Protein AF-A0A9P7F6B7-F1 (afdb_monomer)

Foldseek 3Di:
DDPLQVLLVVLCVLQQFDDPPDDPPPDDSNNVSVVSVCLVVLAQVFDQVPKDWFFDPQDDFPDWDDDPQWIWTARQVQRKIWIAGHPDDPPDDGQTDIDGRCRLDVDPPKGWDDWDDDVVQQWIWTWIDDPNFIKIAIAGSRPRHRRPQFPDRIAGEDDDPPSDDDPPDWDWDWDDDVQKIKIKTADPVQQKIKIFMDSRRNDSYGLEIDIDRDNHRVQWEKEDQADFWIWIDDQWIWIWGCNPSNYYTHTPDIGHFPNQAPDDDYQDYAPDNTAGDDDDDDDDDDDDWDDQRHFTWGKGDDDDDPDPLDKDQFDDYHQKTKIKAWDPDPPDVDPDPDDPPQTKIKIKMKGLRSCCLPVVSHDWDWDQAWDWDDRPPDPMITIGGGITTMDIHPDIDGPQFFDGWYDDSFWIWTDGSITMIGGD

Sequence (424 aa):
MSSSELQYIVELSGQHLLLISNMDNHIPISKRLQELKDKAHAWFSVDIRSAKTFSIPKVVWSNSFVADGHIYMWDKIDDTATIIPIFPKPSQQTIKRNWPPGTLCTVPNSTNLRVLMDPAQNLIAVVYVNHERLFINLRALDDDSFHPQAAGLTLFLSELPGYDDHMDSESLRLKVMGRYIALQCTSSKYNMWQLQIWNWQHSTTSDSVLRVSNKCPWRIHFCFFGNDRLLVFAEDLKLYSIEDMSQTPELLASFMLHTQLRYTTACLLPVDDIACSSQPQWGLNAPIVYVISTRIFLRSFRSGSSDANTVEIVHLSGNRVLLLFPVPERISNHNSVTRRISKLSKLRIMDFSPLAVMNRWGLGRVVRKPSTLDITGCEEHLTTFLPYVEVILDREFGADKLTDIWMDRDKIYLLSNELEVINV

Nearest PDB structures (foldseek):
  1ri6-assembly1_A  TM=5.276E-01  e=4.721E-03  Escherichia coli
  5mc6-assembly1_j  TM=4.762E-01  e=4.474E-03  Saccharomyces cerevisiae S288C
  8rfb-assembly1_A  TM=3.830E-01  e=1.894E-03  Homo sapiens
  3hfq-assembly2_B  TM=3.937E-01  e=2.367E-02  Lactiplantibacillus plantarum
  6nau-assembly3_C  TM=2.538E-01  e=2.477E-03  Klebsiella pneumoniae subsp. pneumoniae

Mean predicted aligned error: 9.81 Å

Organism: NCBI:txid1912936

Structure (mmCIF, N/CA/C/O backbone):
data_AF-A0A9P7F6B7-F1
#
_entry.id   AF-A0A9P7F6B7-F1
#
loop_
_atom_site.group_PDB
_atom_site.id
_atom_site.type_symbol
_atom_site.label_atom_id
_atom_site.label_alt_id
_atom_site.label_comp_id
_atom_site.label_asym_id
_atom_site.label_entity_id
_atom_site.label_seq_id
_atom_site.pdbx_PDB_ins_code
_atom_site.Cartn_x
_atom_site.Cartn_y
_atom_site.Cartn_z
_atom_site.occupancy
_atom_site.B_iso_or_equiv
_atom_site.auth_seq_id
_atom_site.auth_comp_id
_atom_site.auth_asym_id
_atom_site.auth_atom_id
_atom_site.pdbx_PDB_model_num
ATOM 1 N N . MET A 1 1 ? -35.057 13.224 -8.101 1.00 59.12 1 MET A N 1
ATOM 2 C CA . MET A 1 1 ? -34.148 12.401 -7.278 1.00 59.12 1 MET A CA 1
ATOM 3 C C . MET A 1 1 ? -34.915 11.210 -6.746 1.00 59.12 1 MET A C 1
ATOM 5 O O . MET A 1 1 ? -36.036 11.386 -6.274 1.00 59.12 1 MET A O 1
ATOM 9 N N . SER A 1 2 ? -34.355 10.010 -6.863 1.00 77.19 2 SER A N 1
ATOM 10 C CA . SER A 1 2 ? -34.952 8.811 -6.249 1.00 77.19 2 SER A CA 1
ATOM 11 C C . SER A 1 2 ? -34.789 8.849 -4.719 1.00 77.19 2 SER A C 1
ATOM 13 O O . SER A 1 2 ? -33.873 9.496 -4.212 1.00 77.19 2 SER A O 1
ATOM 15 N N . SER A 1 3 ? -35.643 8.148 -3.962 1.00 86.31 3 SER A N 1
ATOM 16 C CA . SER A 1 3 ? -35.516 8.066 -2.491 1.00 86.31 3 SER A CA 1
ATOM 17 C C . SER A 1 3 ? -34.130 7.557 -2.053 1.00 86.31 3 SER A C 1
ATOM 19 O O . SER A 1 3 ? -33.539 8.097 -1.120 1.00 86.31 3 SER A O 1
ATOM 21 N N . SER A 1 4 ? -33.567 6.590 -2.785 1.00 85.69 4 SER A N 1
ATOM 22 C CA . SER A 1 4 ? -32.225 6.046 -2.546 1.00 85.69 4 SER A CA 1
ATOM 23 C C . SER A 1 4 ? -31.098 7.047 -2.795 1.00 85.69 4 SER A C 1
ATOM 25 O O . SER A 1 4 ? -30.082 6.997 -2.117 1.00 85.69 4 SER A O 1
ATOM 27 N N . GLU A 1 5 ? -31.263 7.964 -3.746 1.00 83.75 5 GLU A N 1
ATOM 28 C CA . GLU A 1 5 ? -30.271 8.999 -4.054 1.00 83.75 5 GLU A CA 1
ATOM 29 C C . GLU A 1 5 ? -30.210 10.073 -2.982 1.00 83.75 5 GLU A C 1
ATOM 31 O O . GLU A 1 5 ? -29.121 10.416 -2.526 1.00 83.75 5 GLU A O 1
ATOM 36 N N . LEU A 1 6 ? -31.368 10.527 -2.501 1.00 84.50 6 LEU A N 1
ATOM 37 C CA . LEU A 1 6 ? -31.403 11.434 -1.361 1.00 84.50 6 LEU A CA 1
ATOM 38 C C . LEU A 1 6 ? -30.805 10.770 -0.114 1.00 84.50 6 LEU A C 1
ATOM 40 O O . LEU A 1 6 ? -29.985 11.382 0.561 1.00 84.50 6 LEU A O 1
ATOM 44 N N . GLN A 1 7 ? -31.163 9.512 0.169 1.00 85.94 7 GLN A N 1
ATOM 45 C CA . GLN A 1 7 ? -30.577 8.772 1.291 1.00 85.94 7 GLN A CA 1
ATOM 46 C C . GLN A 1 7 ? -29.066 8.598 1.142 1.00 85.94 7 GLN A C 1
ATOM 48 O O . GLN A 1 7 ? -28.349 8.756 2.120 1.00 85.94 7 GLN A O 1
ATOM 53 N N . TYR A 1 8 ? -28.572 8.324 -0.065 1.00 81.00 8 TYR A N 1
ATOM 54 C CA . TYR A 1 8 ? -27.140 8.225 -0.327 1.00 81.00 8 TYR A CA 1
ATOM 55 C C . TYR A 1 8 ? -26.408 9.538 -0.068 1.00 81.00 8 TYR A C 1
ATOM 57 O O . TYR A 1 8 ? -25.390 9.542 0.617 1.00 81.00 8 TYR A O 1
ATOM 65 N N . ILE A 1 9 ? -26.956 10.662 -0.530 1.00 78.25 9 ILE A N 1
ATOM 66 C CA . ILE A 1 9 ? -26.386 11.990 -0.275 1.00 78.25 9 ILE A CA 1
ATOM 67 C C . ILE A 1 9 ? -26.415 12.328 1.217 1.00 78.25 9 ILE A C 1
ATOM 69 O O . ILE A 1 9 ? -25.435 12.858 1.738 1.00 78.25 9 ILE A O 1
ATOM 73 N N . VAL A 1 10 ? -27.512 12.013 1.911 1.00 80.88 10 VAL A N 1
ATOM 74 C CA . VAL A 1 10 ? -27.632 12.210 3.362 1.00 80.88 10 VAL A CA 1
ATOM 75 C C . VAL A 1 10 ? -26.605 11.362 4.110 1.00 80.88 10 VAL A C 1
ATOM 77 O O . VAL A 1 10 ? -25.942 11.883 5.000 1.00 80.88 10 VAL A O 1
ATOM 80 N N . GLU A 1 11 ? -26.424 10.099 3.728 1.00 81.25 11 GLU A N 1
ATOM 81 C CA . GLU A 1 11 ? -25.462 9.190 4.355 1.00 81.25 11 GLU A CA 1
ATOM 82 C C . GLU A 1 11 ? -24.015 9.643 4.108 1.00 81.25 11 GLU A C 1
ATOM 84 O O . GLU A 1 11 ? -23.222 9.713 5.045 1.00 81.25 11 GLU A O 1
ATOM 89 N N . LEU A 1 12 ? -23.680 10.041 2.874 1.00 75.56 12 LEU A N 1
ATOM 90 C CA . LEU A 1 12 ? -22.380 10.630 2.538 1.00 75.56 12 LEU A CA 1
ATOM 91 C C . LEU A 1 12 ? -22.124 11.908 3.339 1.00 75.56 12 LEU A C 1
ATOM 93 O O . LEU A 1 12 ? -21.067 12.051 3.949 1.00 75.56 12 LEU A O 1
ATOM 97 N N . SER A 1 13 ? -23.109 12.806 3.397 1.00 70.69 13 SER A N 1
ATOM 98 C CA . SER A 1 13 ? -23.020 14.054 4.165 1.00 70.69 13 SER A CA 1
ATOM 99 C C . SER A 1 13 ? -22.847 13.776 5.658 1.00 70.69 13 SER A C 1
ATOM 101 O O . SER A 1 13 ? -22.019 14.410 6.316 1.00 70.69 13 SER A O 1
ATOM 103 N N . GLY A 1 14 ? -23.579 12.786 6.175 1.00 69.06 14 GLY A N 1
ATOM 104 C CA . GLY A 1 14 ? -23.461 12.272 7.535 1.00 69.06 14 GLY A CA 1
ATOM 105 C C . GLY A 1 14 ? -22.105 11.632 7.818 1.00 69.06 14 GLY A C 1
ATOM 106 O O . GLY A 1 14 ? -21.699 11.588 8.970 1.00 69.06 14 GLY A O 1
ATOM 107 N N . GLN A 1 15 ? -21.371 11.199 6.793 1.00 65.88 15 GLN A N 1
ATOM 108 C CA . GLN A 1 15 ? -19.990 10.728 6.902 1.00 65.88 15 GLN A CA 1
ATOM 109 C C . GLN A 1 15 ? -18.941 11.790 6.524 1.00 65.88 15 GLN A C 1
ATOM 111 O O . GLN A 1 15 ? -17.745 11.509 6.570 1.00 65.88 15 GLN A O 1
ATOM 116 N N . HIS A 1 16 ? -19.369 13.015 6.195 1.00 66.38 16 HIS A N 1
ATOM 117 C CA . HIS A 1 16 ? -18.537 14.085 5.626 1.00 66.38 16 HIS A CA 1
ATOM 118 C C . HIS A 1 16 ? -17.745 13.666 4.376 1.00 66.38 16 HIS A C 1
ATO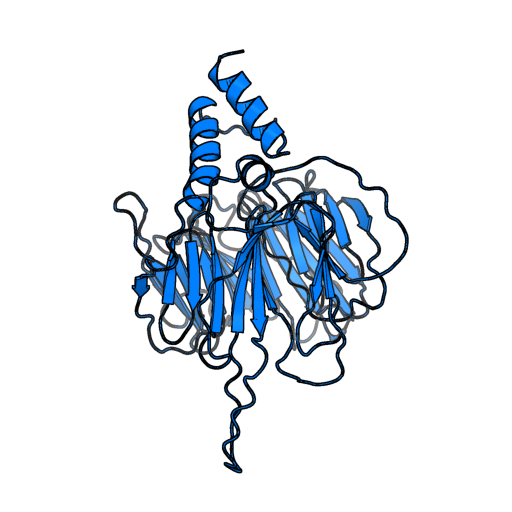M 120 O O . HIS A 1 16 ? -16.645 14.164 4.131 1.00 66.38 16 HIS A O 1
ATOM 126 N N . LEU A 1 17 ? -18.311 12.760 3.583 1.00 64.81 17 LEU A N 1
ATOM 127 C CA . LEU A 1 17 ? -17.750 12.304 2.317 1.00 64.81 17 LEU A CA 1
ATOM 128 C C . LEU A 1 17 ? -18.359 13.121 1.176 1.00 64.81 17 LEU A C 1
ATOM 130 O O . LEU A 1 17 ? -19.529 13.513 1.235 1.00 64.81 17 LEU A O 1
ATOM 134 N N . LEU A 1 18 ? -17.577 13.377 0.127 1.00 63.97 18 LEU A N 1
ATOM 135 C CA . LEU A 1 18 ? -18.086 14.019 -1.080 1.00 63.97 18 LEU A CA 1
ATOM 136 C C . LEU A 1 18 ? -18.605 12.983 -2.072 1.00 63.97 18 LEU A C 1
ATOM 138 O O . LEU A 1 18 ? -18.075 11.879 -2.199 1.00 63.97 18 LEU A O 1
ATOM 142 N N . LEU A 1 19 ? -19.629 13.380 -2.826 1.00 65.38 19 LEU A N 1
ATOM 143 C CA . LEU A 1 19 ? -20.045 12.635 -4.001 1.00 65.38 19 LEU A CA 1
ATOM 144 C C . LEU A 1 19 ? -18.934 12.764 -5.051 1.00 65.38 19 LEU A C 1
ATOM 146 O O . LEU A 1 19 ? -18.659 13.864 -5.530 1.00 65.38 19 LEU A O 1
ATOM 150 N N . ILE A 1 20 ? -18.285 11.655 -5.403 1.00 59.38 20 ILE A N 1
ATOM 151 C CA . ILE A 1 20 ? -17.325 11.643 -6.509 1.00 59.38 20 ILE A CA 1
ATOM 152 C C . ILE A 1 20 ? -18.141 11.747 -7.799 1.00 59.38 20 ILE A C 1
ATOM 154 O O . ILE A 1 20 ? -18.808 10.792 -8.200 1.00 59.38 20 ILE A O 1
ATOM 158 N N . SER A 1 21 ? -18.134 12.930 -8.415 1.00 48.50 21 SER A N 1
ATOM 159 C CA . SER A 1 21 ? -18.978 13.269 -9.568 1.00 48.50 21 SER A CA 1
ATOM 160 C C . SER A 1 21 ? -18.585 12.554 -10.863 1.00 48.50 21 SER A C 1
ATOM 162 O O . SER A 1 21 ? -19.339 12.628 -11.826 1.00 48.50 21 SER A O 1
ATOM 164 N N . ASN A 1 22 ? -17.442 11.861 -10.892 1.00 46.69 22 ASN A N 1
ATOM 165 C CA . ASN A 1 22 ? -16.798 11.429 -12.134 1.00 46.69 22 ASN A CA 1
ATOM 166 C C . ASN A 1 22 ? -16.457 9.931 -12.193 1.00 46.69 22 ASN A C 1
ATOM 168 O O . ASN A 1 22 ? -15.468 9.531 -12.795 1.00 46.69 22 ASN A O 1
ATOM 172 N N . MET A 1 23 ? -17.241 9.090 -11.521 1.00 52.78 23 MET A N 1
ATOM 173 C CA . MET A 1 23 ? -17.077 7.643 -11.638 1.00 52.78 23 MET A CA 1
ATOM 174 C C . MET A 1 23 ? -18.032 7.114 -12.711 1.00 52.78 23 MET A C 1
ATOM 176 O O . MET A 1 23 ? -19.221 6.956 -12.424 1.00 52.78 23 MET A O 1
ATOM 180 N N . ASP A 1 24 ? -17.486 6.719 -13.867 1.00 50.09 24 ASP A N 1
ATOM 181 C CA . ASP A 1 24 ? -18.098 5.842 -14.895 1.00 50.09 24 ASP A CA 1
ATOM 182 C C . ASP A 1 24 ? -18.545 4.464 -14.344 1.00 50.09 24 ASP A C 1
ATOM 184 O O . ASP A 1 24 ? -18.902 3.536 -15.068 1.00 50.09 24 ASP A O 1
ATOM 188 N N . ASN A 1 25 ? -18.563 4.300 -13.022 1.00 55.16 25 ASN A N 1
ATOM 189 C CA . ASN A 1 25 ? -18.993 3.095 -12.352 1.00 55.16 25 ASN A CA 1
ATOM 190 C C . ASN A 1 25 ? -20.507 2.935 -12.516 1.00 55.16 25 ASN A C 1
ATOM 192 O O . ASN A 1 25 ? -21.293 3.551 -11.791 1.00 55.16 25 ASN A O 1
ATOM 196 N N . HIS A 1 26 ? -20.910 2.009 -13.385 1.00 70.12 26 HIS A N 1
ATOM 197 C CA . HIS A 1 26 ? -22.280 1.514 -13.593 1.00 70.12 26 HIS A CA 1
ATOM 198 C C . HIS A 1 26 ? -22.987 0.961 -12.328 1.00 70.12 26 HIS A C 1
ATOM 200 O O . HIS A 1 26 ? -24.047 0.347 -12.423 1.00 70.12 26 HIS A O 1
ATOM 206 N N . ILE A 1 27 ? -22.422 1.141 -11.129 1.00 79.44 27 ILE A N 1
ATOM 207 C CA . ILE A 1 27 ? -22.980 0.690 -9.853 1.00 79.44 27 ILE A CA 1
ATOM 208 C C . ILE A 1 27 ? -24.188 1.569 -9.485 1.00 79.44 27 ILE A C 1
ATOM 210 O O . ILE A 1 27 ? -24.000 2.767 -9.238 1.00 79.44 27 ILE A O 1
ATOM 214 N N . PRO A 1 28 ? -25.404 0.997 -9.368 1.00 87.81 28 PRO A N 1
ATOM 215 C CA . PRO A 1 28 ? -26.594 1.739 -8.967 1.00 87.81 28 PRO A CA 1
ATOM 216 C C . PRO A 1 28 ? -26.433 2.395 -7.593 1.00 87.81 28 PRO A C 1
ATOM 218 O O . PRO A 1 28 ? -25.858 1.817 -6.672 1.00 87.81 28 PRO A O 1
ATOM 221 N N . ILE A 1 29 ? -27.015 3.582 -7.429 1.00 83.50 29 ILE A N 1
ATOM 222 C CA . ILE A 1 29 ? -26.950 4.377 -6.193 1.00 83.50 29 ILE A CA 1
ATOM 223 C C . ILE A 1 29 ? -27.421 3.591 -4.960 1.00 83.50 29 ILE A C 1
ATOM 225 O O . ILE A 1 29 ? -26.818 3.696 -3.896 1.00 83.50 29 ILE A O 1
ATOM 229 N N . SER A 1 30 ? -28.462 2.766 -5.096 1.00 87.44 30 SER A N 1
ATOM 230 C CA . SER A 1 30 ? -28.954 1.908 -4.012 1.00 87.44 30 SER A CA 1
ATOM 231 C C . SER A 1 30 ? -27.896 0.919 -3.516 1.00 87.44 30 SER A C 1
ATOM 233 O O . SER A 1 30 ? -27.777 0.712 -2.312 1.00 87.44 30 SER A O 1
ATOM 235 N N . LYS A 1 31 ? -27.089 0.355 -4.424 1.00 85.75 31 LYS A N 1
ATOM 236 C CA . LYS A 1 31 ? -25.987 -0.546 -4.076 1.00 85.75 31 LYS A CA 1
ATOM 237 C C . LYS A 1 31 ? -24.854 0.209 -3.379 1.00 85.75 31 LYS A C 1
ATOM 239 O O . LYS A 1 31 ? -24.383 -0.256 -2.351 1.00 85.75 31 LYS A O 1
ATOM 244 N N . ARG A 1 32 ? -24.498 1.408 -3.859 1.00 82.94 32 ARG A N 1
ATOM 245 C CA . ARG A 1 32 ? -23.502 2.273 -3.192 1.00 82.94 32 ARG A CA 1
ATOM 246 C C . ARG A 1 32 ? -23.941 2.666 -1.777 1.00 82.94 32 ARG A C 1
ATOM 248 O O . ARG A 1 32 ? -23.131 2.654 -0.859 1.00 82.94 32 ARG A O 1
ATOM 255 N N . LEU A 1 33 ? -25.224 2.989 -1.591 1.00 84.31 33 LEU A N 1
ATOM 256 C CA . LEU A 1 33 ? -25.807 3.265 -0.275 1.00 84.31 33 LEU A CA 1
ATOM 257 C C . LEU A 1 33 ? -25.751 2.041 0.640 1.00 84.31 33 LEU A C 1
ATOM 259 O O . LEU A 1 33 ? -25.404 2.182 1.809 1.00 84.31 33 LEU A O 1
ATOM 263 N N . GLN A 1 34 ? -26.081 0.857 0.122 1.00 86.69 34 GLN A N 1
ATOM 264 C CA . GLN A 1 34 ? -26.006 -0.371 0.905 1.00 86.69 34 GLN A CA 1
ATOM 265 C C . GLN A 1 34 ? -24.564 -0.666 1.327 1.00 86.69 34 GLN A C 1
ATOM 267 O O . GLN A 1 34 ? -24.322 -0.867 2.507 1.00 86.69 34 GLN A O 1
ATOM 272 N N . GLU A 1 35 ? -23.598 -0.575 0.410 1.00 82.19 35 GLU A N 1
ATOM 273 C CA . GLU A 1 35 ? -22.172 -0.748 0.719 1.00 82.19 35 GLU A CA 1
ATOM 274 C C . GLU A 1 35 ? -21.685 0.267 1.764 1.00 82.19 35 GLU A C 1
ATOM 276 O O . GLU A 1 35 ? -20.952 -0.089 2.684 1.00 82.19 35 GLU A O 1
ATOM 281 N N . LEU A 1 36 ? -22.123 1.524 1.659 1.00 79.69 36 LEU A N 1
ATOM 282 C CA . LEU A 1 36 ? -21.792 2.579 2.614 1.00 79.69 36 LEU A CA 1
ATOM 283 C C . LEU A 1 36 ? -22.337 2.274 4.021 1.00 79.69 36 LEU A C 1
ATOM 285 O O . LEU A 1 36 ? -21.629 2.465 5.012 1.00 79.69 36 LEU A O 1
ATOM 289 N N . LYS A 1 37 ? -23.574 1.773 4.105 1.00 82.69 37 LYS A N 1
ATOM 290 C CA . LYS A 1 37 ? -24.208 1.359 5.363 1.00 82.69 37 LYS A CA 1
ATOM 291 C C . LYS A 1 37 ? -23.576 0.099 5.931 1.00 82.69 37 LYS A C 1
ATOM 293 O O . LYS A 1 37 ? -23.276 0.073 7.117 1.00 82.69 37 LYS A O 1
ATOM 298 N N . ASP A 1 38 ? -23.327 -0.911 5.107 1.00 81.94 38 ASP A N 1
ATOM 299 C CA . ASP A 1 38 ? -22.694 -2.163 5.522 1.00 81.94 38 ASP A CA 1
ATOM 300 C C . ASP A 1 38 ? -21.289 -1.898 6.078 1.00 81.94 38 ASP A C 1
ATOM 302 O O . ASP A 1 38 ? -20.945 -2.409 7.142 1.00 81.94 38 ASP A O 1
ATOM 306 N N . LYS A 1 39 ? -20.512 -1.014 5.432 1.00 74.75 39 LYS A N 1
ATOM 307 C CA . LYS A 1 39 ? -19.199 -0.562 5.929 1.00 74.75 39 LYS A CA 1
ATOM 308 C C . LYS A 1 39 ? -19.286 0.136 7.288 1.00 74.75 39 LYS A C 1
ATOM 310 O O . LYS A 1 39 ? -18.398 -0.045 8.122 1.00 74.75 39 LYS A O 1
ATOM 315 N N . ALA A 1 40 ? -20.324 0.944 7.505 1.00 74.06 40 ALA A N 1
ATOM 316 C CA . ALA A 1 40 ? -20.562 1.587 8.794 1.00 74.06 40 ALA A CA 1
ATOM 317 C C . ALA A 1 40 ? -21.036 0.577 9.854 1.00 74.06 40 ALA A C 1
ATOM 319 O O . ALA A 1 40 ? -20.639 0.678 11.012 1.00 74.06 40 ALA A O 1
ATOM 320 N N . HIS A 1 41 ? -21.856 -0.404 9.463 1.00 76.44 41 HIS A N 1
ATOM 321 C CA . HIS A 1 41 ? -22.461 -1.384 10.360 1.00 76.44 41 HIS A CA 1
ATOM 322 C C . HIS A 1 41 ? -21.534 -2.512 10.795 1.00 76.44 41 HIS A C 1
ATOM 324 O O . HIS A 1 41 ? -21.636 -2.915 11.953 1.00 76.44 41 HIS A O 1
ATOM 330 N N . ALA A 1 42 ? -20.642 -2.994 9.921 1.00 72.50 42 ALA A N 1
ATOM 331 C CA . ALA A 1 42 ? -19.676 -4.046 10.247 1.00 72.50 42 ALA A CA 1
ATOM 332 C C . ALA A 1 42 ? -18.977 -3.742 11.583 1.00 72.50 42 ALA A C 1
ATOM 334 O O . ALA A 1 42 ? -19.069 -4.534 12.518 1.00 72.50 42 ALA A O 1
ATOM 335 N N . TRP A 1 43 ? -18.534 -2.494 11.751 1.00 66.19 43 TRP A N 1
ATOM 336 C CA . TRP A 1 43 ? -17.827 -2.001 12.937 1.00 66.19 43 TRP A CA 1
ATOM 337 C C . TRP A 1 43 ? -18.646 -1.856 14.215 1.00 66.19 43 TRP A C 1
ATOM 339 O O . TRP A 1 43 ? -18.093 -1.688 15.303 1.00 66.19 43 TRP A O 1
ATOM 349 N N . PHE A 1 44 ? -19.967 -1.918 14.135 1.00 70.31 44 PHE A N 1
ATOM 350 C CA . PHE A 1 44 ? -20.780 -2.031 15.343 1.00 70.31 44 PHE A CA 1
ATOM 351 C C . PHE A 1 44 ? -20.912 -3.487 15.803 1.00 70.31 44 PHE A C 1
ATOM 353 O O . PHE A 1 44 ? -21.307 -3.735 16.941 1.00 70.31 44 PHE A O 1
ATOM 360 N N . SER A 1 45 ? -20.539 -4.439 14.945 1.00 71.38 45 SER A N 1
ATOM 361 C CA . SER A 1 45 ? -20.566 -5.878 15.209 1.00 71.38 45 SER A CA 1
ATOM 362 C C . SER A 1 45 ? -19.191 -6.493 15.476 1.00 71.38 45 SER A C 1
ATOM 364 O O . SER A 1 45 ? -19.099 -7.717 15.551 1.00 71.38 45 SER A O 1
ATOM 366 N N . VAL A 1 46 ? -18.148 -5.668 15.663 1.00 72.38 46 VAL A N 1
ATOM 367 C CA . VAL A 1 46 ? -16.790 -6.127 15.993 1.00 72.38 46 VAL A CA 1
ATOM 368 C C . VAL A 1 46 ? -16.844 -7.095 17.164 1.00 72.38 46 VAL A C 1
ATOM 370 O O . VAL A 1 46 ? -17.111 -6.699 18.303 1.00 72.38 46 VAL A O 1
ATOM 373 N N . ASP A 1 47 ? -16.497 -8.350 16.907 1.00 75.56 47 ASP A N 1
ATOM 374 C CA . ASP A 1 47 ? -16.219 -9.308 17.963 1.00 75.56 47 ASP A CA 1
ATOM 375 C C . ASP A 1 47 ? -14.726 -9.607 17.993 1.00 75.56 47 ASP A C 1
ATOM 377 O O . ASP A 1 47 ? -14.207 -10.492 17.313 1.00 75.56 47 ASP A O 1
ATOM 381 N N . ILE A 1 48 ? -14.037 -8.869 18.855 1.00 72.00 48 ILE A N 1
ATOM 382 C CA . ILE A 1 48 ? -12.603 -9.002 19.117 1.00 72.00 48 ILE A CA 1
ATOM 383 C C . ILE A 1 48 ? -12.253 -10.421 19.589 1.00 72.00 48 ILE A C 1
ATOM 385 O O . ILE A 1 48 ? -11.135 -10.895 19.389 1.00 72.00 48 ILE A O 1
ATOM 389 N N . ARG A 1 49 ? -13.204 -11.113 20.227 1.00 78.19 49 ARG A N 1
ATOM 390 C CA . ARG A 1 49 ? -13.010 -12.471 20.746 1.00 78.19 49 ARG A CA 1
ATOM 391 C C . ARG A 1 49 ? -13.161 -13.529 19.655 1.00 78.19 49 ARG A C 1
ATOM 393 O O . ARG A 1 49 ? -12.765 -14.667 19.881 1.00 78.19 49 ARG A O 1
ATOM 400 N N . SER A 1 50 ? -13.676 -13.162 18.480 1.00 81.50 50 SER A N 1
ATOM 401 C CA . SER A 1 50 ? -13.891 -14.063 17.339 1.00 81.50 50 SER A CA 1
ATOM 402 C C . SER A 1 50 ? -12.650 -14.280 16.465 1.00 81.50 50 SER A C 1
ATOM 404 O O . SER A 1 50 ? -12.762 -14.744 15.326 1.00 81.50 50 SER A O 1
ATOM 406 N N . ALA A 1 51 ? -11.469 -13.931 16.975 1.00 85.06 51 ALA A N 1
ATOM 407 C CA . ALA A 1 51 ? -10.239 -13.976 16.211 1.00 85.06 51 ALA A CA 1
ATOM 408 C C . ALA A 1 51 ? -9.951 -15.389 15.683 1.00 85.06 51 ALA A C 1
ATOM 410 O O . ALA A 1 51 ? -10.015 -16.382 16.413 1.00 85.06 51 ALA A O 1
ATOM 411 N N . LYS A 1 52 ? -9.644 -15.478 14.388 1.00 89.56 52 LYS A N 1
ATOM 412 C CA . LYS A 1 52 ? -9.287 -16.736 13.729 1.00 89.56 52 LYS A CA 1
ATOM 413 C C . LYS A 1 52 ? -7.795 -16.753 13.467 1.00 89.56 52 LYS A C 1
ATOM 415 O O . LYS A 1 52 ? -7.269 -15.806 12.888 1.00 89.56 52 LYS A O 1
ATOM 420 N N . THR A 1 53 ? -7.127 -17.834 13.843 1.00 88.06 53 THR A N 1
ATOM 421 C CA . THR A 1 53 ? -5.712 -18.027 13.534 1.00 88.06 53 THR A CA 1
ATOM 422 C C . THR A 1 53 ? -5.536 -18.775 12.217 1.00 88.06 53 THR A C 1
ATOM 424 O O . THR A 1 53 ? -6.351 -19.611 11.819 1.00 88.06 53 THR A O 1
ATOM 427 N N . PHE A 1 54 ? -4.469 -18.433 11.514 1.00 84.69 54 PHE A N 1
ATOM 428 C CA . PHE A 1 54 ? -4.054 -19.010 10.253 1.00 84.69 54 PHE A CA 1
ATOM 429 C C . PHE A 1 54 ? -2.549 -19.267 10.326 1.00 84.69 54 PHE A C 1
ATOM 431 O O . PHE A 1 54 ? -1.752 -18.359 10.566 1.00 84.69 54 PHE A O 1
ATOM 438 N N . SER A 1 55 ? -2.151 -20.523 10.134 1.00 85.75 55 SER A N 1
ATOM 439 C CA . SER A 1 55 ? -0.743 -20.907 10.144 1.00 85.75 55 SER A CA 1
ATOM 440 C C . SER A 1 55 ? -0.055 -20.373 8.894 1.00 85.75 55 SER A C 1
ATOM 442 O O . SER A 1 55 ? -0.391 -20.776 7.777 1.00 85.75 55 SER A O 1
ATOM 444 N N . ILE A 1 56 ? 0.933 -19.511 9.083 1.00 82.38 56 ILE A N 1
ATOM 445 C CA . ILE A 1 56 ? 1.800 -19.055 8.006 1.00 82.38 56 ILE A CA 1
ATOM 446 C C . ILE A 1 56 ? 3.071 -19.929 8.021 1.00 82.38 56 ILE A C 1
ATOM 448 O O . ILE A 1 56 ? 3.500 -20.344 9.103 1.00 82.38 56 ILE A O 1
ATOM 452 N N . PRO A 1 57 ? 3.675 -20.275 6.866 1.00 81.38 57 PRO A N 1
ATOM 453 C CA . PRO A 1 57 ? 4.965 -20.968 6.856 1.00 81.38 57 PRO A CA 1
ATOM 454 C C . PRO A 1 57 ? 6.016 -20.254 7.736 1.00 81.38 57 PRO A C 1
ATOM 456 O O . PRO A 1 57 ? 5.970 -19.049 7.928 1.00 81.38 57 PRO A O 1
ATOM 459 N N . LYS A 1 58 ? 6.984 -20.974 8.306 1.00 76.44 58 LYS A N 1
ATOM 460 C CA . LYS A 1 58 ? 7.967 -20.385 9.246 1.00 76.44 58 LYS A CA 1
ATOM 461 C C . LYS A 1 58 ? 9.111 -19.610 8.572 1.00 76.44 58 LYS A C 1
ATOM 463 O O . LYS A 1 58 ? 10.196 -19.512 9.139 1.00 76.44 58 LYS A O 1
ATOM 468 N N . VAL A 1 59 ? 8.921 -19.120 7.353 1.00 73.25 59 VAL A N 1
ATOM 469 C CA . VAL A 1 59 ? 10.002 -18.446 6.625 1.00 73.25 59 VAL A CA 1
ATOM 470 C C . VAL A 1 59 ? 10.085 -16.997 7.106 1.00 73.25 59 VAL A C 1
ATOM 472 O O . VAL A 1 59 ? 9.069 -16.353 7.340 1.00 73.25 59 VAL A O 1
ATOM 475 N N . VAL A 1 60 ? 11.297 -16.490 7.331 1.00 66.06 60 VAL A N 1
ATOM 476 C CA . VAL A 1 60 ? 11.507 -15.095 7.739 1.00 66.06 60 VAL A CA 1
ATOM 477 C C . VAL A 1 60 ? 11.359 -14.225 6.497 1.00 66.06 60 VAL A C 1
ATOM 479 O O . VAL A 1 60 ? 12.286 -14.123 5.701 1.00 66.06 60 VAL A O 1
ATOM 482 N N . TRP A 1 61 ? 10.194 -13.612 6.309 1.00 71.25 61 TRP A N 1
ATOM 483 C CA . TRP A 1 61 ? 9.965 -12.760 5.144 1.00 71.25 61 TRP A CA 1
ATOM 484 C C . TRP A 1 61 ? 10.396 -11.327 5.395 1.00 71.25 61 TRP A C 1
ATOM 486 O O . TRP A 1 61 ? 10.010 -10.702 6.379 1.00 71.25 61 TRP A O 1
ATOM 496 N N . SER A 1 62 ? 11.183 -10.801 4.460 1.00 72.44 62 SER A N 1
ATOM 497 C CA . SER A 1 62 ? 11.651 -9.416 4.490 1.00 72.44 62 SER A CA 1
ATOM 498 C C . SER A 1 62 ? 10.595 -8.425 4.001 1.00 72.44 62 SER A C 1
ATOM 500 O O . SER A 1 62 ? 10.619 -7.266 4.408 1.00 72.44 62 SER A O 1
ATOM 502 N N . ASN A 1 63 ? 9.661 -8.860 3.148 1.00 80.94 63 ASN A N 1
ATOM 503 C CA . ASN A 1 63 ? 8.552 -8.038 2.679 1.00 80.94 63 ASN A CA 1
ATOM 504 C C . ASN A 1 63 ? 7.255 -8.852 2.689 1.00 80.94 63 ASN A C 1
ATOM 506 O O . ASN A 1 63 ? 7.046 -9.706 1.826 1.00 80.94 63 ASN A O 1
ATOM 510 N N . SER A 1 64 ? 6.370 -8.554 3.638 1.00 86.38 64 SER A N 1
ATOM 511 C CA . SER A 1 64 ? 4.995 -9.045 3.632 1.00 86.38 64 SER A CA 1
ATOM 512 C C . SER A 1 64 ? 4.007 -7.896 3.732 1.00 86.38 64 SER A C 1
ATOM 514 O O . SER A 1 64 ? 4.286 -6.888 4.376 1.00 86.38 64 SER A O 1
ATOM 516 N N . PHE A 1 65 ? 2.848 -8.048 3.106 1.00 84.75 65 PHE A N 1
ATOM 517 C CA . PHE A 1 65 ? 1.707 -7.167 3.325 1.00 84.75 65 PHE A CA 1
ATOM 518 C C . PHE A 1 65 ? 0.411 -7.934 3.086 1.00 84.75 65 PHE A C 1
ATOM 520 O O . PHE A 1 65 ? 0.403 -8.973 2.424 1.00 84.75 65 PHE A O 1
ATOM 527 N N . VAL A 1 66 ? -0.688 -7.422 3.629 1.00 84.62 66 VAL A N 1
ATOM 528 C CA . VAL A 1 66 ? -2.025 -7.966 3.389 1.00 84.62 66 VAL A CA 1
ATOM 529 C C . VAL A 1 66 ? -2.831 -6.973 2.566 1.00 84.62 66 VAL A C 1
ATOM 531 O O . VAL A 1 66 ? -2.871 -5.789 2.895 1.00 84.62 66 VAL A O 1
ATOM 534 N N . ALA A 1 67 ? -3.472 -7.462 1.508 1.00 82.12 67 ALA A N 1
ATOM 535 C CA . ALA A 1 67 ? -4.404 -6.692 0.687 1.00 82.12 67 ALA A CA 1
ATOM 536 C C . ALA A 1 67 ? -5.514 -7.606 0.147 1.00 82.12 67 ALA A C 1
ATOM 538 O O . ALA A 1 67 ? -5.259 -8.761 -0.201 1.00 82.12 67 ALA A O 1
ATOM 539 N N . ASP A 1 68 ? -6.752 -7.113 0.119 1.00 77.94 68 ASP A N 1
ATOM 540 C CA . ASP A 1 68 ? -7.928 -7.823 -0.408 1.00 77.94 68 ASP A CA 1
ATOM 541 C C . ASP A 1 68 ? -8.055 -9.275 0.085 1.00 77.94 68 ASP A C 1
ATOM 543 O O . ASP A 1 68 ? -8.302 -10.213 -0.679 1.00 77.94 68 ASP A O 1
ATOM 547 N N . GLY A 1 69 ? -7.834 -9.486 1.386 1.00 83.00 69 GLY A N 1
ATOM 548 C CA . GLY A 1 69 ? -7.916 -10.810 2.003 1.00 83.00 69 GLY A CA 1
ATOM 549 C C . GLY A 1 69 ? -6.852 -11.810 1.544 1.00 83.00 69 GLY A C 1
ATOM 550 O O . GLY A 1 69 ? -7.081 -13.010 1.655 1.00 83.00 69 GLY A O 1
ATOM 551 N N . HIS A 1 70 ? -5.705 -11.359 1.045 1.00 86.88 70 HIS A N 1
ATOM 552 C CA . HIS A 1 70 ? -4.563 -12.207 0.703 1.00 86.88 70 HIS A CA 1
ATOM 553 C C . HIS A 1 70 ? -3.301 -11.712 1.412 1.00 86.88 70 HIS A C 1
ATOM 555 O O . HIS A 1 70 ? -3.114 -10.507 1.586 1.00 86.88 70 HIS A O 1
ATOM 561 N N . ILE A 1 71 ? -2.430 -12.641 1.812 1.00 89.25 71 ILE A N 1
ATOM 562 C CA . ILE A 1 71 ? -1.067 -12.330 2.251 1.00 89.25 71 ILE A CA 1
ATOM 563 C C . ILE A 1 71 ? -0.166 -12.391 1.028 1.00 89.25 71 ILE A C 1
ATOM 565 O O . ILE A 1 71 ? -0.142 -13.403 0.320 1.00 89.25 71 ILE A O 1
ATOM 569 N N . TYR A 1 72 ? 0.604 -11.332 0.842 1.00 89.19 72 TYR A N 1
ATOM 570 C CA . TYR A 1 72 ? 1.651 -11.214 -0.156 1.00 89.19 72 TYR A CA 1
ATOM 571 C C . TYR A 1 72 ? 2.987 -11.293 0.538 1.00 89.19 72 TYR A C 1
ATOM 573 O O . TYR A 1 72 ? 3.193 -10.666 1.578 1.00 89.19 72 TYR A O 1
ATOM 581 N N . MET A 1 73 ? 3.881 -12.087 -0.029 1.00 90.81 73 MET A N 1
ATOM 582 C CA . MET A 1 73 ? 5.147 -12.426 0.598 1.00 90.81 73 MET A CA 1
ATOM 583 C C . MET A 1 73 ? 6.202 -12.440 -0.485 1.00 90.81 73 MET A C 1
ATOM 585 O O . MET A 1 73 ? 6.010 -13.086 -1.514 1.00 90.81 73 MET A O 1
ATOM 589 N N . TRP A 1 74 ? 7.305 -11.742 -0.256 1.00 91.88 74 TRP A N 1
ATOM 590 C CA . TRP A 1 74 ? 8.476 -11.820 -1.112 1.00 91.88 74 TRP A CA 1
ATOM 591 C C . TRP A 1 74 ? 9.729 -11.875 -0.249 1.00 91.88 74 TRP A C 1
ATOM 593 O O . TRP A 1 74 ? 9.991 -10.980 0.564 1.00 91.88 74 TRP A O 1
ATOM 603 N N . ASP A 1 75 ? 10.489 -12.948 -0.424 1.00 90.19 75 ASP A N 1
ATOM 604 C CA . ASP A 1 75 ? 11.826 -13.072 0.119 1.00 90.19 75 ASP A CA 1
ATOM 605 C C . ASP A 1 75 ? 12.838 -12.623 -0.930 1.00 90.19 75 ASP A C 1
ATOM 607 O O . ASP A 1 75 ? 13.038 -13.278 -1.950 1.00 90.19 75 ASP A O 1
ATOM 611 N N . LYS A 1 76 ? 13.490 -11.493 -0.658 1.00 87.81 76 LYS A N 1
ATOM 612 C CA . LYS A 1 76 ? 14.533 -10.945 -1.519 1.00 87.81 76 LYS A CA 1
ATOM 613 C C . LYS A 1 76 ? 15.782 -11.834 -1.587 1.00 87.81 76 LYS A C 1
ATOM 615 O O . LYS A 1 76 ? 16.485 -11.769 -2.589 1.00 87.81 76 LYS A O 1
ATOM 620 N N . ILE A 1 77 ? 16.093 -12.599 -0.537 1.00 88.00 77 ILE A N 1
ATOM 621 C CA . ILE A 1 77 ? 17.320 -13.412 -0.481 1.00 88.00 77 ILE A CA 1
ATOM 622 C C . ILE A 1 77 ? 17.184 -14.610 -1.415 1.00 88.00 77 ILE A C 1
ATOM 624 O O . ILE A 1 77 ? 18.038 -14.819 -2.272 1.00 88.00 77 ILE A O 1
ATOM 628 N N . ASP A 1 78 ? 16.082 -15.342 -1.274 1.00 89.38 78 ASP A N 1
ATOM 629 C CA . ASP A 1 78 ? 15.807 -16.528 -2.084 1.00 89.38 78 ASP A CA 1
ATOM 630 C C . ASP A 1 78 ? 15.088 -16.194 -3.402 1.00 89.38 78 ASP A C 1
ATOM 632 O O . ASP A 1 78 ? 14.857 -17.078 -4.219 1.00 89.38 78 ASP A O 1
ATOM 636 N N . ASP A 1 79 ? 14.710 -14.931 -3.619 1.00 90.19 79 ASP A N 1
ATOM 637 C CA . ASP A 1 79 ? 13.884 -14.470 -4.744 1.00 90.19 79 ASP A CA 1
ATOM 638 C C . ASP A 1 79 ? 12.596 -15.294 -4.921 1.00 90.19 79 ASP A C 1
ATOM 640 O O . ASP A 1 79 ? 12.153 -15.598 -6.030 1.00 90.19 79 ASP A O 1
ATOM 644 N N . THR A 1 80 ? 11.990 -15.683 -3.799 1.00 90.94 80 THR A N 1
ATOM 645 C CA . THR A 1 80 ? 10.719 -16.410 -3.789 1.00 90.94 80 THR A CA 1
ATOM 646 C C . THR A 1 80 ? 9.587 -15.462 -3.465 1.00 90.94 80 THR A C 1
ATOM 648 O O . THR A 1 80 ? 9.705 -14.610 -2.584 1.00 90.94 80 THR A O 1
ATOM 651 N N . ALA A 1 81 ? 8.461 -15.609 -4.157 1.00 91.50 81 ALA A N 1
ATOM 652 C CA . ALA A 1 81 ? 7.250 -14.900 -3.780 1.00 91.50 81 ALA A CA 1
ATOM 653 C C . ALA A 1 81 ? 6.073 -15.848 -3.631 1.00 91.50 81 ALA A C 1
ATOM 655 O O . ALA A 1 81 ? 6.004 -16.901 -4.265 1.00 91.50 81 ALA A O 1
ATOM 656 N N . THR A 1 82 ? 5.130 -15.494 -2.770 1.00 91.06 82 THR A N 1
ATOM 657 C CA . THR A 1 82 ? 3.950 -16.313 -2.511 1.00 91.06 82 THR A CA 1
ATOM 658 C C . THR A 1 82 ? 2.737 -15.431 -2.254 1.00 91.06 82 THR A C 1
ATOM 660 O O . THR A 1 82 ? 2.827 -14.415 -1.564 1.00 91.06 82 THR A O 1
ATOM 663 N N . ILE A 1 83 ? 1.594 -15.857 -2.794 1.00 90.50 83 ILE A N 1
ATOM 664 C CA . ILE A 1 83 ? 0.273 -15.309 -2.480 1.00 90.50 83 ILE A CA 1
ATOM 665 C C . ILE A 1 83 ? -0.539 -16.394 -1.798 1.00 90.50 83 ILE A C 1
ATOM 667 O O . ILE A 1 83 ? -0.662 -17.513 -2.313 1.00 90.50 83 ILE A O 1
ATOM 671 N N . ILE A 1 84 ? -1.096 -16.057 -0.638 1.00 88.56 84 ILE A N 1
ATOM 672 C CA . ILE A 1 84 ? -1.900 -16.973 0.165 1.00 88.56 84 ILE A CA 1
ATOM 673 C C . ILE A 1 84 ? -3.249 -16.314 0.476 1.00 88.56 84 ILE A C 1
ATOM 675 O O . ILE A 1 84 ? -3.268 -15.273 1.133 1.00 88.56 84 ILE A O 1
ATOM 679 N N . PRO A 1 85 ? -4.385 -16.903 0.060 1.00 87.94 85 PRO A N 1
ATOM 680 C CA . PRO A 1 85 ? -5.698 -16.380 0.418 1.00 87.94 85 PRO A CA 1
ATOM 681 C C . PRO A 1 85 ? -5.982 -16.568 1.917 1.00 87.94 85 PRO A C 1
ATOM 683 O O . PRO A 1 85 ? -5.734 -17.636 2.483 1.00 87.94 85 PRO A O 1
ATOM 686 N N . ILE A 1 86 ? -6.560 -15.546 2.547 1.00 85.94 86 ILE A N 1
ATOM 687 C CA . ILE A 1 86 ? -6.908 -15.490 3.970 1.00 85.94 86 ILE A CA 1
ATOM 688 C C . ILE A 1 86 ? -8.426 -15.618 4.119 1.00 85.94 86 ILE A C 1
ATOM 690 O O . ILE A 1 86 ? -9.176 -14.666 3.897 1.00 85.94 86 ILE A O 1
ATOM 694 N N . PHE A 1 87 ? -8.892 -16.796 4.538 1.00 74.00 87 PHE A N 1
ATOM 695 C CA . PHE A 1 87 ? -10.324 -17.105 4.681 1.00 74.00 87 PHE A CA 1
ATOM 696 C C . PHE A 1 87 ? -11.143 -16.739 3.430 1.00 74.00 87 PHE A C 1
ATOM 698 O O . PHE A 1 87 ? -12.061 -15.915 3.525 1.00 74.00 87 PHE A O 1
ATOM 705 N N . PRO A 1 88 ? -10.822 -17.318 2.259 1.00 64.94 88 PRO A N 1
ATOM 706 C CA . PRO A 1 88 ? -11.490 -16.943 1.026 1.00 64.94 88 PRO A CA 1
ATOM 707 C C . PRO A 1 88 ? -12.997 -17.161 1.142 1.00 64.94 88 PRO A C 1
ATOM 709 O O . PRO A 1 88 ? -13.458 -18.249 1.505 1.00 64.94 88 PRO A O 1
ATOM 712 N N . LYS A 1 89 ? -13.782 -16.123 0.833 1.00 67.94 89 LYS A N 1
ATOM 713 C CA . LYS A 1 89 ? -15.212 -16.326 0.590 1.00 67.94 89 LYS A CA 1
ATOM 714 C C . LYS A 1 89 ? -15.342 -17.228 -0.646 1.00 67.94 89 LYS A C 1
ATOM 716 O O . LYS A 1 89 ? -14.569 -17.046 -1.584 1.00 67.94 89 LYS A O 1
ATOM 721 N N . PRO A 1 90 ? -16.340 -18.126 -0.717 1.00 62.06 90 PRO A N 1
ATOM 722 C CA . PRO A 1 90 ? -16.552 -18.971 -1.898 1.00 62.06 90 PRO A CA 1
ATOM 723 C C . PRO A 1 90 ? -16.684 -18.182 -3.212 1.00 62.06 90 PRO A C 1
ATOM 725 O O . PRO A 1 90 ? -16.447 -18.721 -4.283 1.00 62.06 90 PRO A O 1
ATOM 728 N N . SER A 1 91 ? -17.076 -16.906 -3.123 1.00 56.91 91 SER A N 1
ATOM 729 C CA . SER A 1 91 ? -17.270 -15.995 -4.250 1.00 56.91 91 SER A CA 1
ATOM 730 C C . SER A 1 91 ? -16.035 -15.172 -4.640 1.00 56.91 91 SER A C 1
ATOM 732 O O . SER A 1 91 ? -16.122 -14.404 -5.593 1.00 56.91 91 SER A O 1
ATOM 734 N N . GLN A 1 92 ? -14.930 -15.238 -3.890 1.00 65.75 92 GLN A N 1
ATOM 735 C CA . GLN A 1 92 ? -13.707 -14.487 -4.195 1.00 65.75 92 GLN A CA 1
ATOM 736 C C . GLN A 1 92 ? -12.731 -15.365 -4.976 1.00 65.75 92 GLN A C 1
ATOM 738 O O . GLN A 1 92 ? -12.552 -16.539 -4.655 1.00 65.75 92 GLN A O 1
ATOM 743 N N . GLN A 1 93 ? -12.087 -14.789 -5.992 1.00 63.53 93 GLN A N 1
ATOM 744 C CA . GLN A 1 93 ? -11.023 -15.461 -6.727 1.00 63.53 93 GLN A CA 1
ATOM 745 C C . GLN A 1 93 ? -9.877 -15.760 -5.755 1.00 63.53 93 GLN A C 1
ATOM 747 O O . GLN A 1 93 ? -9.300 -14.856 -5.157 1.00 63.53 93 GLN A O 1
ATOM 752 N N . THR A 1 94 ? -9.591 -17.043 -5.545 1.00 74.75 94 THR A N 1
ATOM 753 C CA . THR A 1 94 ? -8.537 -17.488 -4.634 1.00 74.75 94 THR A CA 1
ATOM 754 C C . THR A 1 94 ? -7.250 -17.658 -5.412 1.00 74.75 94 THR A C 1
ATOM 756 O O . THR A 1 94 ? -6.969 -18.745 -5.925 1.00 74.75 94 THR A O 1
ATOM 759 N N . ILE A 1 95 ? -6.469 -16.589 -5.525 1.00 75.81 95 ILE A N 1
ATOM 760 C CA . ILE A 1 95 ? -5.144 -16.693 -6.131 1.00 75.81 95 ILE A CA 1
ATOM 761 C C . ILE A 1 95 ? -4.224 -17.290 -5.069 1.00 75.81 95 ILE A C 1
ATOM 763 O O . ILE A 1 95 ? -3.936 -16.675 -4.045 1.00 75.81 95 ILE A O 1
ATOM 767 N N . LYS A 1 96 ? -3.792 -18.531 -5.294 1.00 85.56 96 LYS A N 1
ATOM 768 C CA . LYS A 1 96 ? -2.718 -19.157 -4.526 1.00 85.56 96 LYS A CA 1
ATOM 769 C C . LYS A 1 96 ? -1.584 -19.453 -5.482 1.00 85.56 96 LYS A C 1
ATOM 771 O O . LYS A 1 96 ? -1.741 -20.274 -6.383 1.00 85.56 96 LYS A O 1
ATOM 776 N N . ARG A 1 97 ? -0.444 -18.808 -5.265 1.00 87.88 97 ARG A N 1
ATOM 777 C CA . ARG A 1 97 ? 0.695 -18.919 -6.171 1.00 87.88 97 ARG A CA 1
ATOM 778 C C . ARG A 1 97 ? 2.003 -18.899 -5.414 1.00 87.88 97 ARG A C 1
ATOM 780 O O . ARG A 1 97 ? 2.099 -18.271 -4.364 1.00 87.88 97 ARG A O 1
ATOM 787 N N . ASN A 1 98 ? 2.976 -19.620 -5.949 1.00 90.62 98 ASN A N 1
ATOM 788 C CA . ASN A 1 98 ? 4.338 -19.650 -5.454 1.00 90.62 98 ASN A CA 1
ATOM 789 C C . ASN A 1 98 ? 5.276 -19.525 -6.652 1.00 90.62 98 ASN A C 1
ATOM 791 O O . ASN A 1 98 ? 5.192 -20.333 -7.579 1.00 90.62 98 ASN A O 1
ATOM 795 N N . TRP A 1 99 ? 6.142 -18.523 -6.617 1.00 92.81 99 TRP A N 1
ATOM 796 C CA . TRP A 1 99 ? 7.187 -18.320 -7.605 1.00 92.81 99 TRP A CA 1
ATOM 797 C C . TRP A 1 99 ? 8.499 -18.850 -7.039 1.00 92.81 99 TRP A C 1
ATOM 799 O O .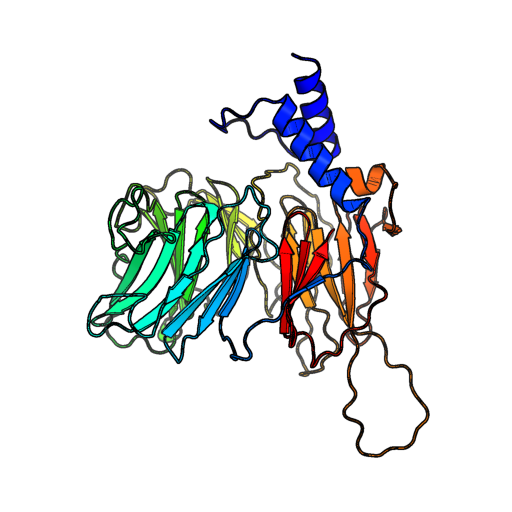 TRP A 1 99 ? 8.992 -18.289 -6.053 1.00 92.81 99 TRP A O 1
ATOM 809 N N . PRO A 1 100 ? 9.069 -19.924 -7.618 1.00 90.62 100 PRO A N 1
ATOM 810 C CA . PRO A 1 100 ? 10.396 -20.371 -7.231 1.00 90.62 100 PRO A CA 1
ATOM 811 C C . PRO A 1 100 ? 11.466 -19.344 -7.651 1.00 90.62 100 PRO A C 1
ATOM 813 O O . PRO A 1 100 ? 11.199 -18.500 -8.518 1.00 90.62 100 PRO A O 1
ATOM 816 N N . PRO A 1 101 ? 12.680 -19.438 -7.079 1.00 90.88 101 PRO A N 1
ATOM 817 C CA . PRO A 1 101 ? 13.763 -18.492 -7.340 1.00 90.88 101 PRO A CA 1
ATOM 818 C C . PRO A 1 101 ? 13.994 -18.264 -8.840 1.00 90.88 101 PRO A C 1
ATOM 820 O O . PRO A 1 101 ? 14.059 -19.226 -9.612 1.00 90.88 101 PRO A O 1
ATOM 823 N N . GLY A 1 102 ? 14.108 -17.001 -9.263 1.00 88.69 102 GLY A N 1
ATOM 824 C CA . GLY A 1 102 ? 14.416 -16.631 -10.650 1.00 88.69 102 GLY A CA 1
ATOM 825 C C . GLY A 1 102 ? 13.253 -16.729 -11.646 1.00 88.69 102 GLY A C 1
ATOM 826 O O . GLY A 1 102 ? 13.463 -16.527 -12.841 1.00 88.69 102 GLY A O 1
ATOM 827 N N . THR A 1 103 ? 12.025 -17.024 -11.203 1.00 91.75 103 THR A N 1
ATOM 828 C CA . THR A 1 103 ? 10.851 -17.073 -12.106 1.00 91.75 103 THR A CA 1
ATOM 829 C C . THR A 1 103 ? 10.043 -15.778 -12.159 1.00 91.75 103 THR A C 1
ATOM 831 O O . THR A 1 103 ? 9.362 -15.524 -13.157 1.00 91.75 103 THR A O 1
ATOM 834 N N . LEU A 1 104 ? 10.163 -14.929 -11.132 1.00 90.19 104 LEU A N 1
ATOM 835 C CA . LEU A 1 104 ? 9.476 -13.634 -11.041 1.00 90.19 104 LEU A CA 1
ATOM 836 C C . LEU A 1 104 ? 9.833 -12.704 -12.203 1.00 90.19 104 LEU A C 1
ATOM 838 O O . LEU A 1 104 ? 8.961 -12.055 -12.777 1.00 90.19 104 LEU A O 1
ATOM 842 N N . CYS A 1 105 ? 11.110 -12.684 -12.583 1.00 91.38 105 CYS A N 1
ATOM 843 C CA . CYS A 1 105 ? 11.604 -11.967 -13.747 1.00 91.38 105 CYS A CA 1
ATOM 844 C C . CYS A 1 105 ? 12.400 -12.936 -14.619 1.00 91.38 105 CYS A C 1
ATOM 846 O O . CYS A 1 105 ? 13.437 -13.445 -14.214 1.00 91.38 105 CYS A O 1
ATOM 848 N N . THR A 1 106 ? 11.928 -13.185 -15.840 1.00 90.75 106 THR A N 1
ATOM 849 C CA . THR A 1 106 ? 12.589 -14.108 -16.784 1.00 90.75 106 THR A CA 1
ATOM 850 C C . THR A 1 106 ? 13.754 -13.457 -17.530 1.00 90.75 106 THR A C 1
ATOM 852 O O . THR A 1 106 ? 14.262 -14.036 -18.488 1.00 90.75 106 THR A O 1
ATOM 855 N N . VAL A 1 107 ? 14.150 -12.237 -17.154 1.00 92.81 107 VAL A N 1
ATOM 856 C CA . VAL A 1 107 ? 15.249 -11.519 -17.802 1.00 92.81 107 VAL A CA 1
ATOM 857 C C . VAL A 1 107 ? 16.575 -12.099 -17.299 1.00 92.81 107 VAL A C 1
ATOM 859 O O . VAL A 1 107 ? 16.862 -12.000 -16.103 1.00 92.81 107 VAL A O 1
ATOM 862 N N . PRO A 1 108 ? 17.405 -12.691 -18.178 1.00 92.69 108 PRO A N 1
ATOM 863 C CA . PRO A 1 108 ? 18.688 -13.257 -17.775 1.00 92.69 108 PRO A CA 1
ATOM 864 C C . PRO A 1 108 ? 19.599 -12.199 -17.149 1.00 92.69 108 PRO A C 1
ATOM 866 O O . PRO A 1 108 ? 19.618 -11.057 -17.606 1.00 92.69 108 PRO A O 1
ATOM 869 N N . ASN A 1 109 ? 20.385 -12.598 -16.144 1.00 92.75 109 ASN A N 1
ATOM 870 C CA . ASN A 1 109 ? 21.354 -11.739 -15.445 1.00 92.75 109 ASN A CA 1
ATOM 871 C C . ASN A 1 109 ? 20.741 -10.484 -14.797 1.00 92.75 109 ASN A C 1
ATOM 873 O O . ASN A 1 109 ? 21.432 -9.484 -14.612 1.00 92.75 109 ASN A O 1
ATOM 877 N N . SER A 1 110 ? 19.448 -10.528 -14.469 1.00 93.56 110 SER A N 1
ATOM 878 C CA . SER A 1 110 ? 18.784 -9.462 -13.725 1.00 93.56 110 SER A CA 1
ATOM 879 C C . SER A 1 110 ? 18.709 -9.769 -12.231 1.00 93.56 110 SER A C 1
ATOM 881 O O . SER A 1 110 ? 18.704 -10.930 -11.823 1.00 93.56 110 SER A O 1
ATOM 883 N N . THR A 1 111 ? 18.628 -8.714 -11.420 1.00 92.94 111 THR A N 1
ATOM 884 C CA . THR A 1 111 ? 18.415 -8.821 -9.970 1.00 92.94 111 THR A CA 1
ATOM 885 C C . THR A 1 111 ? 17.111 -8.130 -9.601 1.00 92.94 111 THR A C 1
ATOM 887 O O . THR A 1 111 ? 16.947 -6.937 -9.872 1.00 92.94 111 THR A O 1
ATOM 890 N N . ASN A 1 112 ? 16.199 -8.854 -8.949 1.00 92.44 112 ASN A N 1
ATOM 891 C CA . ASN A 1 112 ? 14.939 -8.296 -8.464 1.00 92.44 112 ASN A CA 1
ATOM 892 C C . ASN A 1 112 ? 15.181 -7.417 -7.231 1.00 92.44 112 ASN A C 1
ATOM 894 O O . ASN A 1 112 ? 15.836 -7.808 -6.262 1.00 92.44 112 ASN A O 1
ATOM 898 N N . LEU A 1 113 ? 14.645 -6.200 -7.264 1.00 91.81 113 LEU A N 1
ATOM 899 C CA . LEU A 1 113 ? 14.847 -5.191 -6.225 1.00 91.81 113 LEU A CA 1
ATOM 900 C C . LEU A 1 113 ? 13.576 -4.896 -5.434 1.00 91.81 113 LEU A C 1
ATOM 902 O O . LEU A 1 113 ? 13.655 -4.600 -4.237 1.00 91.81 113 LEU A O 1
ATOM 906 N N . ARG A 1 114 ? 12.412 -4.983 -6.084 1.00 92.94 114 ARG A N 1
ATOM 907 C CA . ARG A 1 114 ? 11.108 -4.790 -5.446 1.00 92.94 114 ARG A CA 1
ATOM 908 C C . ARG A 1 114 ? 10.040 -5.585 -6.180 1.00 92.94 114 ARG A C 1
ATOM 910 O O . ARG A 1 114 ? 9.996 -5.559 -7.402 1.00 92.94 114 ARG A O 1
ATOM 917 N N . VAL A 1 115 ? 9.139 -6.206 -5.431 1.00 93.62 115 VAL A N 1
ATOM 918 C CA . VAL A 1 115 ? 7.932 -6.831 -5.974 1.00 93.62 115 VAL A CA 1
ATOM 919 C C . VAL A 1 115 ? 6.717 -6.142 -5.367 1.00 93.62 115 VAL A C 1
ATOM 921 O O . VAL A 1 115 ? 6.671 -5.896 -4.159 1.00 93.62 115 VAL A O 1
ATOM 924 N N . LEU A 1 116 ? 5.753 -5.803 -6.214 1.00 93.19 116 LEU A N 1
ATOM 925 C CA . LEU A 1 116 ? 4.424 -5.353 -5.828 1.00 93.19 116 LEU A CA 1
ATOM 926 C C . LEU A 1 116 ? 3.397 -6.254 -6.506 1.00 93.19 116 LEU A C 1
ATOM 928 O O . LEU A 1 116 ? 3.554 -6.624 -7.665 1.00 93.19 116 LEU A O 1
ATOM 932 N N . MET A 1 117 ? 2.346 -6.592 -5.774 1.00 92.38 117 MET A N 1
ATOM 933 C CA . MET A 1 117 ? 1.247 -7.420 -6.251 1.00 92.38 117 MET A CA 1
ATOM 934 C C . MET A 1 117 ? -0.060 -6.691 -5.943 1.00 92.38 117 MET A C 1
ATOM 936 O O . MET A 1 117 ? -0.235 -6.200 -4.828 1.00 92.38 117 MET A O 1
ATOM 940 N N . ASP A 1 118 ? -0.942 -6.610 -6.932 1.00 89.81 118 ASP A N 1
ATOM 941 C CA . ASP A 1 118 ? -2.262 -5.993 -6.844 1.00 89.81 118 ASP A CA 1
ATOM 942 C C . ASP A 1 118 ? -3.316 -6.961 -7.413 1.00 89.81 118 ASP A C 1
ATOM 944 O O . ASP A 1 118 ? -3.492 -7.059 -8.633 1.00 89.81 118 ASP A O 1
ATOM 948 N N . PRO A 1 119 ? -4.007 -7.719 -6.545 1.00 86.12 119 PRO A N 1
ATOM 949 C CA . PRO A 1 119 ? -4.988 -8.718 -6.962 1.00 86.12 119 PRO A CA 1
ATOM 950 C C . PRO A 1 119 ? -6.224 -8.088 -7.600 1.00 86.12 119 PRO A C 1
ATOM 952 O O . PRO A 1 119 ? -6.822 -8.707 -8.478 1.00 86.12 119 PRO A O 1
ATOM 955 N N . ALA A 1 120 ? -6.608 -6.875 -7.183 1.00 84.25 120 ALA A N 1
ATOM 956 C CA . ALA A 1 120 ? -7.793 -6.194 -7.687 1.00 84.25 120 ALA A CA 1
ATOM 957 C C . ALA A 1 120 ? -7.649 -5.898 -9.181 1.00 84.25 120 ALA A C 1
ATOM 959 O O . ALA A 1 120 ? -8.643 -5.858 -9.907 1.00 84.25 120 ALA A O 1
ATOM 960 N N . GLN A 1 121 ? -6.404 -5.746 -9.632 1.00 90.19 121 GLN A N 1
ATOM 961 C CA . GLN A 1 121 ? -6.054 -5.535 -11.027 1.00 90.19 121 GLN A CA 1
ATOM 962 C C . GLN A 1 121 ? -5.460 -6.775 -11.700 1.00 90.19 121 GLN A C 1
ATOM 964 O O . GLN A 1 121 ? -5.101 -6.674 -12.861 1.00 90.19 121 GLN A O 1
ATOM 969 N N . ASN A 1 122 ? -5.369 -7.930 -11.025 1.00 92.94 122 ASN A N 1
ATOM 970 C CA . ASN A 1 122 ? -4.648 -9.116 -11.510 1.00 92.94 122 ASN A CA 1
ATOM 971 C C . ASN A 1 122 ? -3.187 -8.811 -11.917 1.00 92.94 122 ASN A C 1
ATOM 973 O O . ASN A 1 122 ? -2.667 -9.390 -12.866 1.00 92.94 122 ASN A O 1
ATOM 977 N N . LEU A 1 123 ? -2.506 -7.909 -11.206 1.00 94.38 123 LEU A N 1
ATOM 978 C CA . LEU A 1 123 ? -1.226 -7.334 -11.622 1.00 94.38 123 LEU A CA 1
ATOM 979 C C . LEU A 1 123 ? -0.081 -7.695 -10.668 1.00 94.38 123 LEU A C 1
ATOM 981 O O . LEU A 1 123 ? -0.171 -7.495 -9.459 1.00 94.38 123 LEU A O 1
ATOM 985 N N . ILE A 1 124 ? 1.046 -8.147 -11.217 1.00 95.69 124 ILE A N 1
ATOM 986 C CA . ILE A 1 124 ? 2.340 -8.183 -10.522 1.00 95.69 124 ILE A CA 1
ATOM 987 C C . ILE A 1 124 ? 3.323 -7.260 -11.233 1.00 95.69 124 ILE A C 1
ATOM 989 O O . ILE A 1 124 ? 3.488 -7.321 -12.451 1.00 95.69 124 ILE A O 1
ATOM 993 N N . ALA A 1 125 ? 3.975 -6.403 -10.453 1.00 96.75 125 ALA A N 1
ATOM 994 C CA . ALA A 1 125 ? 4.992 -5.473 -10.908 1.00 96.75 125 ALA A CA 1
ATOM 995 C C . ALA A 1 125 ? 6.325 -5.787 -10.215 1.00 96.75 125 ALA A C 1
ATOM 997 O O . ALA A 1 125 ? 6.445 -5.694 -8.990 1.00 96.75 125 ALA A O 1
ATOM 998 N N . VAL A 1 126 ? 7.336 -6.155 -11.002 1.00 96.75 126 VAL A N 1
ATOM 999 C CA . VAL A 1 126 ? 8.672 -6.527 -10.516 1.00 96.75 126 VAL A CA 1
ATOM 1000 C C . VAL A 1 126 ? 9.679 -5.483 -10.975 1.00 96.75 126 VAL A C 1
ATOM 1002 O O . VAL A 1 126 ? 9.954 -5.367 -12.166 1.00 96.75 126 VAL A O 1
ATOM 1005 N N . VAL A 1 127 ? 10.243 -4.725 -10.038 1.00 96.06 127 VAL A N 1
ATOM 1006 C CA . VAL A 1 127 ? 11.370 -3.825 -10.305 1.00 96.06 127 VAL A CA 1
ATOM 1007 C C . VAL A 1 127 ? 12.645 -4.647 -10.286 1.00 96.06 127 VAL A C 1
ATOM 1009 O O . VAL A 1 127 ? 12.949 -5.289 -9.277 1.00 96.06 127 VAL A O 1
ATOM 1012 N N . TYR A 1 128 ? 13.406 -4.588 -11.370 1.00 95.38 128 TYR A N 1
ATOM 1013 C CA . TYR A 1 128 ? 14.673 -5.296 -11.509 1.00 95.38 128 TYR A CA 1
ATOM 1014 C C . TYR A 1 128 ? 15.743 -4.393 -12.122 1.00 95.38 128 TYR A C 1
ATOM 1016 O O . TYR A 1 128 ? 15.435 -3.416 -12.810 1.00 95.38 128 TYR A O 1
ATOM 1024 N N . VAL A 1 129 ? 17.007 -4.733 -11.872 1.00 93.44 129 VAL A N 1
ATOM 1025 C CA . VAL A 1 129 ? 18.165 -4.113 -12.528 1.00 93.44 129 VAL A CA 1
ATOM 1026 C C . VAL A 1 129 ? 18.754 -5.067 -13.562 1.00 93.44 129 VAL A C 1
ATOM 1028 O O . VAL A 1 129 ? 18.890 -6.262 -13.299 1.00 93.44 129 VAL A O 1
ATOM 1031 N N . ASN A 1 130 ? 19.089 -4.548 -14.743 1.00 93.25 130 ASN A N 1
ATOM 1032 C CA . ASN A 1 130 ? 19.790 -5.277 -15.800 1.00 93.25 130 ASN A CA 1
ATOM 1033 C C . ASN A 1 130 ? 20.751 -4.321 -16.524 1.00 93.25 130 ASN A C 1
ATOM 1035 O O . ASN A 1 130 ? 20.316 -3.264 -16.976 1.00 93.25 130 ASN A O 1
ATOM 1039 N N . HIS A 1 131 ? 22.035 -4.677 -16.636 1.00 90.75 131 HIS A N 1
ATOM 1040 C CA . HIS A 1 131 ? 23.084 -3.791 -17.174 1.00 90.75 131 HIS A CA 1
ATOM 1041 C C . HIS A 1 131 ? 23.000 -2.367 -16.585 1.00 90.75 131 HIS A C 1
ATOM 1043 O O . HIS A 1 131 ? 22.921 -1.389 -17.323 1.00 90.75 131 HIS A O 1
ATOM 1049 N N . GLU A 1 132 ? 22.912 -2.273 -15.252 1.00 88.12 132 GLU A N 1
ATOM 1050 C CA . GLU A 1 132 ? 22.857 -1.009 -14.484 1.00 88.12 132 GLU A CA 1
ATOM 1051 C C . GLU A 1 132 ? 21.616 -0.131 -14.715 1.00 88.12 132 GLU A C 1
ATOM 1053 O O . GLU A 1 132 ? 21.482 0.938 -14.122 1.00 88.12 132 GLU A O 1
ATOM 1058 N N . ARG A 1 133 ? 20.653 -0.596 -15.515 1.00 89.88 133 ARG A N 1
ATOM 1059 C CA . ARG A 1 133 ? 19.388 0.100 -15.761 1.00 89.88 133 ARG A CA 1
ATOM 1060 C C . ARG A 1 133 ? 18.256 -0.541 -14.974 1.00 89.88 133 ARG A C 1
ATOM 1062 O O . ARG A 1 133 ? 18.182 -1.764 -14.859 1.00 89.88 133 ARG A O 1
ATOM 1069 N N . LEU A 1 134 ? 17.369 0.299 -14.445 1.00 93.25 134 LEU A N 1
ATOM 1070 C CA . LEU A 1 134 ? 16.153 -0.126 -13.758 1.00 93.25 134 LEU A CA 1
ATOM 1071 C C . LEU A 1 134 ? 15.004 -0.302 -14.746 1.00 93.25 134 LEU A C 1
ATOM 1073 O O . LEU A 1 134 ? 14.807 0.508 -15.653 1.00 93.25 134 LEU A O 1
ATOM 1077 N N . PHE A 1 135 ? 14.212 -1.335 -14.510 1.00 95.81 135 PHE A N 1
ATOM 1078 C CA . PHE A 1 135 ? 13.040 -1.677 -15.303 1.00 95.81 135 PHE A CA 1
ATOM 1079 C C . PHE A 1 135 ? 11.924 -2.167 -14.385 1.00 95.81 135 PHE A C 1
ATOM 1081 O O . PHE A 1 135 ? 12.190 -2.617 -13.267 1.00 95.81 135 PHE A O 1
ATOM 1088 N N . ILE A 1 136 ? 10.683 -2.127 -14.870 1.00 97.50 136 ILE A N 1
ATOM 1089 C CA . ILE A 1 136 ? 9.533 -2.726 -14.181 1.00 97.50 136 ILE A CA 1
ATOM 1090 C C . ILE A 1 136 ? 8.885 -3.743 -15.117 1.00 97.50 136 ILE A C 1
ATOM 1092 O O . ILE A 1 136 ? 8.377 -3.362 -16.166 1.00 97.50 136 ILE A O 1
ATOM 1096 N N . ASN A 1 137 ? 8.900 -5.025 -14.759 1.00 97.38 137 ASN A N 1
ATOM 1097 C CA . ASN A 1 137 ? 8.174 -6.067 -15.484 1.00 97.38 137 ASN A CA 1
ATOM 1098 C C . ASN A 1 137 ? 6.728 -6.140 -14.982 1.00 97.38 137 ASN A C 1
ATOM 1100 O O . ASN A 1 137 ? 6.523 -6.181 -13.770 1.00 97.38 137 ASN A O 1
ATOM 1104 N N . LEU A 1 138 ? 5.755 -6.180 -15.892 1.00 97.50 138 LEU A N 1
ATOM 1105 C CA . LEU A 1 138 ? 4.329 -6.295 -15.586 1.00 97.50 138 LEU A CA 1
ATOM 1106 C C . LEU A 1 138 ? 3.787 -7.636 -16.081 1.00 97.50 138 LEU A C 1
ATOM 1108 O O . LEU A 1 138 ? 3.895 -7.950 -17.268 1.00 97.50 138 LEU A O 1
ATOM 1112 N N . ARG A 1 139 ? 3.162 -8.414 -15.196 1.00 96.31 139 ARG A N 1
ATOM 1113 C CA . ARG A 1 139 ? 2.518 -9.690 -15.556 1.00 96.31 139 ARG A CA 1
ATOM 1114 C C . ARG A 1 139 ? 1.151 -9.836 -14.914 1.00 96.31 139 ARG A C 1
ATOM 1116 O O . ARG A 1 139 ? 0.807 -9.104 -13.983 1.00 96.31 139 ARG A O 1
ATOM 1123 N N . ALA A 1 140 ? 0.397 -10.796 -15.429 1.00 95.06 140 ALA A N 1
ATOM 1124 C CA . ALA A 1 140 ? -0.840 -11.253 -14.833 1.00 95.06 140 ALA A CA 1
ATOM 1125 C C . ALA A 1 140 ? -0.560 -12.154 -13.613 1.00 95.06 140 ALA A C 1
ATOM 1127 O O . ALA A 1 140 ? 0.317 -13.022 -13.654 1.00 95.06 140 ALA A O 1
ATOM 1128 N N . LEU A 1 141 ? -1.289 -11.944 -12.515 1.00 92.44 141 LEU A N 1
ATOM 1129 C CA . LEU A 1 141 ? -1.122 -12.708 -11.271 1.00 92.44 141 LEU A CA 1
ATOM 1130 C C . LEU A 1 141 ? -1.651 -14.141 -11.355 1.00 92.44 141 LEU A C 1
ATOM 1132 O O . LEU A 1 141 ? -1.156 -15.017 -10.640 1.00 92.44 141 LEU A O 1
ATOM 1136 N N . ASP A 1 142 ? -2.650 -14.388 -12.192 1.00 90.31 142 ASP A N 1
ATOM 1137 C CA . ASP A 1 142 ? -3.352 -15.663 -12.326 1.00 90.31 142 ASP A CA 1
ATOM 1138 C C . ASP A 1 142 ? -2.620 -16.686 -13.203 1.00 90.31 142 ASP A C 1
ATOM 1140 O O . ASP A 1 142 ? -2.611 -17.866 -12.852 1.00 90.31 142 ASP A O 1
ATOM 1144 N N . ASP A 1 143 ? -1.908 -16.264 -14.255 1.00 88.50 143 ASP A N 1
ATOM 1145 C CA . ASP A 1 143 ? -1.250 -17.193 -15.191 1.00 88.50 143 ASP A CA 1
ATOM 1146 C C . ASP A 1 143 ? 0.224 -16.887 -15.557 1.00 88.50 143 ASP A C 1
ATOM 1148 O O . ASP A 1 143 ? 0.827 -17.677 -16.276 1.00 88.50 143 ASP A O 1
ATOM 1152 N N . ASP A 1 144 ? 0.868 -15.863 -14.975 1.00 87.19 144 ASP A N 1
ATOM 1153 C CA . ASP A 1 144 ? 2.239 -15.392 -15.310 1.00 87.19 144 ASP A CA 1
ATOM 1154 C C . ASP A 1 144 ? 2.394 -14.905 -16.757 1.00 87.19 144 ASP A C 1
ATOM 1156 O O . ASP A 1 144 ? 3.510 -14.610 -17.202 1.00 87.19 144 ASP A O 1
ATOM 1160 N N . SER A 1 145 ? 1.297 -14.799 -17.503 1.00 94.06 145 SER A N 1
ATOM 1161 C CA . SER A 1 145 ? 1.321 -14.269 -18.854 1.00 94.06 145 SER A CA 1
ATOM 1162 C C . SER A 1 145 ? 1.471 -12.746 -18.846 1.00 94.06 145 SER A C 1
ATOM 1164 O O . SER A 1 145 ? 1.525 -12.073 -17.808 1.00 94.06 145 SER A O 1
ATOM 1166 N N . PHE A 1 146 ? 1.578 -12.182 -20.046 1.00 94.25 146 PHE A N 1
ATOM 1167 C CA . PHE A 1 146 ? 1.536 -10.741 -20.233 1.00 94.25 146 PHE A CA 1
ATOM 1168 C C . PHE A 1 146 ? 0.221 -10.189 -19.692 1.00 94.25 146 PHE A C 1
ATOM 1170 O O . PHE A 1 146 ? -0.851 -10.670 -20.052 1.00 94.25 146 PHE A O 1
ATOM 1177 N N . HIS A 1 147 ? 0.298 -9.143 -18.868 1.00 96.44 147 HIS A N 1
ATOM 1178 C CA . HIS A 1 147 ? -0.909 -8.523 -18.346 1.00 96.44 147 HIS A CA 1
ATOM 1179 C C . HIS A 1 147 ? -1.760 -7.970 -19.509 1.00 96.44 147 HIS A C 1
ATOM 1181 O O . HIS A 1 147 ? -1.281 -7.096 -20.235 1.00 96.44 147 HIS A O 1
ATOM 1187 N N . PRO A 1 148 ? -3.019 -8.411 -19.696 1.00 96.00 148 PRO A N 1
ATOM 1188 C CA . PRO A 1 148 ? -3.783 -8.135 -20.918 1.00 96.00 148 PRO A CA 1
ATOM 1189 C C . PRO A 1 148 ? -4.109 -6.651 -21.121 1.00 96.00 148 PRO A C 1
ATOM 1191 O O . PRO A 1 148 ? -4.360 -6.219 -22.241 1.00 96.00 148 PRO A O 1
ATOM 1194 N N . GLN A 1 149 ? -4.116 -5.870 -20.038 1.00 97.06 149 GLN A N 1
ATOM 1195 C CA . GLN A 1 149 ? -4.353 -4.424 -20.079 1.00 97.06 149 GLN A CA 1
ATOM 1196 C C . GLN A 1 149 ? -3.072 -3.584 -20.145 1.00 97.06 149 GLN A C 1
ATOM 1198 O O . GLN A 1 149 ? -3.180 -2.368 -20.245 1.00 97.06 149 GLN A O 1
ATOM 1203 N N . ALA A 1 150 ? -1.880 -4.178 -20.024 1.00 97.62 150 ALA A N 1
ATOM 1204 C CA . ALA A 1 150 ? -0.647 -3.396 -19.992 1.00 97.62 150 ALA A CA 1
ATOM 1205 C C . ALA A 1 150 ? -0.245 -2.947 -21.400 1.00 97.62 150 ALA A C 1
ATOM 1207 O O . ALA A 1 150 ? -0.324 -3.722 -22.353 1.00 97.62 150 ALA A O 1
ATOM 1208 N N . ALA A 1 151 ? 0.264 -1.719 -21.519 1.00 97.50 151 ALA A N 1
ATOM 1209 C CA . ALA A 1 151 ? 0.783 -1.189 -22.782 1.00 97.50 151 ALA A CA 1
ATOM 1210 C C . ALA A 1 151 ? 1.987 -1.989 -23.312 1.00 97.50 151 ALA A C 1
ATOM 1212 O O . ALA A 1 151 ? 2.273 -1.991 -24.507 1.00 97.50 151 ALA A O 1
ATOM 1213 N N . GLY A 1 152 ? 2.696 -2.678 -22.418 1.00 96.88 152 GLY A N 1
ATOM 1214 C CA . GLY A 1 152 ? 3.776 -3.591 -22.747 1.00 96.88 152 GLY A CA 1
ATOM 1215 C C . GLY A 1 152 ? 4.246 -4.371 -21.524 1.00 96.88 152 GLY A C 1
ATOM 1216 O O . GLY A 1 152 ? 3.862 -4.078 -20.394 1.00 96.88 152 GLY A O 1
ATOM 1217 N N . LEU A 1 153 ? 5.106 -5.365 -21.760 1.00 96.25 153 LEU A N 1
ATOM 1218 C CA . LEU A 1 153 ? 5.676 -6.212 -20.704 1.00 96.25 153 LEU A CA 1
ATOM 1219 C C . LEU A 1 153 ? 6.546 -5.424 -19.718 1.00 96.25 153 LEU A C 1
ATOM 1221 O O . LEU A 1 153 ? 6.619 -5.770 -18.542 1.00 96.25 153 LEU A O 1
ATOM 1225 N N . THR A 1 154 ? 7.253 -4.412 -20.211 1.00 97.56 154 THR A N 1
ATOM 1226 C CA . THR A 1 154 ? 8.275 -3.706 -19.445 1.00 97.56 154 THR A CA 1
ATOM 1227 C C . THR A 1 154 ? 8.012 -2.211 -19.486 1.00 97.56 154 THR A C 1
ATOM 1229 O O . THR A 1 154 ? 7.864 -1.637 -20.565 1.00 97.56 154 THR A O 1
ATOM 1232 N N . LEU A 1 155 ? 8.002 -1.584 -18.311 1.00 97.56 155 LEU A N 1
ATOM 1233 C CA . LEU A 1 155 ? 8.076 -0.138 -18.178 1.00 97.56 155 LEU A CA 1
ATOM 1234 C C . LEU A 1 155 ? 9.541 0.285 -18.118 1.00 97.56 155 LEU A C 1
ATOM 1236 O O . LEU A 1 155 ? 10.334 -0.239 -17.326 1.00 97.56 155 LEU A O 1
ATOM 1240 N N . PHE A 1 156 ? 9.880 1.241 -18.970 1.00 95.81 156 PHE A N 1
ATOM 1241 C CA . PHE A 1 156 ? 11.207 1.812 -19.088 1.00 95.81 156 PHE A CA 1
ATOM 1242 C C . PHE A 1 156 ? 11.305 3.055 -18.215 1.00 95.81 156 PHE A C 1
ATOM 1244 O O . PHE A 1 156 ? 10.458 3.954 -18.274 1.00 95.81 156 PHE A O 1
ATOM 1251 N N . LEU A 1 157 ? 12.361 3.087 -17.405 1.00 92.81 157 LEU A N 1
ATOM 1252 C CA . LEU A 1 157 ? 12.721 4.255 -16.626 1.00 92.81 157 LEU A CA 1
ATOM 1253 C C . LEU A 1 157 ? 13.313 5.322 -17.554 1.00 92.81 157 LEU A C 1
ATOM 1255 O O . LEU A 1 157 ? 14.220 5.026 -18.333 1.00 92.81 157 LEU A O 1
ATOM 1259 N N . SER A 1 158 ? 12.833 6.561 -17.461 1.00 89.81 158 SER A N 1
ATOM 1260 C CA . SER A 1 158 ? 13.457 7.682 -18.171 1.00 89.81 158 SER A CA 1
ATOM 1261 C C . SER A 1 158 ? 14.865 7.914 -17.625 1.00 89.81 158 SER A C 1
ATOM 1263 O O . SER A 1 158 ? 15.053 7.891 -16.403 1.00 89.81 158 SER A O 1
ATOM 1265 N N . GLU A 1 159 ? 15.835 8.148 -18.518 1.00 82.50 159 GLU A N 1
ATOM 1266 C CA . GLU A 1 159 ? 17.249 8.292 -18.154 1.00 82.50 159 GLU A CA 1
ATOM 1267 C C . GLU A 1 159 ? 17.445 9.354 -17.057 1.00 82.50 159 GLU A C 1
ATOM 1269 O O . GLU A 1 159 ? 16.909 10.473 -17.095 1.00 82.50 159 GLU A O 1
ATOM 1274 N N . LEU A 1 160 ? 18.209 8.964 -16.037 1.00 70.75 160 LEU A N 1
ATOM 1275 C CA . LEU A 1 160 ? 18.634 9.834 -14.955 1.00 70.75 160 LEU A CA 1
ATOM 1276 C C . LEU A 1 160 ? 19.886 10.589 -15.420 1.00 70.75 160 LEU A C 1
ATOM 1278 O O . LEU A 1 160 ? 20.927 9.961 -15.611 1.00 70.75 160 LEU A O 1
ATOM 1282 N N . PRO A 1 161 ? 19.834 11.921 -15.597 1.00 66.38 161 PRO A N 1
ATOM 1283 C CA . PRO A 1 161 ? 21.029 12.672 -15.953 1.00 66.38 161 PRO A CA 1
ATOM 1284 C C . PRO A 1 161 ? 22.077 12.533 -14.838 1.00 66.38 161 PRO A C 1
ATOM 1286 O O . PRO A 1 161 ? 21.797 12.860 -13.684 1.00 66.38 161 PRO A O 1
ATOM 1289 N N . GLY A 1 162 ? 23.275 12.052 -15.186 1.00 70.25 162 GLY A N 1
ATOM 1290 C CA . GLY A 1 162 ? 24.411 11.915 -14.264 1.00 70.25 162 GLY A CA 1
ATOM 1291 C C . GLY A 1 162 ? 24.475 10.602 -13.471 1.00 70.25 162 GLY A C 1
ATOM 1292 O O . GLY A 1 162 ? 25.220 10.520 -12.491 1.00 70.25 162 GLY A O 1
ATOM 1293 N N . TYR A 1 163 ? 23.711 9.581 -13.865 1.00 68.25 163 TYR A N 1
ATOM 1294 C CA . TYR A 1 163 ? 23.703 8.265 -13.222 1.00 68.25 163 TYR A CA 1
ATOM 1295 C C . TYR A 1 163 ? 24.534 7.246 -14.017 1.00 68.25 163 TYR A C 1
ATOM 1297 O O . TYR A 1 163 ? 24.007 6.247 -14.485 1.00 68.25 163 TYR A O 1
ATOM 1305 N N . ASP A 1 164 ? 25.824 7.529 -14.203 1.00 64.88 164 ASP A N 1
ATOM 1306 C CA . ASP A 1 164 ? 26.698 6.710 -15.063 1.00 64.88 164 ASP A CA 1
ATOM 1307 C C . ASP A 1 164 ? 27.591 5.713 -14.314 1.00 64.88 164 ASP A C 1
ATOM 1309 O O . ASP A 1 164 ? 28.369 5.029 -14.956 1.00 64.88 164 ASP A O 1
ATOM 1313 N N . ASP A 1 165 ? 27.516 5.589 -12.984 1.00 63.00 165 ASP A N 1
ATOM 1314 C CA . ASP A 1 165 ? 28.338 4.576 -12.307 1.00 63.00 165 ASP A CA 1
ATOM 1315 C C . ASP A 1 165 ? 27.796 4.215 -10.918 1.00 63.00 165 ASP A C 1
ATOM 1317 O O . ASP A 1 165 ? 27.808 5.037 -9.988 1.00 63.00 165 ASP A O 1
ATOM 1321 N N . HIS A 1 166 ? 27.361 2.956 -10.830 1.00 69.06 166 HIS A N 1
ATOM 1322 C CA . HIS A 1 166 ? 27.043 2.143 -9.652 1.00 69.06 166 HIS A CA 1
ATOM 1323 C C . HIS A 1 166 ? 25.785 2.501 -8.830 1.00 69.06 166 HIS A C 1
ATOM 1325 O O . HIS A 1 166 ? 25.704 3.506 -8.123 1.00 69.06 166 HIS A O 1
ATOM 1331 N N . MET A 1 167 ? 24.816 1.575 -8.870 1.00 67.12 167 MET A N 1
ATOM 1332 C CA . MET A 1 167 ? 23.559 1.529 -8.099 1.00 67.12 167 MET A CA 1
ATOM 1333 C C . MET A 1 167 ? 23.788 1.116 -6.630 1.00 67.12 167 MET A C 1
ATOM 1335 O O . MET A 1 167 ? 23.110 0.236 -6.091 1.00 67.12 167 MET A O 1
ATOM 1339 N N . ASP A 1 168 ? 24.770 1.718 -5.964 1.00 63.06 168 ASP A N 1
ATOM 1340 C CA . ASP A 1 168 ? 25.104 1.356 -4.589 1.00 63.06 168 ASP A CA 1
ATOM 1341 C C . ASP A 1 168 ? 24.160 2.076 -3.612 1.00 63.06 168 ASP A C 1
ATOM 1343 O O . ASP A 1 168 ? 24.356 3.227 -3.221 1.00 63.06 168 ASP A O 1
ATOM 1347 N N . SER A 1 169 ? 23.120 1.352 -3.186 1.00 61.56 169 SER A N 1
ATOM 1348 C CA . SER A 1 169 ? 22.163 1.722 -2.129 1.00 61.56 169 SER A CA 1
ATOM 1349 C C . SER A 1 169 ? 21.058 2.703 -2.539 1.00 61.56 169 SER A C 1
ATOM 1351 O O . SER A 1 169 ? 20.960 3.834 -2.048 1.00 61.56 169 SER A O 1
ATOM 1353 N N . GLU A 1 170 ? 20.158 2.225 -3.399 1.00 69.62 170 GLU A N 1
ATOM 1354 C CA . GLU A 1 170 ? 18.882 2.889 -3.656 1.00 69.62 170 GLU A CA 1
ATOM 1355 C C . GLU A 1 170 ? 17.766 2.356 -2.752 1.00 69.62 170 GLU A C 1
ATOM 1357 O O . GLU A 1 170 ? 17.481 1.156 -2.707 1.00 69.62 170 GLU A O 1
ATOM 1362 N N . SER A 1 171 ? 17.076 3.262 -2.056 1.00 87.19 171 SER A N 1
ATOM 1363 C CA . SER A 1 171 ? 15.746 2.972 -1.527 1.00 87.19 171 SER A CA 1
ATOM 1364 C C . SER A 1 171 ? 14.750 3.095 -2.674 1.00 87.19 171 SER A C 1
ATOM 1366 O O . SER A 1 171 ? 14.571 4.175 -3.243 1.00 87.19 171 SER A O 1
ATOM 1368 N N . LEU A 1 172 ? 14.117 1.976 -3.015 1.00 91.62 172 LEU A N 1
ATOM 1369 C CA . LEU A 1 172 ? 13.097 1.902 -4.052 1.00 91.62 172 LEU A CA 1
ATOM 1370 C C . LEU A 1 172 ? 11.724 1.752 -3.416 1.00 91.62 172 LEU A C 1
ATOM 1372 O O . LEU A 1 172 ? 11.515 0.896 -2.549 1.00 91.62 172 LEU A O 1
ATOM 1376 N N . ARG A 1 173 ? 10.763 2.556 -3.872 1.00 92.50 173 ARG A N 1
ATOM 1377 C CA . ARG A 1 173 ? 9.362 2.416 -3.459 1.00 92.50 173 ARG A CA 1
ATOM 1378 C C . ARG A 1 173 ? 8.452 2.388 -4.659 1.00 92.50 173 ARG A C 1
ATOM 1380 O O . ARG A 1 173 ? 8.324 3.372 -5.375 1.00 92.50 173 ARG A O 1
ATOM 1387 N N . LEU A 1 174 ? 7.807 1.245 -4.824 1.00 94.19 174 LEU A N 1
ATOM 1388 C CA . LEU A 1 174 ? 6.837 0.985 -5.868 1.00 94.19 174 LEU A CA 1
ATOM 1389 C C . LEU A 1 174 ? 5.433 1.071 -5.268 1.00 94.19 174 LEU A C 1
ATOM 1391 O O . LEU A 1 174 ? 5.179 0.480 -4.214 1.00 94.19 174 LEU A O 1
ATOM 1395 N N . LYS A 1 175 ? 4.539 1.809 -5.923 1.00 94.25 175 LYS A N 1
ATOM 1396 C CA . LYS A 1 175 ? 3.110 1.863 -5.599 1.00 94.25 175 LYS A CA 1
ATOM 1397 C C . LYS A 1 175 ? 2.288 1.761 -6.876 1.00 94.25 175 LYS A C 1
ATOM 1399 O O . LYS A 1 175 ? 2.724 2.226 -7.926 1.00 94.25 175 LYS A O 1
ATOM 1404 N N . VAL A 1 176 ? 1.092 1.201 -6.756 1.00 93.31 176 VAL A N 1
ATOM 1405 C CA . VAL A 1 176 ? 0.096 1.139 -7.826 1.00 93.31 176 VAL A CA 1
ATOM 1406 C C . VAL A 1 176 ? -1.227 1.712 -7.323 1.00 93.31 176 VAL A C 1
ATOM 1408 O O . VAL A 1 176 ? -1.532 1.592 -6.135 1.00 93.31 176 VAL A O 1
ATOM 1411 N N . MET A 1 177 ? -1.967 2.377 -8.205 1.00 90.81 177 MET A N 1
ATOM 1412 C CA . MET A 1 177 ? -3.332 2.839 -7.962 1.00 90.81 177 MET A CA 1
ATOM 1413 C C . MET A 1 177 ? -4.082 2.915 -9.289 1.00 90.81 177 MET A C 1
ATOM 1415 O O . MET A 1 177 ? -3.788 3.774 -10.125 1.00 90.81 177 MET A O 1
ATOM 1419 N N . GLY A 1 178 ? -5.029 1.998 -9.499 1.00 91.12 178 GLY A N 1
ATOM 1420 C CA . GLY A 1 178 ? -5.719 1.861 -10.780 1.00 91.12 178 GLY A CA 1
ATOM 1421 C C . GLY A 1 178 ? -4.718 1.793 -11.939 1.00 91.12 178 GLY A C 1
ATOM 1422 O O . GLY A 1 178 ? -3.705 1.093 -11.874 1.00 91.12 178 GLY A O 1
ATOM 1423 N N . ARG A 1 179 ? -4.937 2.618 -12.965 1.00 94.38 179 ARG A N 1
ATOM 1424 C CA . ARG A 1 179 ? -4.070 2.701 -14.153 1.00 94.38 179 ARG A CA 1
ATOM 1425 C C . ARG A 1 179 ? -2.672 3.286 -13.913 1.00 94.38 179 ARG A C 1
ATOM 1427 O O . ARG A 1 179 ? -1.892 3.363 -14.859 1.00 94.38 179 ARG A O 1
ATOM 1434 N N . TYR A 1 180 ? -2.342 3.721 -12.696 1.00 96.12 180 TYR A N 1
ATOM 1435 C CA . TYR A 1 180 ? -1.063 4.359 -12.394 1.00 96.12 180 TYR A CA 1
ATOM 1436 C C . TYR A 1 180 ? -0.114 3.439 -11.634 1.00 96.12 180 TYR A C 1
ATOM 1438 O O . TYR A 1 180 ? -0.468 2.878 -10.599 1.00 96.12 180 TYR A O 1
ATOM 1446 N N . ILE A 1 181 ? 1.125 3.347 -12.110 1.00 97.06 181 ILE A N 1
ATOM 1447 C CA . ILE A 1 181 ? 2.264 2.823 -11.351 1.00 97.06 181 ILE A CA 1
ATOM 1448 C C . ILE A 1 181 ? 3.194 3.993 -11.068 1.00 97.06 181 ILE A C 1
ATOM 1450 O O . ILE A 1 181 ? 3.424 4.829 -11.936 1.00 97.06 181 ILE A O 1
ATOM 1454 N N . ALA A 1 182 ? 3.741 4.054 -9.861 1.00 97.00 182 ALA A N 1
ATOM 1455 C CA . ALA A 1 182 ? 4.743 5.036 -9.493 1.00 97.00 182 ALA A CA 1
ATOM 1456 C C . ALA A 1 182 ? 5.931 4.371 -8.801 1.00 97.00 182 ALA A C 1
ATOM 1458 O O . ALA A 1 182 ? 5.763 3.544 -7.899 1.00 97.00 182 ALA A O 1
ATOM 1459 N N . LEU A 1 183 ? 7.132 4.769 -9.213 1.00 96.19 183 LEU A N 1
ATOM 1460 C CA . LEU A 1 183 ? 8.397 4.308 -8.661 1.00 96.19 183 LEU A CA 1
ATOM 1461 C C . LEU A 1 183 ? 9.188 5.514 -8.169 1.00 96.19 183 LEU A C 1
ATOM 1463 O O . LEU A 1 183 ? 9.562 6.397 -8.942 1.00 96.19 183 LEU A O 1
ATOM 1467 N N . GLN A 1 184 ? 9.449 5.529 -6.869 1.00 94.69 184 GLN A N 1
ATOM 1468 C CA . GLN A 1 184 ? 10.430 6.415 -6.272 1.00 94.69 184 GLN A CA 1
ATOM 1469 C C . GLN A 1 184 ? 11.789 5.723 -6.261 1.00 94.69 184 GLN A C 1
ATOM 1471 O O . GLN A 1 184 ? 11.913 4.627 -5.707 1.00 94.69 184 GLN A O 1
ATOM 1476 N N . CYS A 1 185 ? 12.800 6.427 -6.760 1.00 92.19 185 CYS A N 1
ATOM 1477 C CA . CYS A 1 185 ? 14.207 6.083 -6.597 1.00 92.19 185 CYS A CA 1
ATOM 1478 C C . CYS A 1 185 ? 14.905 7.168 -5.771 1.00 92.19 185 CYS A C 1
ATOM 1480 O O . CYS A 1 185 ? 14.680 8.366 -5.980 1.00 92.19 185 CYS A O 1
ATOM 1482 N N . THR A 1 186 ? 15.757 6.770 -4.829 1.00 89.31 186 THR A N 1
ATOM 1483 C CA . THR A 1 186 ? 16.601 7.700 -4.063 1.00 89.31 186 THR A CA 1
ATOM 1484 C C . THR A 1 186 ? 18.068 7.409 -4.315 1.00 89.31 186 THR A C 1
ATOM 1486 O O . THR A 1 186 ? 18.505 6.286 -4.076 1.00 89.31 186 THR A O 1
ATOM 1489 N N . SER A 1 187 ? 18.837 8.437 -4.665 1.00 86.06 187 SER A N 1
ATOM 1490 C CA . SER A 1 187 ? 20.291 8.357 -4.755 1.00 86.06 187 SER A CA 1
ATOM 1491 C C . SER A 1 187 ? 20.925 9.042 -3.548 1.00 86.06 187 SER A C 1
ATOM 1493 O O . SER A 1 187 ? 20.806 10.260 -3.362 1.00 86.06 187 SER A O 1
ATOM 1495 N N . SER A 1 188 ? 21.611 8.252 -2.724 1.00 82.38 188 SER A N 1
ATOM 1496 C CA . SER A 1 188 ? 22.382 8.750 -1.581 1.00 82.38 188 SER A CA 1
ATOM 1497 C C . SER A 1 188 ? 23.560 9.624 -2.031 1.00 82.38 188 SER A C 1
ATOM 1499 O O . SER A 1 188 ? 23.811 10.667 -1.432 1.00 82.38 188 SER A O 1
ATOM 1501 N N . LYS A 1 189 ? 24.217 9.255 -3.139 1.00 84.25 189 LYS A N 1
ATOM 1502 C CA . LYS A 1 189 ? 25.367 9.964 -3.726 1.00 84.25 189 LYS A CA 1
ATOM 1503 C C . LYS A 1 189 ? 25.055 11.422 -4.068 1.00 84.25 189 LYS A C 1
ATOM 1505 O O . LYS A 1 189 ? 25.880 12.299 -3.831 1.00 84.25 189 LYS A O 1
ATOM 1510 N N . TYR A 1 190 ? 23.858 11.684 -4.592 1.00 83.50 190 TYR A N 1
ATOM 1511 C CA . TYR A 1 190 ? 23.471 13.012 -5.081 1.00 83.50 190 TYR A CA 1
ATOM 1512 C C . TYR A 1 190 ? 22.507 13.768 -4.163 1.00 83.50 190 TYR A C 1
ATOM 1514 O O . TYR A 1 190 ? 22.101 14.878 -4.504 1.00 83.50 190 TYR A O 1
ATOM 1522 N N . ASN A 1 191 ? 22.117 13.192 -3.017 1.00 85.62 191 ASN A N 1
ATOM 1523 C CA . ASN A 1 191 ? 21.046 13.734 -2.171 1.00 85.62 191 ASN A CA 1
ATOM 1524 C C . ASN A 1 191 ? 19.804 14.117 -2.999 1.00 85.62 191 ASN A C 1
ATOM 1526 O O . ASN A 1 191 ? 19.217 15.197 -2.877 1.00 85.62 191 ASN A O 1
ATOM 1530 N N . MET A 1 192 ? 19.443 13.225 -3.917 1.00 88.06 192 MET A N 1
ATOM 1531 C CA . MET A 1 192 ? 18.364 13.439 -4.867 1.00 88.06 192 MET A CA 1
ATOM 1532 C C . MET A 1 192 ? 17.423 12.251 -4.815 1.00 88.06 192 MET A C 1
ATOM 1534 O O . MET A 1 192 ? 17.828 11.106 -4.606 1.00 88.06 192 MET A O 1
ATOM 1538 N N . TRP A 1 193 ? 16.149 12.532 -5.023 1.00 91.06 193 TRP A N 1
ATOM 1539 C CA . TRP A 1 193 ? 15.165 11.510 -5.307 1.00 91.06 193 TRP A CA 1
ATOM 1540 C C . TRP A 1 193 ? 14.392 11.907 -6.555 1.00 91.06 193 TRP A C 1
ATOM 1542 O O . TRP A 1 193 ? 14.259 13.088 -6.900 1.00 91.06 193 TRP A O 1
ATOM 1552 N N . GLN A 1 194 ? 13.889 10.887 -7.223 1.00 92.44 194 GLN A N 1
ATOM 1553 C CA . GLN A 1 194 ? 13.013 11.018 -8.365 1.00 92.44 194 GLN A CA 1
ATOM 1554 C C . GLN A 1 194 ? 11.796 10.143 -8.120 1.00 92.44 194 GLN A C 1
ATOM 1556 O O . GLN A 1 194 ? 11.903 9.057 -7.552 1.00 92.44 194 GLN A O 1
ATOM 1561 N N . LEU A 1 195 ? 10.647 10.619 -8.569 1.00 95.25 195 LEU A N 1
ATOM 1562 C CA . LEU A 1 195 ? 9.431 9.840 -8.676 1.00 95.25 195 LEU A CA 1
ATOM 1563 C C . LEU A 1 195 ? 8.990 9.857 -10.130 1.00 95.25 195 LEU A C 1
ATOM 1565 O O . LEU A 1 195 ? 8.768 10.921 -10.706 1.00 95.25 195 LEU A O 1
ATOM 1569 N N . GLN A 1 196 ? 8.921 8.673 -10.718 1.00 96.06 196 GLN A N 1
ATOM 1570 C CA . GLN A 1 196 ? 8.424 8.457 -12.069 1.00 96.06 196 GLN A CA 1
ATOM 1571 C C . GLN A 1 196 ? 7.050 7.803 -11.973 1.00 96.06 196 GLN A C 1
ATOM 1573 O O . GLN A 1 196 ? 6.829 6.961 -11.096 1.00 96.06 196 GLN A O 1
ATOM 1578 N N . ILE A 1 197 ? 6.125 8.238 -12.823 1.00 97.06 197 ILE A N 1
ATOM 1579 C CA . ILE A 1 197 ? 4.738 7.779 -12.836 1.00 97.06 197 ILE A CA 1
ATOM 1580 C C . ILE A 1 197 ? 4.386 7.369 -14.265 1.00 97.06 197 ILE A C 1
ATOM 1582 O O . ILE A 1 197 ? 4.594 8.131 -15.213 1.00 97.06 197 ILE A O 1
ATOM 1586 N N . TRP A 1 198 ? 3.830 6.169 -14.397 1.00 97.38 198 TRP A N 1
ATOM 1587 C CA . TRP A 1 198 ? 3.352 5.585 -15.644 1.00 97.38 198 TRP A CA 1
ATOM 1588 C C . TRP A 1 198 ? 1.848 5.397 -15.574 1.00 97.38 198 TRP A C 1
ATOM 1590 O O . TRP A 1 198 ? 1.328 4.880 -14.583 1.00 97.38 198 TRP A O 1
ATOM 1600 N N . ASN A 1 199 ? 1.167 5.716 -16.664 1.00 96.62 199 ASN A N 1
ATOM 1601 C CA . ASN A 1 199 ? -0.110 5.129 -17.010 1.00 96.62 199 ASN A CA 1
ATOM 1602 C C . ASN A 1 199 ? 0.156 3.777 -17.687 1.00 96.62 199 ASN A C 1
ATOM 1604 O O . ASN A 1 199 ? 0.250 3.680 -18.912 1.00 96.62 199 ASN A O 1
ATOM 1608 N N . TRP A 1 200 ? 0.330 2.732 -16.878 1.00 97.06 200 TRP A N 1
ATOM 1609 C CA . TRP A 1 200 ? 0.861 1.438 -17.324 1.00 97.06 200 TRP A CA 1
ATOM 1610 C C . TRP A 1 200 ? -0.024 0.728 -18.361 1.00 97.06 200 TRP A C 1
ATOM 1612 O O . TRP A 1 200 ? 0.439 -0.173 -19.062 1.00 97.06 200 TRP A O 1
ATOM 1622 N N . GLN A 1 201 ? -1.285 1.148 -18.485 1.00 96.94 201 GLN A N 1
ATOM 1623 C CA . GLN A 1 201 ? -2.229 0.645 -19.482 1.00 96.94 201 GLN A CA 1
ATOM 1624 C C . GLN A 1 201 ? -2.045 1.280 -20.866 1.00 96.94 201 GLN A C 1
ATOM 1626 O O . GLN A 1 201 ? -2.434 0.695 -21.875 1.00 96.94 201 GLN A O 1
ATOM 1631 N N . HIS A 1 202 ? -1.450 2.473 -20.931 1.00 96.56 202 HIS A N 1
ATOM 1632 C CA . HIS A 1 202 ? -1.359 3.265 -22.160 1.00 96.56 202 HIS A CA 1
ATOM 1633 C C . HIS A 1 202 ? 0.072 3.625 -22.577 1.00 96.56 202 HIS A C 1
ATOM 1635 O O . HIS A 1 202 ? 0.275 4.021 -23.723 1.00 96.56 202 HIS A O 1
ATOM 1641 N N . SER A 1 203 ? 1.060 3.473 -21.691 1.00 96.19 203 SER A N 1
ATOM 1642 C CA . SER A 1 203 ? 2.443 3.871 -21.946 1.00 96.19 203 SER A CA 1
ATOM 1643 C C . SER A 1 203 ? 3.448 2.903 -21.321 1.00 96.19 203 SER A C 1
ATOM 1645 O O . SER A 1 203 ? 3.277 2.441 -20.192 1.00 96.19 203 SER A O 1
ATOM 1647 N N . THR A 1 204 ? 4.522 2.603 -22.057 1.00 96.44 204 THR A N 1
ATOM 1648 C CA . THR A 1 204 ? 5.686 1.855 -21.546 1.00 96.44 204 THR A CA 1
ATOM 1649 C C . THR A 1 204 ? 6.798 2.776 -21.051 1.00 96.44 204 THR A C 1
ATOM 1651 O O . THR A 1 204 ? 7.786 2.305 -20.497 1.00 96.44 204 THR A O 1
ATOM 1654 N N . THR A 1 205 ? 6.681 4.083 -21.263 1.00 94.50 205 THR A N 1
ATOM 1655 C CA . THR A 1 205 ? 7.643 5.099 -20.814 1.00 94.50 205 THR A CA 1
ATOM 1656 C C . THR A 1 205 ? 7.021 5.938 -19.711 1.00 94.50 205 THR A C 1
ATOM 1658 O O . THR A 1 205 ? 5.802 6.036 -19.634 1.00 94.50 205 THR A O 1
ATOM 1661 N N . SER A 1 206 ? 7.835 6.526 -18.833 1.00 87.62 206 SER A N 1
ATOM 1662 C CA . SER A 1 206 ? 7.287 7.375 -17.771 1.00 87.62 206 SER A CA 1
ATOM 1663 C C . SER A 1 206 ? 6.592 8.575 -18.403 1.00 87.62 206 SER A C 1
ATOM 1665 O O . SER A 1 206 ? 7.237 9.340 -19.117 1.00 87.62 206 SER A O 1
ATOM 1667 N N . ASP A 1 207 ? 5.309 8.755 -18.107 1.00 89.94 207 ASP A N 1
ATOM 1668 C CA . ASP A 1 207 ? 4.540 9.886 -18.626 1.00 89.94 207 ASP A CA 1
ATOM 1669 C C . ASP A 1 207 ? 4.883 11.151 -17.830 1.00 89.94 207 ASP A C 1
ATOM 1671 O O . ASP A 1 207 ? 5.124 12.212 -18.399 1.00 89.94 207 ASP A O 1
ATOM 1675 N N . SER A 1 208 ? 5.036 11.011 -16.508 1.00 92.00 208 SER A N 1
ATOM 1676 C CA . SER A 1 208 ? 5.295 12.140 -15.617 1.00 92.00 208 SER A CA 1
ATOM 1677 C C . SER A 1 208 ? 6.465 11.881 -14.670 1.00 92.00 208 SER A C 1
ATOM 1679 O O . SER A 1 208 ? 6.622 10.787 -14.124 1.00 92.00 208 SER A O 1
ATOM 1681 N N . VAL A 1 209 ? 7.308 12.896 -14.469 1.00 92.81 209 VAL A N 1
ATOM 1682 C CA . VAL A 1 209 ? 8.540 12.800 -13.679 1.00 92.81 209 VAL A CA 1
ATOM 1683 C C . VAL A 1 209 ? 8.631 13.959 -12.694 1.00 92.81 209 VAL A C 1
ATOM 1685 O O . VAL A 1 209 ? 8.758 15.110 -13.096 1.00 92.81 209 VAL A O 1
ATOM 1688 N N . LEU A 1 210 ? 8.673 13.654 -11.398 1.00 92.69 210 LEU A N 1
ATOM 1689 C CA . LEU A 1 210 ? 8.936 14.619 -10.334 1.00 92.69 210 LEU A CA 1
ATOM 1690 C C . LEU A 1 210 ? 10.367 14.446 -9.813 1.00 92.69 210 LEU A C 1
ATOM 1692 O O . LEU A 1 210 ? 10.751 13.375 -9.341 1.00 92.69 210 LEU A O 1
ATOM 1696 N N . ARG A 1 211 ? 11.164 15.516 -9.882 1.00 90.69 211 ARG A N 1
ATOM 1697 C CA . ARG A 1 211 ? 12.539 15.568 -9.361 1.00 90.69 211 ARG A CA 1
ATOM 1698 C C . ARG A 1 211 ? 12.636 16.659 -8.315 1.00 90.69 211 ARG A C 1
ATOM 1700 O O . ARG A 1 211 ? 12.264 17.801 -8.577 1.00 90.69 211 ARG A O 1
ATOM 1707 N N . VAL A 1 212 ? 13.160 16.325 -7.142 1.00 85.62 212 VAL A N 1
ATOM 1708 C CA . VAL A 1 212 ? 13.379 17.308 -6.081 1.00 85.62 212 VAL A CA 1
ATOM 1709 C C . VAL A 1 212 ? 14.712 17.001 -5.401 1.00 85.62 212 VAL A C 1
ATOM 1711 O O . VAL A 1 212 ? 14.968 15.881 -4.964 1.00 85.62 212 VAL A O 1
ATOM 1714 N N . SER A 1 213 ? 15.579 18.007 -5.299 1.00 84.00 213 SER A N 1
ATOM 1715 C CA . SER A 1 213 ? 16.768 17.916 -4.450 1.00 84.00 213 SER A CA 1
ATOM 1716 C C . SER A 1 213 ? 16.338 18.042 -2.991 1.00 84.00 213 SER A C 1
ATOM 1718 O O . SER A 1 213 ? 15.564 18.937 -2.645 1.00 84.00 213 SER A O 1
ATOM 1720 N N . ASN A 1 214 ? 16.792 17.128 -2.137 1.00 79.31 214 ASN A N 1
ATOM 1721 C CA . ASN A 1 214 ? 16.445 17.139 -0.721 1.00 79.31 214 ASN A CA 1
ATOM 1722 C C . ASN A 1 214 ? 17.652 16.690 0.103 1.00 79.31 214 ASN A C 1
ATOM 1724 O O . ASN A 1 214 ? 18.301 15.705 -0.225 1.00 79.31 214 ASN A O 1
ATOM 1728 N N . LYS A 1 215 ? 17.920 17.376 1.217 1.00 81.50 215 LYS A N 1
ATOM 1729 C CA . LYS A 1 215 ? 19.008 17.034 2.141 1.00 81.50 215 LYS A CA 1
ATOM 1730 C C . LYS A 1 215 ? 18.886 15.622 2.725 1.00 81.50 215 LYS A C 1
ATOM 1732 O O . LYS A 1 215 ? 19.896 15.065 3.135 1.00 81.50 215 LYS A O 1
ATOM 1737 N N . CYS A 1 216 ? 17.677 15.062 2.797 1.00 79.38 216 CYS A N 1
ATOM 1738 C CA . CYS A 1 216 ? 17.415 13.727 3.347 1.00 79.38 216 CYS A CA 1
ATOM 1739 C C . CYS A 1 216 ? 16.520 12.896 2.400 1.00 79.38 216 CYS A C 1
ATOM 1741 O O . CYS A 1 216 ? 15.341 12.685 2.707 1.00 79.38 216 CYS A O 1
ATOM 1743 N N . PRO A 1 217 ? 17.033 12.398 1.257 1.00 75.06 217 PRO A N 1
ATOM 1744 C CA . PRO A 1 217 ? 16.211 11.726 0.242 1.00 75.06 217 PRO A CA 1
ATOM 1745 C C . PRO A 1 217 ? 15.560 10.424 0.739 1.00 75.06 217 PRO A C 1
ATOM 1747 O O . PRO A 1 217 ? 14.479 10.058 0.283 1.00 75.06 217 PRO A O 1
ATOM 1750 N N . TRP A 1 218 ? 16.157 9.745 1.725 1.00 75.25 218 TRP A N 1
ATOM 1751 C CA . TRP A 1 218 ? 15.634 8.490 2.287 1.00 75.25 218 TRP A CA 1
ATOM 1752 C C . TRP A 1 218 ? 14.334 8.648 3.094 1.00 75.25 218 TRP A C 1
ATOM 1754 O O . TRP A 1 218 ? 13.721 7.650 3.468 1.00 75.25 218 TRP A O 1
ATOM 1764 N N . ARG A 1 219 ? 13.890 9.880 3.374 1.00 78.88 219 ARG A N 1
ATOM 1765 C CA . ARG A 1 219 ? 12.697 10.163 4.201 1.00 78.88 219 ARG A CA 1
ATOM 1766 C C . ARG A 1 219 ? 11.435 10.442 3.403 1.00 78.88 219 ARG A C 1
ATOM 1768 O O . ARG A 1 219 ? 10.452 10.928 3.951 1.00 78.88 219 ARG A O 1
ATOM 1775 N N . ILE A 1 220 ? 11.471 10.173 2.108 1.00 85.31 2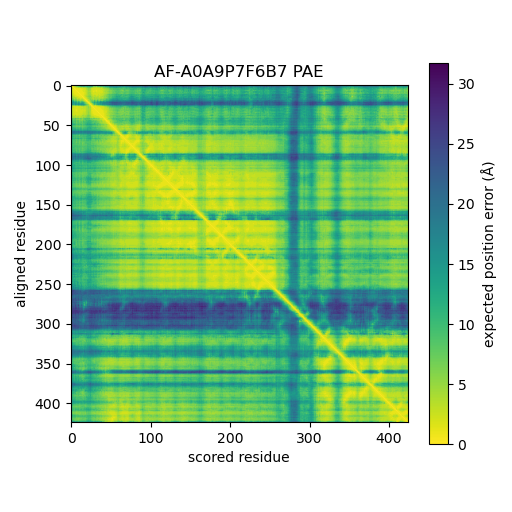20 ILE A N 1
ATOM 1776 C CA . ILE A 1 220 ? 10.444 10.669 1.207 1.00 85.31 220 ILE A CA 1
ATOM 1777 C C . ILE A 1 220 ? 9.445 9.571 0.951 1.00 85.31 220 ILE A C 1
ATOM 1779 O O . ILE A 1 220 ? 9.797 8.522 0.422 1.00 85.31 220 ILE A O 1
ATOM 1783 N N . HIS A 1 221 ? 8.210 9.805 1.368 1.00 88.00 221 HIS A N 1
ATOM 1784 C CA . HIS A 1 221 ? 7.078 8.925 1.133 1.00 88.00 221 HIS A CA 1
ATOM 1785 C C . HIS A 1 221 ? 6.158 9.584 0.121 1.00 88.00 221 HIS A C 1
ATOM 1787 O O . HIS A 1 221 ? 6.080 10.804 0.032 1.00 88.00 221 HIS A O 1
ATOM 1793 N N . PHE A 1 222 ? 5.425 8.776 -0.624 1.00 91.75 222 PHE A N 1
ATOM 1794 C CA . PHE A 1 222 ? 4.368 9.284 -1.478 1.00 91.75 222 PHE A CA 1
ATOM 1795 C C . PHE A 1 222 ? 3.175 8.342 -1.438 1.00 91.75 222 PHE A C 1
ATOM 1797 O O . PHE A 1 222 ? 3.292 7.192 -1.003 1.00 91.75 222 PHE A O 1
ATOM 1804 N N . CYS A 1 223 ? 2.019 8.825 -1.855 1.00 89.94 223 CYS A N 1
ATOM 1805 C CA . CYS A 1 223 ? 0.786 8.061 -1.947 1.00 89.94 223 CYS A CA 1
ATOM 1806 C C . CYS A 1 223 ? -0.133 8.724 -2.969 1.00 89.94 223 CYS A C 1
ATOM 1808 O O . CYS A 1 223 ? -0.202 9.949 -3.047 1.00 89.94 223 CYS A O 1
ATOM 1810 N N . PHE A 1 224 ? -0.829 7.907 -3.753 1.00 88.50 224 PHE A N 1
ATOM 1811 C CA . PHE A 1 224 ? -1.898 8.400 -4.608 1.00 88.50 224 PHE A CA 1
ATOM 1812 C C . PHE A 1 224 ? -3.065 8.872 -3.740 1.00 88.50 224 PHE A C 1
ATOM 1814 O O . PHE A 1 224 ? -3.361 8.275 -2.700 1.00 88.50 224 PHE A O 1
ATOM 1821 N N . PHE A 1 225 ? -3.690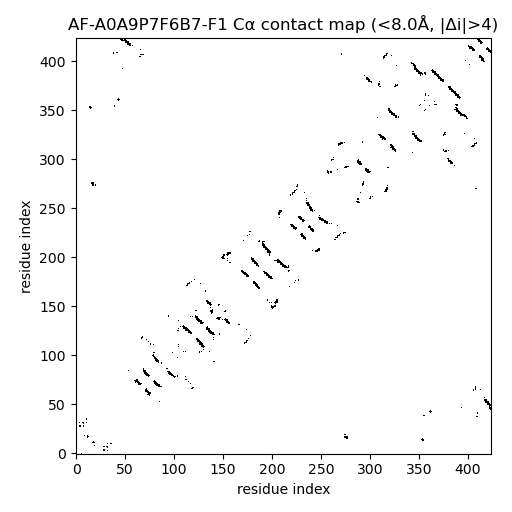 9.966 -4.155 1.00 83.06 225 PHE A N 1
ATOM 1822 C CA . PHE A 1 225 ? -4.854 10.541 -3.501 1.00 83.06 225 PHE A CA 1
ATOM 1823 C C . PHE A 1 225 ? -5.971 10.669 -4.537 1.00 83.06 225 PHE A C 1
ATOM 1825 O O . PHE A 1 225 ? -6.088 11.680 -5.221 1.00 83.06 225 PHE A O 1
ATOM 1832 N N . GLY A 1 226 ? -6.764 9.608 -4.680 1.00 81.62 226 GLY A N 1
ATOM 1833 C CA . GLY A 1 226 ? -7.667 9.462 -5.820 1.00 81.62 226 GLY A CA 1
ATOM 1834 C C . GLY A 1 226 ? -6.909 9.200 -7.126 1.00 81.62 226 GLY A C 1
ATOM 1835 O O . GLY A 1 226 ? -5.766 8.742 -7.113 1.00 81.62 226 GLY A O 1
ATOM 1836 N N . ASN A 1 227 ? -7.563 9.497 -8.250 1.00 85.81 227 ASN A N 1
ATOM 1837 C CA . ASN A 1 227 ? -7.065 9.188 -9.597 1.00 85.81 227 ASN A CA 1
ATOM 1838 C C . ASN A 1 227 ? -6.274 10.333 -10.246 1.00 85.81 227 ASN A C 1
ATOM 1840 O O . ASN A 1 227 ? -5.684 10.148 -11.302 1.00 85.81 227 ASN A O 1
ATOM 1844 N N . ASP A 1 228 ? -6.291 11.522 -9.656 1.00 89.38 228 ASP A N 1
ATOM 1845 C CA . ASP A 1 228 ? -5.789 12.759 -10.259 1.00 89.38 228 ASP A CA 1
ATOM 1846 C C . ASP A 1 228 ? -4.777 13.477 -9.366 1.00 89.38 228 ASP A C 1
ATOM 1848 O O . ASP A 1 228 ? -4.262 14.526 -9.747 1.00 89.38 228 ASP A O 1
ATOM 1852 N N . ARG A 1 229 ? -4.481 12.956 -8.167 1.00 92.06 229 ARG A N 1
ATOM 1853 C CA . ARG A 1 229 ? -3.588 13.630 -7.220 1.00 92.06 229 ARG A CA 1
ATOM 1854 C C . ARG A 1 229 ? -2.588 12.693 -6.581 1.00 92.06 229 ARG A C 1
ATOM 1856 O O . ARG A 1 229 ? -2.799 11.49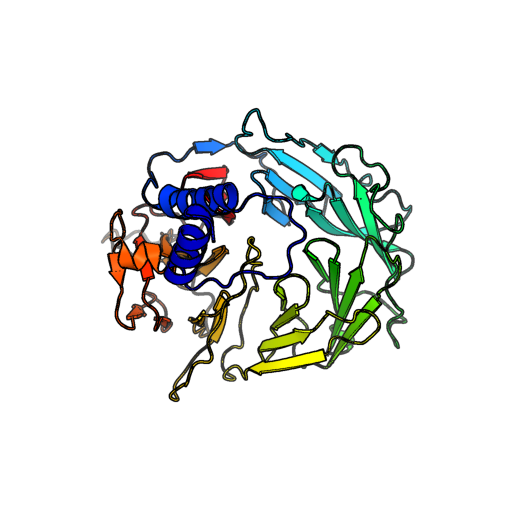4 -6.398 1.00 92.06 229 ARG A O 1
ATOM 1863 N N . LEU A 1 230 ? -1.489 13.302 -6.176 1.00 92.81 230 LEU A N 1
ATOM 1864 C CA . LEU A 1 230 ? -0.367 12.655 -5.534 1.00 92.81 230 LEU A CA 1
ATOM 1865 C C . LEU A 1 230 ? 0.014 13.451 -4.290 1.00 92.81 230 LEU A C 1
ATOM 1867 O O . LEU A 1 230 ? 0.275 14.650 -4.351 1.00 92.81 230 LEU A O 1
ATOM 1871 N N . LEU A 1 231 ? 0.098 12.770 -3.157 1.00 91.12 231 LEU A N 1
ATOM 1872 C CA . LEU A 1 231 ? 0.599 13.340 -1.919 1.00 91.12 231 LEU A CA 1
ATOM 1873 C C . LEU A 1 231 ? 2.047 12.888 -1.720 1.00 91.12 231 LEU A C 1
ATOM 1875 O O . LEU A 1 231 ? 2.332 11.691 -1.690 1.00 91.12 231 LEU A O 1
ATOM 1879 N N . VAL A 1 232 ? 2.959 13.842 -1.578 1.00 90.75 232 VAL A N 1
ATOM 1880 C CA . VAL A 1 232 ? 4.380 13.611 -1.311 1.00 90.75 232 VAL A CA 1
ATOM 1881 C C . VAL A 1 232 ? 4.698 14.147 0.074 1.00 90.75 232 VAL A C 1
ATOM 1883 O O . VAL A 1 232 ? 4.455 15.310 0.386 1.00 90.75 232 VAL A O 1
ATOM 1886 N N . PHE A 1 233 ? 5.265 13.289 0.904 1.00 87.31 233 PHE A N 1
ATOM 1887 C CA . PHE A 1 233 ? 5.735 13.614 2.235 1.00 87.31 233 PHE A CA 1
ATOM 1888 C C . PHE A 1 233 ? 7.263 13.633 2.234 1.00 87.31 233 PHE A C 1
ATOM 1890 O O . PHE A 1 233 ? 7.896 12.608 1.976 1.00 87.31 233 PHE A O 1
ATOM 1897 N N . ALA A 1 234 ? 7.848 14.786 2.538 1.00 86.38 234 ALA A N 1
ATOM 1898 C CA . ALA A 1 234 ? 9.285 15.000 2.633 1.00 86.38 234 ALA A CA 1
ATOM 1899 C C . ALA A 1 234 ? 9.611 15.816 3.903 1.00 86.38 234 ALA A C 1
ATOM 1901 O O . ALA A 1 234 ? 9.219 15.428 5.000 1.00 86.38 234 ALA A O 1
ATOM 1902 N N . GLU A 1 235 ? 10.341 16.930 3.778 1.00 83.06 235 GLU A N 1
ATOM 1903 C CA . GLU A 1 235 ? 10.462 17.915 4.870 1.00 83.06 235 GLU A CA 1
ATOM 1904 C C . GLU A 1 235 ? 9.165 18.708 5.060 1.00 83.06 235 GLU A C 1
ATOM 1906 O O . GLU A 1 235 ? 8.894 19.216 6.142 1.00 83.06 235 GLU A O 1
ATOM 1911 N N . ASP A 1 236 ? 8.361 18.784 4.008 1.00 83.88 236 ASP A N 1
ATOM 1912 C CA . ASP A 1 236 ? 7.021 19.328 3.966 1.00 83.88 236 ASP A CA 1
ATOM 1913 C C . ASP A 1 236 ? 6.059 18.299 3.358 1.00 83.88 236 ASP A C 1
ATOM 1915 O O . ASP A 1 236 ? 6.456 17.271 2.799 1.00 83.88 236 ASP A O 1
ATOM 1919 N N . LEU A 1 237 ? 4.768 18.563 3.502 1.00 86.56 237 LEU A N 1
ATOM 1920 C CA . LEU A 1 237 ? 3.728 17.780 2.862 1.00 86.56 237 LEU A CA 1
ATOM 1921 C C . LEU A 1 237 ? 3.278 18.532 1.612 1.00 86.56 237 LEU A C 1
ATOM 1923 O O . LEU A 1 237 ? 2.759 19.640 1.713 1.00 86.56 237 LEU A O 1
ATOM 1927 N N . LYS A 1 238 ? 3.442 17.930 0.441 1.00 88.19 238 LYS A N 1
ATOM 1928 C CA . LYS A 1 238 ? 3.075 18.531 -0.841 1.00 88.19 238 LYS A CA 1
ATOM 1929 C C . LYS A 1 238 ? 1.982 17.722 -1.521 1.00 88.19 238 LYS A C 1
ATOM 1931 O O . LYS A 1 238 ? 2.078 16.502 -1.616 1.00 88.19 238 LYS A O 1
ATOM 1936 N N . LEU A 1 239 ? 0.958 18.410 -2.004 1.00 90.69 239 LEU A N 1
ATOM 1937 C CA . LEU A 1 239 ? -0.099 17.850 -2.834 1.00 90.69 239 LEU A CA 1
ATOM 1938 C C . LEU A 1 239 ? 0.146 18.273 -4.280 1.00 90.69 239 LEU A C 1
ATOM 1940 O O . LEU A 1 239 ? 0.242 19.466 -4.563 1.00 90.69 239 LEU A O 1
ATOM 1944 N N . TYR A 1 240 ? 0.210 17.298 -5.173 1.00 94.75 240 TYR A N 1
ATOM 1945 C CA . TYR A 1 240 ? 0.412 17.481 -6.600 1.00 94.75 240 TYR A CA 1
ATOM 1946 C C . TYR A 1 240 ? -0.814 17.015 -7.391 1.00 94.75 240 TYR A C 1
ATOM 1948 O O . TYR A 1 240 ? -1.465 16.049 -6.991 1.00 94.75 240 TYR A O 1
ATOM 1956 N N . SER A 1 241 ? -1.097 17.672 -8.514 1.00 94.19 241 SER A N 1
ATOM 1957 C CA . SER A 1 241 ? -1.978 17.170 -9.568 1.00 94.19 241 SER A CA 1
ATOM 1958 C C . SER A 1 241 ? -1.189 16.265 -10.510 1.00 94.19 241 SER A C 1
ATOM 1960 O O . SER A 1 241 ? -0.052 16.574 -10.869 1.00 94.19 241 SER A O 1
ATOM 1962 N N . ILE A 1 242 ? -1.808 15.159 -10.904 1.00 95.75 242 ILE A N 1
ATOM 1963 C CA . ILE A 1 242 ? -1.357 14.231 -11.948 1.00 95.75 242 ILE A CA 1
ATOM 1964 C C . ILE A 1 242 ? -2.455 14.033 -13.009 1.00 95.75 242 ILE A C 1
ATOM 1966 O O . ILE A 1 242 ? -2.489 13.014 -13.695 1.00 95.75 242 ILE A O 1
ATOM 1970 N N . GLU A 1 243 ? -3.389 14.985 -13.114 1.00 93.50 243 GLU A N 1
ATOM 1971 C CA . GLU A 1 243 ? -4.478 14.946 -14.095 1.00 93.50 243 GLU A CA 1
ATOM 1972 C C . GLU A 1 243 ? -3.935 14.969 -15.533 1.00 93.50 243 GLU A C 1
ATOM 1974 O O . GLU A 1 243 ? -4.290 14.112 -16.345 1.00 93.50 243 GLU A O 1
ATOM 1979 N N . ASP A 1 244 ? -3.010 15.892 -15.819 1.00 94.12 244 ASP A N 1
ATOM 1980 C CA . ASP A 1 244 ? -2.262 15.935 -17.075 1.00 94.12 244 ASP A CA 1
ATOM 1981 C C . ASP A 1 244 ? -0.906 15.236 -16.924 1.00 94.12 244 ASP A C 1
ATOM 1983 O O . ASP A 1 244 ? 0.107 15.826 -16.545 1.00 94.12 244 ASP A O 1
ATOM 1987 N N . MET A 1 245 ? -0.892 13.947 -17.257 1.00 93.75 245 MET A N 1
ATOM 1988 C CA . MET A 1 245 ? 0.315 13.122 -17.232 1.00 93.75 245 MET A CA 1
ATOM 1989 C C . MET A 1 245 ? 1.320 13.471 -18.332 1.00 93.75 245 MET A C 1
ATOM 1991 O O . MET A 1 245 ? 2.418 12.936 -18.291 1.00 93.75 245 MET A O 1
ATOM 1995 N N . SER A 1 246 ? 0.988 14.331 -19.305 1.00 91.38 246 SER A N 1
ATOM 1996 C CA . SER A 1 246 ? 1.960 14.785 -20.313 1.00 91.38 246 SER A CA 1
ATOM 1997 C C . SER A 1 246 ? 2.952 15.814 -19.759 1.00 91.38 246 SER A C 1
ATOM 1999 O O . SER A 1 246 ? 3.962 16.116 -20.398 1.00 91.38 246 SER A O 1
ATOM 2001 N N . GLN A 1 247 ? 2.662 16.354 -18.572 1.00 93.25 247 GLN A N 1
ATOM 2002 C CA . GLN A 1 247 ? 3.471 17.340 -17.875 1.00 93.25 247 GLN A CA 1
ATOM 2003 C C . GLN A 1 247 ? 4.039 16.770 -16.567 1.00 93.25 247 GLN A C 1
ATOM 2005 O O . GLN A 1 247 ? 3.638 15.722 -16.056 1.00 93.25 247 GLN A O 1
ATOM 2010 N N . THR A 1 248 ? 5.011 17.486 -16.001 1.00 94.19 248 THR A N 1
ATOM 2011 C CA . THR A 1 248 ? 5.471 17.247 -14.621 1.00 94.19 248 THR A CA 1
ATOM 2012 C C . THR A 1 248 ? 4.310 17.472 -13.643 1.00 94.19 248 THR A C 1
ATOM 2014 O O . THR A 1 248 ? 3.529 18.394 -13.886 1.00 94.19 248 THR A O 1
ATOM 2017 N N . PRO A 1 249 ? 4.197 16.718 -12.526 1.00 96.44 249 PRO A N 1
ATOM 2018 C CA . PRO A 1 249 ? 3.084 16.896 -11.599 1.00 96.44 249 PRO A CA 1
ATOM 2019 C C . PRO A 1 249 ? 3.018 18.337 -11.075 1.00 96.44 249 PRO A C 1
ATOM 2021 O O . PRO A 1 249 ? 4.019 18.873 -10.586 1.00 96.44 249 PRO A O 1
ATOM 2024 N N . GLU A 1 250 ? 1.846 18.966 -11.160 1.00 96.12 250 GLU A N 1
ATOM 2025 C CA . GLU A 1 250 ? 1.651 20.368 -10.775 1.00 96.12 250 GLU A CA 1
ATOM 2026 C C . GLU A 1 250 ? 1.493 20.482 -9.258 1.00 96.12 250 GLU A C 1
ATOM 2028 O O . GLU A 1 250 ? 0.647 19.819 -8.667 1.00 96.12 250 GLU A O 1
ATOM 2033 N N . LEU A 1 251 ? 2.289 21.325 -8.596 1.00 95.62 251 LEU A N 1
ATOM 2034 C CA . LEU A 1 251 ? 2.152 21.547 -7.155 1.00 95.62 251 LEU A CA 1
ATOM 2035 C C . LEU A 1 251 ? 0.877 22.350 -6.856 1.00 95.62 251 LEU A C 1
ATOM 2037 O O . LEU A 1 251 ? 0.822 23.546 -7.123 1.00 95.62 251 LEU A O 1
ATOM 2041 N N . LEU A 1 252 ? -0.105 21.715 -6.217 1.00 90.88 252 LEU A N 1
ATOM 2042 C CA . LEU A 1 252 ? -1.368 22.346 -5.823 1.00 90.88 252 LEU A CA 1
ATOM 2043 C C . LEU A 1 252 ? -1.284 23.016 -4.449 1.00 90.88 252 LEU A C 1
ATOM 2045 O O . LEU A 1 252 ? -1.838 24.091 -4.232 1.00 90.88 252 LEU A O 1
ATOM 2049 N N . ALA A 1 253 ? -0.620 22.362 -3.495 1.00 86.25 253 ALA A N 1
ATOM 2050 C CA . ALA A 1 253 ? -0.463 22.877 -2.140 1.00 86.25 253 ALA A CA 1
ATOM 2051 C C . ALA A 1 253 ? 0.820 22.351 -1.493 1.00 86.25 253 ALA A C 1
ATOM 2053 O O . ALA A 1 253 ? 1.221 21.211 -1.719 1.00 86.25 253 ALA A O 1
ATOM 2054 N N . SER A 1 254 ? 1.438 23.167 -0.642 1.00 89.00 254 SER A N 1
ATOM 2055 C CA . SER A 1 254 ? 2.511 22.752 0.262 1.00 89.00 254 SER A CA 1
ATOM 2056 C C . SER A 1 254 ? 2.135 23.158 1.681 1.00 89.00 254 SER A C 1
ATOM 2058 O O . SER A 1 254 ? 1.717 24.288 1.939 1.00 89.00 254 SER A O 1
ATOM 2060 N N . PHE A 1 255 ? 2.265 22.211 2.598 1.00 82.94 255 PHE A N 1
ATOM 2061 C CA . PHE A 1 255 ? 2.012 22.384 4.013 1.00 82.94 255 PHE A CA 1
ATOM 2062 C C . PHE A 1 255 ? 3.341 22.220 4.733 1.00 82.94 255 PHE A C 1
ATOM 2064 O O . PHE A 1 255 ? 3.911 21.126 4.784 1.00 82.94 255 PHE A O 1
ATOM 2071 N N . MET A 1 256 ? 3.839 23.325 5.288 1.00 79.31 256 MET A N 1
ATOM 2072 C CA . MET A 1 256 ? 5.047 23.286 6.095 1.00 79.31 256 MET A CA 1
ATOM 2073 C C . MET A 1 256 ? 4.808 22.438 7.332 1.00 79.31 256 MET A C 1
ATOM 2075 O O . MET A 1 256 ? 3.890 22.666 8.121 1.00 79.31 256 MET A O 1
ATOM 2079 N N . LEU A 1 257 ? 5.692 21.475 7.501 1.00 71.06 257 LEU A N 1
ATOM 2080 C CA . LEU A 1 257 ? 5.735 20.627 8.661 1.00 71.06 257 LEU A CA 1
ATOM 2081 C C . LEU A 1 257 ? 6.739 21.216 9.646 1.00 71.06 257 LEU A C 1
ATOM 2083 O O . LEU A 1 257 ? 7.847 21.595 9.268 1.00 71.06 257 LEU A O 1
ATOM 2087 N N . HIS A 1 258 ? 6.359 21.348 10.914 1.00 60.66 258 HIS A N 1
ATOM 2088 C CA . HIS A 1 258 ? 7.225 22.009 11.885 1.00 60.66 258 HIS A CA 1
ATOM 2089 C C . HIS A 1 258 ? 8.555 21.243 12.025 1.00 60.66 258 HIS A C 1
ATOM 2091 O O . HIS A 1 258 ? 8.562 20.046 12.267 1.00 60.66 258 HIS A O 1
ATOM 2097 N N . THR A 1 259 ? 9.697 21.924 11.918 1.00 53.62 259 THR A N 1
ATOM 2098 C CA . THR A 1 259 ? 11.072 21.384 11.731 1.00 53.62 259 THR A CA 1
ATOM 2099 C C . THR A 1 259 ? 11.584 20.318 12.722 1.00 53.62 259 THR A C 1
ATOM 2101 O O . THR A 1 259 ? 12.693 19.799 12.557 1.00 53.62 259 THR A O 1
ATOM 2104 N N . GLN A 1 260 ? 10.799 19.957 13.738 1.00 53.12 260 GLN A N 1
ATOM 2105 C CA . GLN A 1 260 ? 11.079 18.871 14.678 1.00 53.12 260 GLN A CA 1
ATOM 2106 C C . GLN A 1 260 ? 10.636 17.482 14.179 1.00 53.12 260 GLN A C 1
ATOM 2108 O O . GLN A 1 260 ? 10.970 16.490 14.823 1.00 53.12 260 GLN A O 1
ATOM 2113 N N . LEU A 1 261 ? 9.963 17.368 13.024 1.00 51.44 261 LEU A N 1
ATOM 2114 C CA . LEU A 1 261 ? 9.431 16.098 12.495 1.00 51.44 261 LEU A CA 1
ATOM 2115 C C . LEU A 1 261 ? 10.496 15.172 11.871 1.00 51.44 261 LEU A C 1
ATOM 2117 O O . LEU A 1 261 ? 10.318 14.615 10.789 1.00 51.44 261 LEU A O 1
ATOM 2121 N N . ARG A 1 262 ? 11.662 15.036 12.499 1.00 48.09 262 ARG A N 1
ATOM 2122 C CA . ARG A 1 262 ? 12.831 14.425 11.858 1.00 48.09 262 ARG A CA 1
ATOM 2123 C C . ARG A 1 262 ? 12.800 12.897 11.776 1.00 48.09 262 ARG A C 1
ATOM 2125 O O . ARG A 1 262 ? 13.811 12.348 11.357 1.00 48.09 262 ARG A O 1
ATOM 2132 N N . TYR A 1 263 ? 11.731 12.186 12.138 1.00 53.88 263 TYR A N 1
ATOM 2133 C CA . TYR A 1 263 ? 11.796 10.720 12.219 1.00 53.88 263 TYR A CA 1
ATOM 2134 C C . TYR A 1 263 ? 10.538 10.011 11.704 1.00 53.88 263 TYR A C 1
ATOM 2136 O O . TYR A 1 263 ? 9.424 10.493 11.876 1.00 53.88 263 TYR A O 1
ATOM 2144 N N . THR A 1 264 ? 10.818 8.895 11.024 1.00 48.81 264 THR A N 1
ATOM 2145 C CA . THR A 1 264 ? 9.970 7.840 10.448 1.00 48.81 264 THR A CA 1
ATOM 2146 C C . THR A 1 264 ? 8.501 8.199 10.247 1.00 48.81 264 THR A C 1
ATOM 2148 O O . THR A 1 264 ? 7.666 8.031 11.130 1.00 48.81 264 THR A O 1
ATOM 2151 N N . THR A 1 265 ? 8.170 8.650 9.044 1.00 49.38 265 THR A N 1
ATOM 2152 C CA . THR A 1 265 ? 6.784 8.755 8.593 1.00 49.38 265 THR A CA 1
ATOM 2153 C C . THR A 1 265 ? 6.480 7.616 7.642 1.00 49.38 265 THR A C 1
ATOM 2155 O O . THR A 1 265 ? 7.355 7.152 6.929 1.00 49.38 265 THR A O 1
ATOM 2158 N N . ALA A 1 266 ? 5.247 7.132 7.631 1.00 51.91 266 ALA A N 1
ATOM 2159 C CA . ALA A 1 266 ? 4.769 6.204 6.619 1.00 51.91 266 ALA A CA 1
ATOM 2160 C C . ALA A 1 266 ? 3.491 6.798 6.029 1.00 51.91 266 ALA A C 1
ATOM 2162 O O . ALA A 1 266 ? 2.541 7.050 6.766 1.00 51.91 266 ALA A O 1
ATOM 2163 N N . CYS A 1 267 ? 3.458 7.046 4.711 1.00 49.91 267 CYS A N 1
ATOM 2164 C CA . CYS A 1 267 ? 2.177 7.268 4.040 1.00 49.91 267 CYS A CA 1
ATOM 2165 C C . CYS A 1 267 ? 1.569 5.911 3.689 1.00 49.91 267 CYS A C 1
ATOM 2167 O O . CYS A 1 267 ? 2.024 5.236 2.753 1.00 49.91 267 CYS A O 1
ATOM 2169 N N . LEU A 1 268 ? 0.552 5.532 4.450 1.00 48.53 268 LEU A N 1
ATOM 2170 C CA . LEU A 1 268 ? -0.296 4.388 4.164 1.00 48.53 268 LEU A CA 1
ATOM 2171 C C . LEU A 1 268 ? -1.387 4.832 3.188 1.00 48.53 268 LEU A C 1
ATOM 2173 O O . LEU A 1 268 ? -1.935 5.926 3.318 1.00 48.53 268 LEU A O 1
ATOM 2177 N N . LEU A 1 269 ? -1.619 4.027 2.153 1.00 47.47 269 LEU A N 1
ATOM 2178 C CA . LEU A 1 269 ? -2.642 4.321 1.155 1.00 47.47 269 LEU A CA 1
ATOM 2179 C C . LEU A 1 269 ? -4.020 4.207 1.823 1.00 47.47 269 LEU A C 1
ATOM 2181 O O . LEU A 1 269 ? -4.268 3.204 2.493 1.00 47.47 269 LEU A O 1
ATOM 2185 N N . PRO A 1 270 ? -4.937 5.171 1.640 1.00 42.88 270 PRO A N 1
ATOM 2186 C CA . PRO A 1 270 ? -6.340 4.877 1.863 1.00 42.88 270 PRO A CA 1
ATOM 2187 C C . PRO A 1 270 ? -6.749 3.810 0.839 1.00 42.88 270 PRO A C 1
ATOM 2189 O O . PRO A 1 270 ? -6.645 4.028 -0.362 1.00 42.88 270 PRO A O 1
ATOM 2192 N N . VAL A 1 271 ? -7.206 2.654 1.320 1.00 42.50 271 VAL A N 1
ATOM 2193 C CA . VAL A 1 271 ? -7.704 1.536 0.490 1.00 42.50 271 VAL A CA 1
ATOM 2194 C C . VAL A 1 271 ? -9.043 1.887 -0.198 1.00 42.50 271 VAL A C 1
ATOM 2196 O O . VAL A 1 271 ? -9.592 1.104 -0.962 1.00 42.50 271 VAL A O 1
ATOM 2199 N N . ASP A 1 272 ? -9.580 3.088 0.042 1.00 42.78 272 ASP A N 1
ATOM 2200 C CA . ASP A 1 272 ? -10.863 3.535 -0.488 1.00 42.78 272 ASP A CA 1
ATOM 2201 C C . ASP A 1 272 ? -10.751 4.896 -1.196 1.00 42.78 272 ASP A C 1
ATOM 2203 O O . ASP A 1 272 ? -10.261 5.873 -0.621 1.00 42.78 272 ASP A O 1
ATOM 2207 N N . ASP A 1 273 ? -11.288 4.960 -2.419 1.00 39.47 273 ASP A N 1
ATOM 2208 C CA . ASP A 1 273 ? -11.542 6.184 -3.186 1.00 39.47 273 ASP A CA 1
ATOM 2209 C C . ASP A 1 273 ? -12.588 7.046 -2.473 1.00 39.47 273 ASP A C 1
ATOM 2211 O O . ASP A 1 273 ? -13.790 6.950 -2.738 1.00 39.47 273 ASP A O 1
ATOM 2215 N N . ILE A 1 274 ? -12.162 7.881 -1.526 1.00 36.41 274 ILE A N 1
ATOM 2216 C CA . ILE A 1 274 ? -13.050 8.872 -0.920 1.00 36.41 274 ILE A CA 1
ATOM 2217 C C . ILE A 1 274 ? -12.341 10.219 -0.819 1.00 36.41 274 ILE A C 1
ATOM 2219 O O . ILE A 1 274 ? -11.376 10.371 -0.069 1.00 36.41 274 ILE A O 1
ATOM 2223 N N . ALA A 1 275 ? -12.848 11.203 -1.567 1.00 30.41 275 ALA A N 1
ATOM 2224 C CA . ALA A 1 275 ? -12.458 12.604 -1.463 1.00 30.41 275 ALA A CA 1
ATOM 2225 C C . ALA A 1 275 ? -13.342 13.334 -0.436 1.00 30.41 275 ALA A C 1
ATOM 2227 O O . ALA A 1 275 ? -14.548 13.088 -0.354 1.00 30.41 275 ALA A O 1
ATOM 2228 N N . CYS A 1 276 ? -12.759 14.271 0.314 1.00 33.44 276 CYS A N 1
ATOM 2229 C CA . CYS A 1 276 ? -13.464 15.049 1.333 1.00 33.44 276 CYS A CA 1
ATOM 2230 C C . CYS A 1 276 ? -13.176 16.561 1.204 1.00 33.44 276 CYS A C 1
ATOM 2232 O O . CYS A 1 276 ? -12.178 16.978 0.616 1.00 33.44 276 CYS A O 1
ATOM 2234 N N . SER A 1 277 ? -14.046 17.392 1.792 1.00 26.73 277 SER A N 1
ATOM 2235 C CA . SER A 1 277 ? -13.954 18.863 1.813 1.00 26.73 277 SER A CA 1
ATOM 2236 C C . SER A 1 277 ? -13.793 19.399 3.239 1.00 26.73 277 SER A C 1
ATOM 2238 O O . SER A 1 277 ? -14.688 19.182 4.052 1.00 26.73 277 SER A O 1
ATOM 2240 N N . SER A 1 278 ? -12.722 20.163 3.505 1.00 28.28 278 SER A N 1
ATOM 2241 C CA . SER A 1 278 ? -12.755 21.430 4.272 1.00 28.28 278 SER A CA 1
ATOM 2242 C C . SER A 1 278 ? -11.348 22.001 4.520 1.00 28.28 278 SER A C 1
ATOM 2244 O O . SER A 1 278 ? -10.409 21.256 4.791 1.00 28.28 278 SER A O 1
ATOM 2246 N N . GLN A 1 279 ? -11.237 23.332 4.489 1.00 26.88 279 GLN A N 1
ATOM 2247 C CA . GLN A 1 279 ? -10.072 24.135 4.885 1.00 26.88 279 GLN A CA 1
ATOM 2248 C C . GLN A 1 279 ? -10.080 24.352 6.416 1.00 26.88 279 GLN A C 1
ATOM 2250 O O . GLN A 1 279 ? -11.091 24.836 6.929 1.00 26.88 279 GLN A O 1
ATOM 2255 N N . PRO A 1 280 ? -9.002 24.055 7.167 1.00 28.84 280 PRO A N 1
ATOM 2256 C CA . PRO A 1 280 ? -8.939 24.365 8.595 1.00 28.84 280 PRO A CA 1
ATOM 2257 C C . PRO A 1 280 ? -8.186 25.681 8.872 1.00 28.84 280 PRO A C 1
ATOM 2259 O O . PRO A 1 280 ? -7.180 25.978 8.230 1.00 28.84 280 PRO A O 1
ATOM 2262 N N . GLN A 1 281 ? -8.648 26.452 9.864 1.00 28.83 281 GLN A N 1
ATOM 2263 C CA . GLN A 1 281 ? -7.908 27.567 10.477 1.00 28.83 281 GLN A CA 1
ATOM 2264 C C . GLN A 1 281 ? -7.124 27.046 11.694 1.00 28.83 281 GLN A C 1
ATOM 2266 O O . GLN A 1 281 ? -7.693 26.354 12.536 1.00 28.83 281 GLN A O 1
ATOM 2271 N N . TRP A 1 282 ? -5.827 27.364 11.786 1.00 34.44 282 TRP A N 1
ATOM 2272 C CA . TRP A 1 282 ? -4.908 26.805 12.789 1.00 34.44 282 TRP A CA 1
ATOM 2273 C C . TRP A 1 282 ? -4.369 27.884 13.736 1.00 34.44 282 TRP A C 1
ATOM 2275 O O . TRP A 1 282 ? -3.924 28.939 13.289 1.00 34.44 282 TRP A O 1
ATOM 2285 N N . GLY A 1 283 ? -4.373 27.590 15.040 1.00 30.98 283 GLY A N 1
ATOM 2286 C CA . GLY A 1 283 ? -3.645 28.327 16.077 1.00 30.98 283 GLY A CA 1
ATOM 2287 C C . GLY A 1 283 ? -2.286 27.676 16.364 1.00 30.98 283 GLY A C 1
ATOM 2288 O O . GLY A 1 283 ? -2.154 26.456 16.320 1.00 30.98 283 GLY A O 1
ATOM 2289 N N . LEU A 1 284 ? -1.273 28.501 16.626 1.00 30.91 284 LEU A N 1
ATOM 2290 C CA . LEU A 1 284 ? 0.136 28.117 16.770 1.00 30.91 284 LEU A CA 1
ATOM 2291 C C . LEU A 1 284 ? 0.406 27.361 18.086 1.00 30.91 284 LEU A C 1
ATOM 2293 O O . LEU A 1 284 ? 0.287 27.969 19.146 1.00 30.91 284 LEU A O 1
ATOM 2297 N N . ASN A 1 285 ? 0.761 26.063 17.996 1.00 29.67 285 ASN A N 1
ATOM 2298 C CA . ASN A 1 285 ? 1.767 25.330 18.807 1.00 29.67 285 ASN A CA 1
ATOM 2299 C C . ASN A 1 285 ? 1.809 23.798 18.457 1.00 29.67 285 ASN A C 1
ATOM 2301 O O . ASN A 1 285 ? 0.814 23.109 18.662 1.00 29.67 285 ASN A O 1
ATOM 2305 N N . ALA A 1 286 ? 2.983 23.268 18.028 1.00 41.44 286 ALA A N 1
ATOM 2306 C CA . ALA A 1 286 ? 3.411 21.834 17.851 1.00 41.44 286 ALA A CA 1
ATOM 2307 C C . ALA A 1 286 ? 2.684 20.933 16.770 1.00 41.44 286 ALA A C 1
ATOM 2309 O O . ALA A 1 286 ? 1.851 21.473 16.053 1.00 41.44 286 ALA A O 1
ATOM 2310 N N . PRO A 1 287 ? 2.852 19.572 16.671 1.00 45.62 287 PRO A N 1
ATOM 2311 C CA . PRO A 1 287 ? 3.908 18.674 16.080 1.00 45.62 287 PRO A CA 1
ATOM 2312 C C . PRO A 1 287 ? 3.583 17.931 14.702 1.00 45.62 287 PRO A C 1
ATOM 2314 O O . PRO A 1 287 ? 3.123 18.604 13.791 1.00 45.62 287 PRO A O 1
ATOM 2317 N N . ILE A 1 288 ? 3.915 16.621 14.463 1.00 43.84 288 ILE A N 1
ATOM 2318 C CA . ILE A 1 288 ? 4.026 15.841 13.159 1.00 43.84 288 ILE A CA 1
ATOM 2319 C C . ILE A 1 288 ? 2.720 15.447 12.462 1.00 43.84 288 ILE A C 1
ATOM 2321 O O . ILE A 1 288 ? 1.966 14.665 13.006 1.00 43.84 288 ILE A O 1
ATOM 2325 N N . VAL A 1 289 ? 2.550 15.783 11.182 1.00 39.62 289 VAL A N 1
ATOM 2326 C CA . VAL A 1 289 ? 1.324 15.596 10.375 1.00 39.62 289 VAL A CA 1
ATOM 2327 C C . VAL A 1 289 ? 1.148 14.201 9.745 1.00 39.62 289 VAL A C 1
ATOM 2329 O O . VAL A 1 289 ? 1.998 13.746 8.982 1.00 39.62 289 VAL A O 1
ATOM 2332 N N . TYR A 1 290 ? -0.023 13.595 9.953 1.00 45.75 290 TYR A N 1
ATOM 2333 C CA . TYR A 1 290 ? -0.612 12.526 9.132 1.00 45.75 290 TYR A CA 1
ATOM 2334 C C . TYR A 1 290 ? -1.870 13.058 8.446 1.00 45.75 290 TYR A C 1
ATOM 2336 O O . TYR A 1 290 ? -2.676 13.738 9.082 1.00 45.75 290 TYR A O 1
ATOM 2344 N N . VAL A 1 291 ? -2.055 12.735 7.166 1.00 42.09 291 VAL A N 1
ATOM 2345 C CA . VAL A 1 291 ? -3.211 13.171 6.371 1.00 42.09 291 VAL A CA 1
ATOM 2346 C C . VAL A 1 291 ? -4.154 11.998 6.181 1.00 42.09 291 VAL A C 1
ATOM 2348 O O . VAL A 1 291 ? -3.831 11.056 5.464 1.00 42.09 291 VAL A O 1
ATOM 2351 N N . ILE A 1 292 ? -5.336 12.069 6.786 1.00 45.66 292 ILE A N 1
ATOM 2352 C CA . ILE A 1 292 ? -6.422 11.128 6.510 1.00 45.66 292 ILE A CA 1
ATOM 2353 C C . ILE A 1 292 ? -7.549 11.909 5.859 1.00 45.66 292 ILE A C 1
ATOM 2355 O O . ILE A 1 292 ? -8.329 12.540 6.564 1.00 45.66 292 ILE A O 1
ATOM 2359 N N . SER A 1 293 ? -7.564 11.898 4.523 1.00 44.03 293 SER A N 1
ATOM 2360 C CA . SER A 1 293 ? -8.570 12.379 3.552 1.00 44.03 293 SER A CA 1
ATOM 2361 C C . SER A 1 293 ? -9.207 13.784 3.721 1.00 44.03 293 SER A C 1
ATOM 2363 O O . SER A 1 293 ? -9.585 14.396 2.735 1.00 44.03 293 SER A O 1
ATOM 2365 N N . THR A 1 294 ? -9.252 14.385 4.909 1.00 36.81 294 THR A N 1
ATOM 2366 C CA . THR A 1 294 ? -9.465 15.826 5.212 1.00 36.81 294 THR A CA 1
ATOM 2367 C C . THR A 1 294 ? -9.027 16.217 6.628 1.00 36.81 294 THR A C 1
ATOM 2369 O O . THR A 1 294 ? -9.201 17.358 7.056 1.00 36.81 294 THR A O 1
ATOM 2372 N N . ARG A 1 295 ? -8.495 15.275 7.405 1.00 42.78 295 ARG A N 1
ATOM 2373 C CA . ARG A 1 295 ? -8.315 15.397 8.846 1.00 42.78 295 ARG A CA 1
ATOM 2374 C C . ARG A 1 295 ? -6.851 15.138 9.172 1.00 42.78 295 ARG A C 1
ATOM 2376 O O . ARG A 1 295 ? -6.329 14.051 8.932 1.00 42.78 295 ARG A O 1
ATOM 2383 N N . ILE A 1 296 ? -6.182 16.194 9.629 1.00 41.53 296 ILE A N 1
ATOM 2384 C CA . ILE A 1 296 ? -4.758 16.181 9.952 1.00 41.53 296 ILE A CA 1
ATOM 2385 C C . ILE A 1 296 ? -4.590 15.737 11.408 1.00 41.53 296 ILE A C 1
ATOM 2387 O O . ILE A 1 296 ? -5.136 16.370 12.313 1.00 41.53 296 ILE A O 1
ATOM 2391 N N . PHE A 1 297 ? -3.823 14.672 11.635 1.00 41.56 297 PHE A N 1
ATOM 2392 C CA . PHE A 1 297 ? -3.451 14.200 12.974 1.00 41.56 297 PHE A CA 1
ATOM 2393 C C . PHE A 1 297 ? -1.992 14.508 13.267 1.00 41.56 297 PHE A C 1
ATOM 2395 O O . PHE A 1 297 ? -1.159 14.391 12.372 1.00 41.56 297 PHE A O 1
ATOM 2402 N N . LEU A 1 298 ? -1.692 14.899 14.512 1.00 39.47 298 LEU A N 1
ATOM 2403 C CA . LEU A 1 298 ? -0.354 15.318 14.918 1.00 39.47 298 LEU A CA 1
ATOM 2404 C C . LEU A 1 298 ? 0.301 14.314 15.886 1.00 39.47 298 LEU A C 1
ATOM 2406 O O . LEU A 1 298 ? -0.182 14.150 17.003 1.00 39.47 298 LEU A O 1
ATOM 2410 N N . ARG A 1 299 ? 1.418 13.682 15.508 1.00 39.75 299 ARG A N 1
ATOM 2411 C CA . ARG A 1 299 ? 2.270 12.859 16.389 1.00 39.75 299 ARG A CA 1
ATOM 2412 C C . ARG A 1 299 ? 3.563 13.602 16.738 1.00 39.75 299 ARG A C 1
ATOM 2414 O O . ARG A 1 299 ? 3.997 14.435 15.974 1.00 39.75 299 ARG A O 1
ATOM 2421 N N . SER A 1 300 ? 4.241 13.348 17.844 1.00 35.00 300 SER A N 1
ATOM 2422 C CA . SER A 1 300 ? 5.597 13.881 18.070 1.00 35.00 300 SER A CA 1
ATOM 2423 C C . SER A 1 300 ? 6.540 12.716 18.306 1.00 35.00 300 SER A C 1
ATOM 2425 O O . SER A 1 300 ? 6.120 11.771 18.958 1.00 35.00 300 SER A O 1
ATOM 2427 N N . PHE A 1 301 ? 7.765 12.769 17.777 1.00 37.56 301 PHE A N 1
ATOM 2428 C CA . PHE A 1 301 ? 8.835 11.831 18.124 1.00 37.56 301 PHE A CA 1
ATOM 2429 C C . PHE A 1 301 ? 10.015 12.594 18.714 1.00 37.56 301 PHE A C 1
ATOM 2431 O O . PHE A 1 301 ? 10.520 13.531 18.087 1.00 37.56 301 PHE A O 1
ATOM 2438 N N . ARG A 1 302 ? 10.508 12.162 19.879 1.00 34.56 302 ARG A N 1
ATOM 2439 C CA . ARG A 1 302 ? 11.747 12.690 20.472 1.00 34.56 302 ARG A CA 1
ATOM 2440 C C . ARG A 1 302 ? 12.801 11.580 20.480 1.00 34.56 302 ARG A C 1
ATOM 2442 O O . ARG A 1 302 ? 12.844 10.757 21.380 1.00 34.56 302 ARG A O 1
ATOM 2449 N N . SER A 1 303 ? 13.649 11.538 19.450 1.00 37.47 303 SER A N 1
ATOM 2450 C CA . SER A 1 303 ? 14.733 10.547 19.353 1.00 37.47 303 SER A CA 1
ATOM 2451 C C . SER A 1 303 ? 15.931 10.951 20.214 1.00 37.47 303 SER A C 1
ATOM 2453 O O . SER A 1 303 ? 16.590 11.952 19.926 1.00 37.47 303 SER A O 1
ATOM 2455 N N . GLY A 1 304 ? 16.237 10.120 21.212 1.00 35.16 304 GLY A N 1
ATOM 2456 C CA . GLY A 1 304 ? 17.459 10.164 22.024 1.00 35.16 304 GLY A CA 1
ATOM 2457 C C . GLY A 1 304 ? 17.861 8.812 22.632 1.00 35.16 304 GLY A C 1
ATOM 2458 O O . GLY A 1 304 ? 19.013 8.645 23.016 1.00 35.16 304 GLY A O 1
ATOM 2459 N N . SER A 1 305 ? 16.969 7.822 22.657 1.00 42.44 305 SER A N 1
ATOM 2460 C CA . SER A 1 305 ? 17.259 6.463 23.112 1.00 42.44 305 SER A CA 1
ATOM 2461 C C . SER A 1 305 ? 16.444 5.461 22.299 1.00 42.44 305 SER A C 1
ATOM 2463 O O . SER A 1 305 ? 15.321 5.742 21.883 1.00 42.44 305 SER A O 1
ATOM 2465 N N . SER A 1 306 ? 17.004 4.275 22.064 1.00 45.06 306 SER A N 1
ATOM 2466 C CA . SER A 1 306 ? 16.298 3.102 21.537 1.00 45.06 306 SER A CA 1
ATOM 2467 C C . SER A 1 306 ? 15.331 2.522 22.581 1.00 45.06 306 SER A C 1
ATOM 2469 O O . SER A 1 306 ? 15.301 1.310 22.808 1.00 45.06 306 SER A O 1
ATOM 2471 N N . ASP A 1 307 ? 14.601 3.380 23.292 1.00 52.41 307 ASP A N 1
ATOM 2472 C CA . ASP A 1 307 ? 13.697 2.945 24.340 1.00 52.41 307 ASP A CA 1
ATOM 2473 C C . ASP A 1 307 ? 12.412 2.446 23.694 1.00 52.41 307 ASP A C 1
ATOM 2475 O O . ASP A 1 307 ? 11.677 3.186 23.046 1.00 52.41 307 ASP A O 1
ATOM 2479 N N . ALA A 1 308 ? 12.145 1.156 23.891 1.00 52.38 308 ALA A N 1
ATOM 2480 C CA . ALA A 1 308 ? 10.970 0.445 23.393 1.00 52.38 308 ALA A CA 1
ATOM 2481 C C . ALA A 1 308 ? 9.639 0.888 24.059 1.00 52.38 308 ALA A C 1
ATOM 2483 O O . ALA A 1 308 ? 8.836 0.043 24.435 1.00 52.38 308 ALA A O 1
ATOM 2484 N N . ASN A 1 309 ? 9.453 2.188 24.302 1.00 54.12 309 ASN A N 1
ATOM 2485 C CA . ASN A 1 309 ? 8.247 2.800 24.875 1.00 54.12 309 ASN A CA 1
ATOM 2486 C C . ASN A 1 309 ? 7.498 3.674 23.857 1.00 54.12 309 ASN A C 1
ATOM 2488 O O . ASN A 1 309 ? 6.538 4.356 24.210 1.00 54.12 309 ASN A O 1
ATOM 2492 N N . THR A 1 310 ? 7.928 3.689 22.599 1.00 55.59 310 THR A N 1
ATOM 2493 C CA . THR A 1 310 ? 7.265 4.480 21.570 1.00 55.59 310 THR A CA 1
ATOM 2494 C C . THR A 1 310 ? 5.940 3.829 21.186 1.00 55.59 310 THR A C 1
ATOM 2496 O O . THR A 1 310 ? 5.835 2.613 21.035 1.00 55.59 310 THR A O 1
ATOM 2499 N N . VAL A 1 311 ? 4.897 4.644 21.017 1.00 55.12 311 VAL A N 1
ATOM 2500 C CA . VAL A 1 311 ? 3.692 4.190 20.308 1.00 55.12 311 VAL A CA 1
ATOM 2501 C C . VAL A 1 311 ? 4.075 3.847 18.878 1.00 55.12 311 VAL A C 1
ATOM 2503 O O . VAL A 1 311 ? 5.026 4.386 18.318 1.00 55.12 311 VAL A O 1
ATOM 2506 N N . GLU A 1 312 ? 3.336 2.977 18.227 1.00 67.81 312 GLU A N 1
ATOM 2507 C CA . GLU A 1 312 ? 3.497 2.772 16.796 1.00 67.81 312 GLU A CA 1
ATOM 2508 C C . GLU A 1 312 ? 2.153 3.055 16.138 1.00 67.81 312 GLU A C 1
ATOM 2510 O O . GLU A 1 312 ? 1.134 2.476 16.514 1.00 67.81 312 GLU A O 1
ATOM 2515 N N . ILE A 1 313 ? 2.123 4.031 15.219 1.00 62.84 313 ILE A N 1
ATOM 2516 C CA . ILE A 1 313 ? 0.992 4.127 14.296 1.00 62.84 313 ILE A CA 1
ATOM 2517 C C . ILE A 1 313 ? 1.246 2.997 13.330 1.00 62.84 313 ILE A C 1
ATOM 2519 O O . ILE A 1 313 ? 2.168 3.085 12.523 1.00 62.84 313 ILE A O 1
ATOM 2523 N N . VAL A 1 314 ? 0.466 1.936 13.474 1.00 64.56 314 VAL A N 1
ATOM 2524 C CA . VAL A 1 314 ? 0.735 0.710 12.735 1.00 64.56 314 VAL A CA 1
ATOM 2525 C C . VAL A 1 314 ? -0.025 0.712 11.423 1.00 64.56 314 VAL A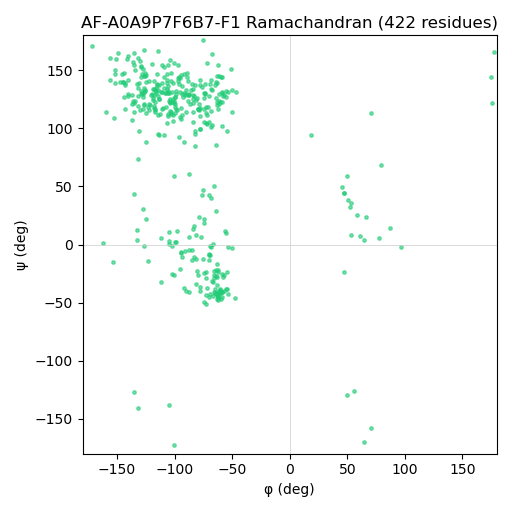 C 1
ATOM 2527 O O . VAL A 1 314 ? 0.507 0.293 10.401 1.00 64.56 314 VAL A O 1
ATOM 2530 N N . HIS A 1 315 ? -1.253 1.247 11.418 1.00 72.88 315 HIS A N 1
ATOM 2531 C CA . HIS A 1 315 ? -2.056 1.253 10.204 1.00 72.88 315 HIS A CA 1
ATOM 2532 C C . HIS A 1 315 ? -3.059 2.408 10.094 1.00 72.88 315 HIS A C 1
ATOM 2534 O O . HIS A 1 315 ? -3.602 2.874 11.095 1.00 72.88 315 HIS A O 1
ATOM 2540 N N . LEU A 1 316 ? -3.352 2.825 8.859 1.00 72.19 316 LEU A N 1
ATOM 2541 C CA . LEU A 1 316 ? -4.412 3.766 8.496 1.00 72.19 316 LEU A CA 1
ATOM 2542 C C . LEU A 1 316 ? -5.265 3.127 7.401 1.00 72.19 316 LEU A C 1
ATOM 2544 O O . LEU A 1 316 ? -4.721 2.722 6.379 1.00 72.19 316 LEU A O 1
ATOM 2548 N N . SER A 1 317 ? -6.581 3.063 7.594 1.00 72.50 317 SER A N 1
ATOM 2549 C CA . SER A 1 317 ? -7.510 2.600 6.554 1.00 72.50 317 SER A CA 1
ATOM 2550 C C . SER A 1 317 ? -8.799 3.416 6.611 1.00 72.50 317 SER A C 1
ATOM 2552 O O . SER A 1 317 ? -9.498 3.437 7.627 1.00 72.50 317 SER A O 1
ATOM 2554 N N . GLY A 1 318 ? -9.087 4.159 5.538 1.00 74.25 318 GLY A N 1
ATOM 2555 C CA . GLY A 1 318 ? -10.219 5.089 5.482 1.00 74.25 318 GLY A CA 1
ATOM 2556 C C . GLY A 1 318 ? -10.174 6.122 6.614 1.00 74.25 318 GLY A C 1
ATOM 2557 O O . GLY A 1 318 ? -9.164 6.785 6.808 1.00 74.25 318 GLY A O 1
ATOM 2558 N N . ASN A 1 319 ? -11.255 6.234 7.392 1.00 75.94 319 ASN A N 1
ATOM 2559 C CA . ASN A 1 319 ? -11.369 7.153 8.535 1.00 75.94 319 ASN A CA 1
ATOM 2560 C C . ASN A 1 319 ? -10.774 6.601 9.843 1.00 75.94 319 ASN A C 1
ATOM 2562 O O . ASN A 1 319 ? -11.064 7.131 10.916 1.00 75.94 319 ASN A O 1
ATOM 2566 N N . ARG A 1 320 ? -9.994 5.518 9.787 1.00 81.44 320 ARG A N 1
ATOM 2567 C CA . ARG A 1 320 ? -9.584 4.767 10.976 1.00 81.44 320 ARG A CA 1
ATOM 2568 C C . ARG A 1 320 ? -8.079 4.778 11.159 1.00 81.44 320 ARG A C 1
ATOM 2570 O O . ARG A 1 320 ? -7.316 4.639 10.202 1.00 81.44 320 ARG A O 1
ATOM 2577 N N . VAL A 1 321 ? -7.674 4.895 12.417 1.00 84.19 321 VAL A N 1
ATOM 2578 C CA . VAL A 1 321 ? -6.280 4.853 12.858 1.00 84.19 321 VAL A CA 1
ATOM 2579 C C . VAL A 1 321 ? -6.105 3.676 13.798 1.00 84.19 321 VAL A C 1
ATOM 2581 O O . VAL A 1 321 ? -6.819 3.567 14.795 1.00 84.19 321 VAL A O 1
ATOM 2584 N N . LEU A 1 322 ? -5.134 2.825 13.491 1.00 84.69 322 LEU A N 1
ATOM 2585 C CA . LEU A 1 322 ? -4.721 1.713 14.327 1.00 84.69 322 LEU A CA 1
ATOM 2586 C C . LEU A 1 322 ? -3.397 2.046 15.017 1.00 84.69 322 LEU A C 1
ATOM 2588 O O . LEU A 1 322 ? -2.393 2.350 14.369 1.00 84.69 322 LEU A O 1
ATOM 2592 N N . LEU A 1 323 ? -3.408 1.978 16.342 1.00 87.06 323 LEU A N 1
ATOM 2593 C CA . LEU A 1 323 ? -2.308 2.377 17.206 1.00 87.06 323 LEU A CA 1
ATOM 2594 C C . LEU A 1 323 ? -1.922 1.236 18.139 1.00 87.06 323 LEU A C 1
ATOM 2596 O O . LEU A 1 323 ? -2.781 0.668 18.814 1.00 87.06 323 LEU A O 1
ATOM 2600 N N . LEU A 1 324 ? -0.629 0.960 18.246 1.00 84.62 324 LEU A N 1
ATOM 2601 C CA . LEU A 1 324 ? -0.082 0.058 19.250 1.00 84.62 324 LEU A CA 1
ATOM 2602 C C . LEU A 1 324 ? 0.493 0.890 20.401 1.00 84.62 324 LEU A C 1
ATOM 2604 O O . LEU A 1 324 ? 1.369 1.730 20.194 1.00 84.62 324 LEU A O 1
ATOM 2608 N N . PHE A 1 325 ? -0.030 0.679 21.608 1.00 84.44 325 PHE A N 1
ATOM 2609 C CA . PHE A 1 325 ? 0.349 1.407 22.817 1.00 84.44 325 PHE A CA 1
ATOM 2610 C C . PHE A 1 325 ? 1.078 0.500 23.796 1.00 84.44 325 PHE A C 1
ATOM 2612 O O . PHE A 1 325 ? 0.526 -0.547 24.128 1.00 84.44 325 PHE A O 1
ATOM 2619 N N . PRO A 1 326 ? 2.237 0.901 24.340 1.00 83.06 326 PRO A N 1
ATOM 2620 C CA . PRO A 1 326 ? 2.844 0.166 25.438 1.00 83.06 326 PRO A CA 1
ATOM 2621 C C . PRO A 1 326 ? 1.932 0.212 26.671 1.00 83.06 326 PRO A C 1
ATOM 2623 O O . PRO A 1 326 ? 1.312 1.230 26.988 1.00 83.06 326 PRO A O 1
ATOM 2626 N N . VAL A 1 327 ? 1.841 -0.909 27.377 1.00 85.44 327 VAL A N 1
ATOM 2627 C CA . VAL A 1 327 ? 1.174 -1.013 28.673 1.00 85.44 327 VAL A CA 1
ATOM 2628 C C . VAL A 1 327 ? 2.201 -0.666 29.750 1.00 85.44 327 VAL A C 1
ATOM 2630 O O . VAL A 1 327 ? 3.282 -1.260 29.754 1.00 85.44 327 VAL A O 1
ATOM 2633 N N . PRO A 1 328 ? 1.890 0.259 30.679 1.00 80.88 328 PRO A N 1
ATOM 2634 C CA . PRO A 1 328 ? 2.783 0.568 31.787 1.00 80.88 328 PRO A CA 1
ATOM 2635 C C . PRO A 1 328 ? 3.111 -0.704 32.564 1.00 80.88 328 PRO A C 1
ATOM 2637 O O . PRO A 1 328 ? 2.212 -1.479 32.904 1.00 80.88 328 PRO A O 1
ATOM 2640 N N . GLU A 1 329 ? 4.393 -0.923 32.848 1.00 76.00 329 GLU A N 1
ATOM 2641 C CA . GLU A 1 329 ? 4.819 -2.092 33.607 1.00 76.00 329 GLU A CA 1
ATOM 2642 C C . GLU A 1 329 ? 4.086 -2.159 34.947 1.00 76.00 329 GLU A C 1
ATOM 2644 O O . GLU A 1 329 ? 4.122 -1.234 35.762 1.00 76.00 329 GLU A O 1
ATOM 2649 N N . ARG A 1 330 ? 3.462 -3.308 35.218 1.00 76.88 330 ARG A N 1
ATOM 2650 C CA . ARG A 1 330 ? 3.104 -3.650 36.590 1.00 76.88 330 ARG A CA 1
ATOM 2651 C C . ARG A 1 330 ? 4.405 -3.992 37.297 1.00 76.88 330 ARG A C 1
ATOM 2653 O O . ARG A 1 330 ? 4.946 -5.078 37.081 1.00 76.88 330 ARG A O 1
ATOM 2660 N N . ILE A 1 331 ? 4.896 -3.066 38.121 1.00 71.50 331 ILE A N 1
ATOM 2661 C CA . ILE A 1 331 ? 6.018 -3.299 39.033 1.00 71.50 331 ILE A CA 1
ATOM 2662 C C . ILE A 1 331 ? 5.652 -4.524 39.875 1.00 71.50 331 ILE A C 1
ATOM 2664 O O . ILE A 1 331 ? 4.869 -4.452 40.819 1.00 71.50 331 ILE A O 1
ATOM 2668 N N . SER A 1 332 ? 6.151 -5.688 39.473 1.00 66.62 332 SER A N 1
ATOM 2669 C CA . SER A 1 332 ? 5.988 -6.915 40.239 1.00 66.62 332 SER A CA 1
ATOM 2670 C C . SER A 1 332 ? 7.227 -7.042 41.105 1.00 66.62 332 SER A C 1
ATOM 2672 O O . SER A 1 332 ? 8.332 -7.150 40.577 1.00 66.62 332 SER A O 1
ATOM 2674 N N . ASN A 1 333 ? 7.024 -7.014 42.424 1.00 74.06 333 ASN A N 1
ATOM 2675 C CA . ASN A 1 333 ? 8.042 -6.977 43.485 1.00 74.06 333 ASN A CA 1
ATOM 2676 C C . ASN A 1 333 ? 8.951 -8.229 43.568 1.00 74.06 333 ASN A C 1
ATOM 2678 O O . ASN A 1 333 ? 9.428 -8.585 44.643 1.00 74.06 333 ASN A O 1
ATOM 2682 N N . HIS A 1 334 ? 9.197 -8.934 42.464 1.00 68.50 334 HIS A N 1
ATOM 2683 C CA . HIS A 1 334 ? 10.060 -10.109 42.435 1.00 68.50 334 HIS A CA 1
ATOM 2684 C C . HIS A 1 334 ? 11.491 -9.739 42.010 1.00 68.50 334 HIS A C 1
ATOM 2686 O O . HIS A 1 334 ? 11.753 -9.418 40.851 1.00 68.50 334 HIS A O 1
ATOM 2692 N N . ASN A 1 335 ? 12.405 -9.824 42.984 1.00 67.88 335 ASN A N 1
ATOM 2693 C CA . ASN A 1 335 ? 13.850 -9.544 42.942 1.00 67.88 335 ASN A CA 1
ATOM 2694 C C . ASN A 1 335 ? 14.681 -10.497 42.044 1.00 67.88 335 ASN A C 1
ATOM 2696 O O . ASN A 1 335 ? 15.690 -11.044 42.487 1.00 67.88 335 ASN A O 1
ATOM 2700 N N . SER A 1 336 ? 14.304 -10.734 40.785 1.00 62.88 336 SER A N 1
ATOM 2701 C CA . SER A 1 336 ? 15.116 -11.558 39.871 1.00 62.88 336 SER A CA 1
ATOM 2702 C C . SER A 1 336 ? 15.984 -10.699 38.942 1.00 62.88 336 SER A C 1
ATOM 2704 O O . SER A 1 336 ? 15.469 -9.982 38.086 1.00 62.88 336 SER A O 1
ATOM 2706 N N . VAL A 1 337 ? 17.304 -10.833 39.100 1.00 63.84 337 VAL A N 1
ATOM 2707 C CA . VAL A 1 337 ? 18.411 -10.029 38.534 1.00 63.84 337 VAL A CA 1
ATOM 2708 C C . VAL A 1 337 ? 18.587 -10.116 37.000 1.00 63.84 337 VAL A C 1
ATOM 2710 O O . VAL A 1 337 ? 19.440 -9.441 36.439 1.00 63.84 337 VAL A O 1
ATOM 2713 N N . THR A 1 338 ? 17.766 -10.869 36.266 1.00 57.16 338 THR A N 1
ATOM 2714 C CA . THR A 1 338 ? 17.923 -11.050 34.803 1.00 57.16 338 THR A CA 1
ATOM 2715 C C . THR A 1 338 ? 16.607 -10.942 34.036 1.00 57.16 338 THR A C 1
ATOM 2717 O O . THR A 1 338 ? 16.305 -11.732 33.139 1.00 57.16 338 THR A O 1
ATOM 2720 N N . ARG A 1 339 ? 15.780 -9.953 34.378 1.00 54.41 339 ARG A N 1
ATOM 2721 C CA . ARG A 1 339 ? 14.487 -9.769 33.717 1.00 54.41 339 ARG A CA 1
ATOM 2722 C C . ARG A 1 339 ? 14.673 -9.107 32.349 1.00 54.41 339 ARG A C 1
ATOM 2724 O O . ARG A 1 339 ? 14.776 -7.889 32.252 1.00 54.41 339 ARG A O 1
ATOM 2731 N N . ARG A 1 340 ? 14.663 -9.908 31.274 1.00 58.50 340 ARG A N 1
ATOM 2732 C CA . ARG A 1 340 ? 14.173 -9.418 29.975 1.00 58.50 340 ARG A CA 1
ATOM 2733 C C . ARG A 1 340 ? 12.730 -8.994 30.212 1.00 58.50 340 ARG A C 1
ATOM 2735 O O . ARG A 1 340 ? 11.850 -9.835 30.374 1.00 58.50 340 ARG A O 1
ATOM 2742 N N . ILE A 1 341 ? 12.522 -7.694 30.340 1.00 58.53 341 ILE A N 1
ATOM 2743 C CA . ILE A 1 341 ? 11.205 -7.105 30.516 1.00 58.53 341 ILE A CA 1
ATOM 2744 C C . ILE A 1 341 ? 10.453 -7.334 29.204 1.00 58.53 341 ILE A C 1
ATOM 2746 O O . ILE A 1 341 ? 10.714 -6.669 28.203 1.00 58.53 341 ILE A O 1
ATOM 2750 N N . SER A 1 342 ? 9.552 -8.315 29.189 1.00 61.31 342 SER A N 1
ATOM 2751 C CA . SER A 1 342 ? 8.609 -8.490 28.090 1.00 61.31 342 SER A CA 1
ATOM 2752 C C . SER A 1 342 ? 7.637 -7.317 28.130 1.00 61.31 342 SER A C 1
ATOM 2754 O O . SER A 1 342 ? 6.735 -7.284 28.971 1.00 61.31 342 SER A O 1
ATOM 2756 N N . LYS A 1 343 ? 7.857 -6.327 27.265 1.00 76.06 343 LYS A N 1
ATOM 2757 C CA . LYS A 1 343 ? 6.954 -5.188 27.136 1.00 76.06 343 LYS A CA 1
ATOM 2758 C C . LYS A 1 343 ? 5.661 -5.667 26.503 1.00 76.06 343 LYS A C 1
ATOM 2760 O O . LYS A 1 343 ? 5.680 -6.354 25.482 1.00 76.06 343 LYS A O 1
ATOM 2765 N N . LEU A 1 344 ? 4.560 -5.349 27.164 1.00 85.75 344 LEU A N 1
ATOM 2766 C CA . LEU A 1 344 ? 3.227 -5.640 26.674 1.00 85.75 344 LEU A CA 1
ATOM 2767 C C . LEU A 1 344 ? 2.692 -4.396 25.985 1.00 85.75 344 LEU A C 1
ATOM 2769 O O . LEU A 1 344 ? 2.898 -3.290 26.476 1.00 85.75 344 LEU A O 1
ATOM 2773 N N . SER A 1 345 ? 1.986 -4.585 24.882 1.00 87.00 345 SER A N 1
ATOM 2774 C CA . SER A 1 345 ? 1.323 -3.520 24.145 1.00 87.00 345 SER A CA 1
ATOM 2775 C C . SER A 1 345 ? -0.158 -3.833 23.973 1.00 87.00 345 SER A C 1
ATOM 2777 O O . SER A 1 345 ? -0.535 -4.990 23.818 1.00 87.00 345 SER A O 1
ATOM 2779 N N . LYS A 1 346 ? -1.012 -2.812 23.988 1.00 90.00 346 LYS A N 1
ATOM 2780 C CA . LYS A 1 346 ? -2.437 -2.900 23.657 1.00 90.00 346 LYS A CA 1
ATOM 2781 C C . LYS A 1 346 ? -2.701 -2.215 22.334 1.00 90.00 346 LYS A C 1
ATOM 2783 O O . LYS A 1 346 ? -2.109 -1.184 22.021 1.00 90.00 346 LYS A O 1
ATOM 2788 N N . LEU A 1 347 ? -3.628 -2.776 21.578 1.00 88.81 347 LEU A N 1
ATOM 2789 C CA . LEU A 1 347 ? -4.056 -2.204 20.315 1.00 88.81 347 LEU A CA 1
ATOM 2790 C C . LEU A 1 347 ? -5.234 -1.253 20.570 1.00 88.81 347 LEU A C 1
ATOM 2792 O O . LEU A 1 347 ? -6.166 -1.569 21.310 1.00 88.81 347 LEU A O 1
ATOM 2796 N N . ARG A 1 348 ? -5.181 -0.062 19.986 1.00 89.00 348 ARG A N 1
ATOM 2797 C CA . ARG A 1 348 ? -6.218 0.964 20.078 1.00 89.00 348 ARG A CA 1
ATOM 2798 C C . ARG A 1 348 ? -6.610 1.384 18.676 1.00 89.00 348 ARG A C 1
ATOM 2800 O O . ARG A 1 348 ? -5.757 1.649 17.836 1.00 89.00 348 ARG A O 1
ATOM 2807 N N . ILE A 1 349 ? -7.907 1.479 18.454 1.00 88.81 349 ILE A N 1
ATOM 2808 C CA . ILE A 1 349 ? -8.491 1.904 17.194 1.00 88.81 349 ILE A CA 1
ATOM 2809 C C . ILE A 1 349 ? -9.206 3.226 17.436 1.00 88.81 349 ILE A C 1
ATOM 2811 O O . ILE A 1 349 ? -9.954 3.366 18.406 1.00 88.81 349 ILE A O 1
ATOM 2815 N N . MET A 1 350 ? -8.976 4.191 16.555 1.00 88.62 350 MET A N 1
ATOM 2816 C CA . MET A 1 350 ? -9.688 5.463 16.535 1.00 88.62 350 MET A CA 1
ATOM 2817 C C . MET A 1 350 ? -10.451 5.563 15.216 1.00 88.62 350 MET A C 1
ATOM 2819 O O . MET A 1 350 ? -9.828 5.636 14.159 1.00 88.62 350 MET A O 1
ATOM 2823 N N . ASP A 1 351 ? -11.781 5.556 15.274 1.00 85.12 351 ASP A N 1
ATOM 2824 C CA . ASP A 1 351 ? -12.652 5.733 14.110 1.00 85.12 351 ASP A CA 1
ATOM 2825 C C . ASP A 1 351 ? -13.186 7.171 14.069 1.00 85.12 351 ASP A C 1
ATOM 2827 O O . ASP A 1 351 ? -13.978 7.593 14.917 1.00 85.12 351 ASP A O 1
ATOM 2831 N N . PHE A 1 352 ? -12.730 7.934 13.079 1.00 82.69 352 PHE A N 1
ATOM 2832 C CA . PHE A 1 352 ? -13.124 9.322 12.842 1.00 82.69 352 PHE A CA 1
ATOM 2833 C C . PHE A 1 352 ? -14.376 9.453 11.966 1.00 82.69 352 PHE A C 1
ATOM 2835 O O . PHE A 1 352 ? -14.743 10.577 11.605 1.00 82.69 352 PHE A O 1
ATOM 2842 N N . SER A 1 353 ? -15.037 8.337 11.633 1.00 77.44 353 SER A N 1
ATOM 2843 C CA . SER A 1 353 ? -16.319 8.325 10.937 1.00 77.44 353 SER A CA 1
ATOM 2844 C C . SER A 1 353 ? -17.360 9.095 11.754 1.00 77.44 353 SER A C 1
ATOM 2846 O O . SER A 1 353 ? -17.638 8.745 12.908 1.00 77.44 353 SER A O 1
ATOM 2848 N N . PRO A 1 354 ? -17.988 10.134 11.186 1.00 78.56 354 PRO A N 1
ATOM 2849 C CA . PRO A 1 354 ? -18.977 10.899 11.928 1.00 78.56 354 PRO A CA 1
ATOM 2850 C C . PRO A 1 354 ? -20.217 10.065 12.266 1.00 78.56 354 PRO A C 1
ATOM 2852 O O . PRO A 1 354 ? -20.816 10.300 13.311 1.00 78.56 354 PRO A O 1
ATOM 2855 N N . LEU A 1 355 ? -20.541 9.025 11.487 1.00 76.81 355 LEU A N 1
ATOM 2856 C CA . LEU A 1 355 ? -21.582 8.062 11.860 1.00 76.81 355 LEU A CA 1
ATOM 2857 C C . LEU A 1 355 ? -21.223 7.261 13.104 1.00 76.81 355 LEU A C 1
ATOM 2859 O O . LEU A 1 355 ? -22.083 7.072 13.962 1.00 76.81 355 LEU A O 1
ATOM 2863 N N . ALA A 1 356 ? -19.967 6.824 13.235 1.00 79.94 356 ALA A N 1
ATOM 2864 C CA . ALA A 1 356 ? -19.513 6.151 14.449 1.00 79.94 356 ALA A CA 1
ATOM 2865 C C . ALA A 1 356 ? -19.696 7.083 15.663 1.00 79.94 356 ALA A C 1
ATOM 2867 O O . ALA A 1 356 ? -20.268 6.693 16.685 1.00 79.94 356 ALA A O 1
ATOM 2868 N N . VAL A 1 357 ? -19.309 8.355 15.516 1.00 83.31 357 VAL A N 1
ATOM 2869 C CA . VAL A 1 357 ? -19.443 9.389 16.558 1.00 83.31 357 VAL A CA 1
ATOM 2870 C C . VAL A 1 357 ? -20.907 9.718 16.886 1.00 83.31 357 VAL A C 1
ATOM 2872 O O . VAL A 1 357 ? -21.246 9.944 18.057 1.00 83.31 357 VAL A O 1
ATOM 2875 N N . MET A 1 358 ? -21.772 9.792 15.871 1.00 82.19 358 MET A N 1
ATOM 2876 C CA . MET A 1 358 ? -23.186 10.147 16.008 1.00 82.19 358 MET A CA 1
ATOM 2877 C C . MET A 1 358 ? -23.996 9.011 16.614 1.00 82.19 358 MET A C 1
ATOM 2879 O O . MET A 1 358 ? -24.730 9.242 17.578 1.00 82.19 358 MET A O 1
ATOM 2883 N N . ASN A 1 359 ? -23.849 7.803 16.070 1.00 76.00 359 ASN A N 1
ATOM 2884 C CA . ASN A 1 359 ? -24.765 6.719 16.374 1.00 76.00 359 ASN A CA 1
ATOM 2885 C C . ASN A 1 359 ? -24.540 6.148 17.770 1.00 76.00 359 ASN A C 1
ATOM 2887 O O . ASN A 1 359 ? -25.501 5.677 18.346 1.00 76.00 359 ASN A O 1
ATOM 2891 N N . ARG A 1 360 ? -23.358 6.247 18.399 1.00 67.19 360 ARG A N 1
ATOM 2892 C CA . ARG A 1 360 ? -23.088 5.678 19.749 1.00 67.19 360 ARG A CA 1
ATOM 2893 C C . ARG A 1 360 ? -23.430 4.181 19.898 1.00 67.19 360 ARG A C 1
ATOM 2895 O O . ARG A 1 360 ? -23.425 3.670 21.015 1.00 67.19 360 ARG A O 1
ATOM 2902 N N . TRP A 1 361 ? -23.769 3.480 18.818 1.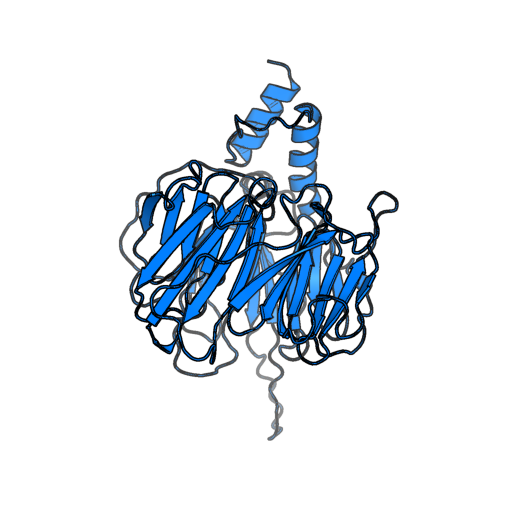00 58.25 361 TRP A N 1
ATOM 2903 C CA . TRP A 1 361 ? -24.278 2.111 18.857 1.00 58.25 361 TRP A CA 1
ATOM 2904 C C . TRP A 1 361 ? -23.109 1.120 18.830 1.00 58.25 361 TRP A C 1
ATOM 2906 O O . TRP A 1 361 ? -22.993 0.344 17.898 1.00 58.25 361 TRP A O 1
ATOM 2916 N N . GLY A 1 362 ? -22.198 1.151 19.810 1.00 60.75 362 GLY A N 1
ATOM 2917 C CA . GLY A 1 362 ? -21.082 0.196 19.828 1.00 60.75 362 GLY A CA 1
ATOM 2918 C C . GLY A 1 362 ? -20.070 0.356 20.964 1.00 60.75 362 GLY A C 1
ATOM 2919 O O . GLY A 1 362 ? -20.030 1.384 21.633 1.00 60.75 362 GLY A O 1
ATOM 2920 N N . LEU A 1 363 ? -19.251 -0.694 21.132 1.00 66.81 363 LEU A N 1
ATOM 2921 C CA . LEU A 1 363 ? -18.258 -1.025 22.182 1.00 66.81 363 LEU A CA 1
ATOM 2922 C C . LEU A 1 363 ? -17.212 0.052 22.554 1.00 66.81 363 LEU A C 1
ATOM 2924 O O . LEU A 1 363 ? -16.394 -0.178 23.444 1.00 66.81 363 LEU A O 1
ATOM 2928 N N . GLY A 1 364 ? -17.205 1.202 21.882 1.00 83.44 364 GLY A N 1
ATOM 2929 C CA . GLY A 1 364 ? -16.168 2.222 22.007 1.00 83.44 364 GLY A CA 1
ATOM 2930 C C . GLY A 1 364 ? -16.569 3.452 22.822 1.00 83.44 364 GLY A C 1
ATOM 2931 O O . GLY A 1 364 ? -17.740 3.802 22.975 1.00 83.44 364 GLY A O 1
ATOM 2932 N N . ARG A 1 365 ? -15.563 4.173 23.313 1.00 90.88 365 ARG A N 1
ATOM 2933 C CA . ARG A 1 365 ? -15.726 5.472 23.967 1.00 90.88 365 ARG A CA 1
ATOM 2934 C C . ARG A 1 365 ? -15.777 6.571 22.909 1.00 90.88 365 ARG A C 1
ATOM 2936 O O . ARG A 1 365 ? -14.822 6.772 22.170 1.00 90.88 365 ARG A O 1
ATOM 2943 N N . VAL A 1 366 ? -16.859 7.348 22.875 1.00 90.75 366 VAL A N 1
ATOM 2944 C CA . VAL A 1 366 ? -16.934 8.527 21.998 1.00 90.75 366 VAL A CA 1
ATOM 2945 C C . VAL A 1 366 ? -16.159 9.692 22.614 1.00 90.75 366 VAL A C 1
ATOM 2947 O O . VAL A 1 366 ? -16.501 10.182 23.695 1.00 90.75 366 VAL A O 1
ATOM 2950 N N . VAL A 1 367 ? -15.155 10.187 21.900 1.00 90.00 367 VAL A N 1
ATOM 2951 C CA . VAL A 1 367 ? -14.370 11.369 22.256 1.00 90.00 367 VAL A CA 1
AT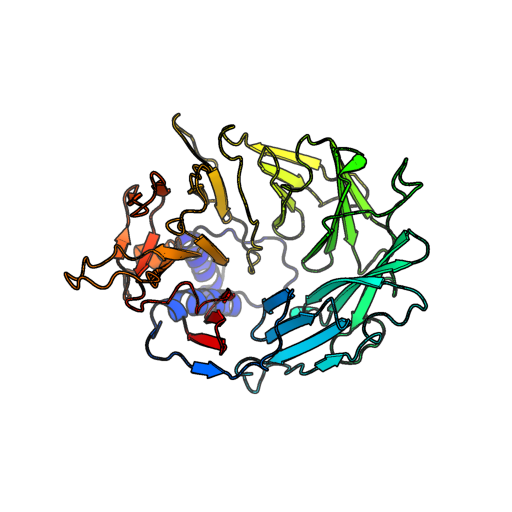OM 2952 C C . VAL A 1 367 ? -14.841 12.528 21.385 1.00 90.00 367 VAL A C 1
ATOM 2954 O O . VAL A 1 367 ? -14.694 12.497 20.173 1.00 90.00 367 VAL A O 1
ATOM 2957 N N . ARG A 1 368 ? -15.476 13.541 21.989 1.00 89.06 368 ARG A N 1
ATOM 2958 C CA . ARG A 1 368 ? -16.073 14.683 21.257 1.00 89.06 368 ARG A CA 1
ATOM 2959 C C . ARG A 1 368 ? -15.249 15.961 21.300 1.00 89.06 368 ARG A C 1
ATOM 2961 O O . ARG A 1 368 ? -15.437 16.836 20.465 1.00 89.06 368 ARG A O 1
ATOM 2968 N N . LYS A 1 369 ? -14.425 16.104 22.332 1.00 89.56 369 LYS A N 1
ATOM 2969 C CA . LYS A 1 369 ? -13.571 17.273 22.538 1.00 89.56 369 LYS A CA 1
ATOM 2970 C C . LYS A 1 369 ? -12.157 16.926 22.086 1.00 89.56 369 LYS A C 1
ATOM 2972 O O . LYS A 1 369 ? -11.824 15.739 22.123 1.00 89.56 369 LYS A O 1
ATOM 2977 N N . PRO A 1 370 ? -11.336 17.928 21.728 1.00 84.75 370 PRO A N 1
ATOM 2978 C CA . PRO A 1 370 ? -9.915 17.709 21.542 1.00 84.75 370 PRO A CA 1
ATOM 2979 C C . PRO A 1 370 ? -9.343 16.909 22.710 1.00 84.75 370 PRO A C 1
ATOM 2981 O O . PRO A 1 370 ? -9.632 17.206 23.873 1.00 84.75 370 PRO A O 1
ATOM 2984 N N . SER A 1 371 ? -8.594 15.864 22.394 1.00 83.50 371 SER A N 1
ATOM 2985 C CA . SER A 1 371 ? -8.014 14.968 23.383 1.00 83.50 371 SER A CA 1
ATOM 2986 C C . SER A 1 371 ? -6.552 14.741 23.072 1.00 83.50 371 SER A C 1
ATOM 2988 O O . SER A 1 371 ? -6.191 14.490 21.920 1.00 83.50 371 SER A O 1
ATOM 2990 N N . THR A 1 372 ? -5.752 14.750 24.123 1.00 81.62 372 THR A N 1
ATOM 2991 C CA . THR A 1 372 ? -4.351 14.373 24.076 1.00 81.62 372 THR A CA 1
ATOM 2992 C C . THR A 1 372 ? -4.221 12.985 24.675 1.00 81.62 372 THR A C 1
ATOM 2994 O O . THR A 1 372 ? -4.669 12.745 25.795 1.00 81.62 372 THR A O 1
ATOM 2997 N N . LEU A 1 373 ? -3.671 12.056 23.904 1.00 80.44 373 LEU A N 1
ATOM 2998 C CA . LEU A 1 373 ? -3.315 10.734 24.385 1.00 80.44 373 LEU A CA 1
ATOM 2999 C C . LEU A 1 373 ? -1.878 10.789 24.884 1.00 80.44 373 LEU A C 1
ATOM 3001 O O . LEU A 1 373 ? -0.955 11.008 24.096 1.00 80.44 373 LEU A O 1
ATOM 3005 N N . ASP A 1 374 ? -1.720 10.596 26.190 1.00 75.38 374 ASP A N 1
ATOM 3006 C CA . ASP A 1 374 ? -0.412 10.461 26.817 1.00 75.38 374 ASP A CA 1
ATOM 3007 C C . ASP A 1 374 ? 0.158 9.090 26.481 1.00 75.38 374 ASP A C 1
ATOM 3009 O O . ASP A 1 374 ? -0.402 8.046 26.838 1.00 75.38 374 ASP A O 1
ATOM 3013 N N . ILE A 1 375 ? 1.277 9.095 25.764 1.00 68.88 375 ILE A N 1
ATOM 3014 C CA . ILE A 1 375 ? 1.980 7.877 25.398 1.00 68.88 375 ILE A CA 1
ATOM 3015 C C . ILE A 1 375 ? 2.839 7.493 26.595 1.00 68.88 375 ILE A C 1
ATOM 3017 O O . ILE A 1 375 ? 3.923 8.028 26.810 1.00 68.88 375 ILE A O 1
ATOM 3021 N N . THR A 1 376 ? 2.310 6.611 27.439 1.00 62.12 376 THR A N 1
ATOM 3022 C CA . THR A 1 376 ? 2.933 6.305 28.727 1.00 62.12 376 THR A CA 1
ATOM 3023 C C . THR A 1 376 ? 4.337 5.735 28.519 1.00 62.12 376 THR A C 1
ATOM 3025 O O . THR A 1 376 ? 4.505 4.727 27.842 1.00 62.12 376 THR A O 1
ATOM 3028 N N . GLY A 1 377 ? 5.347 6.383 29.107 1.00 60.47 377 GLY A N 1
ATOM 3029 C CA . GLY A 1 377 ? 6.754 5.993 28.955 1.00 60.47 377 GLY A CA 1
ATOM 3030 C C . GLY A 1 377 ? 7.536 6.768 27.889 1.00 60.47 377 GLY A C 1
ATOM 3031 O O . GLY A 1 377 ? 8.744 6.552 27.789 1.00 60.47 377 GLY A O 1
ATOM 3032 N N . CYS A 1 378 ? 6.892 7.689 27.164 1.00 57.06 378 CYS A N 1
ATOM 3033 C CA . CYS A 1 378 ? 7.535 8.688 26.311 1.00 57.06 378 CYS A CA 1
ATOM 3034 C C . CYS A 1 378 ? 6.999 10.093 26.641 1.00 57.06 378 CYS A C 1
ATOM 3036 O O . CYS A 1 378 ? 5.850 10.250 27.036 1.00 57.06 378 CYS A O 1
ATOM 3038 N N . GLU A 1 379 ? 7.790 11.142 26.408 1.00 65.88 379 GLU A N 1
ATOM 3039 C CA . GLU A 1 379 ? 7.304 12.541 26.406 1.00 65.88 379 GLU A CA 1
ATOM 3040 C C . GLU A 1 379 ? 6.485 12.868 25.135 1.00 65.88 379 GLU A C 1
ATOM 3042 O O . GLU A 1 379 ? 6.396 14.014 24.689 1.00 65.88 379 GLU A O 1
ATOM 3047 N N . GLU A 1 380 ? 5.943 11.837 24.485 1.00 64.50 380 GLU A N 1
ATOM 3048 C CA . GLU A 1 380 ? 5.186 11.955 23.251 1.00 64.50 380 GLU A CA 1
ATOM 3049 C C . GLU A 1 380 ? 3.700 12.064 23.574 1.00 64.50 380 GLU A C 1
ATOM 3051 O O . GLU A 1 380 ? 3.142 11.320 24.381 1.00 64.50 380 GLU A O 1
ATOM 3056 N N . HIS A 1 381 ? 3.043 12.984 22.881 1.00 69.94 381 HIS A N 1
ATOM 3057 C CA . HIS A 1 381 ? 1.614 13.198 22.991 1.00 69.94 381 HIS A CA 1
ATOM 3058 C C . HIS A 1 381 ? 1.003 13.104 21.595 1.00 69.94 381 HIS A C 1
ATOM 3060 O O . HIS A 1 381 ? 1.509 13.709 20.644 1.00 69.94 381 HIS A O 1
ATOM 3066 N N . LEU A 1 382 ? -0.083 12.343 21.470 1.00 74.31 382 LEU A N 1
ATOM 3067 C CA . LEU A 1 382 ? -0.911 12.331 20.267 1.00 74.31 382 LEU A CA 1
ATOM 3068 C C . LEU A 1 382 ? -2.147 13.185 20.536 1.00 74.31 382 LEU A C 1
ATOM 3070 O O . LEU A 1 382 ? -3.047 12.769 21.266 1.00 74.31 382 LEU A O 1
ATOM 3074 N N . THR A 1 383 ? -2.192 14.373 19.941 1.00 74.56 383 THR A N 1
ATOM 3075 C CA . THR A 1 383 ? -3.345 15.268 20.068 1.00 74.56 383 THR A CA 1
ATOM 3076 C C . THR A 1 383 ? -4.229 15.149 18.840 1.00 74.56 383 THR A C 1
ATOM 3078 O O . THR A 1 383 ? -3.792 15.318 17.701 1.00 74.56 383 THR A O 1
ATOM 3081 N N . THR A 1 384 ? -5.504 14.889 19.084 1.00 78.38 384 THR A N 1
ATOM 3082 C CA . THR A 1 384 ? -6.565 14.881 18.077 1.00 78.38 384 THR A CA 1
ATOM 3083 C C . THR A 1 384 ? -7.568 15.968 18.439 1.00 78.38 384 THR A C 1
ATOM 3085 O O . THR A 1 384 ? -7.966 16.098 19.595 1.00 78.38 384 THR A O 1
ATOM 3088 N N . PHE A 1 385 ? -7.972 16.757 17.445 1.00 75.50 385 PHE A N 1
ATOM 3089 C CA . PHE A 1 385 ? -8.954 17.838 17.595 1.00 75.50 385 PHE A CA 1
ATOM 3090 C C . PHE A 1 385 ? -10.340 17.457 17.078 1.00 75.50 385 PHE A C 1
ATOM 3092 O O . PHE A 1 385 ? -11.275 18.254 17.134 1.00 75.50 385 PHE A O 1
ATOM 3099 N N . LEU A 1 386 ? -10.470 16.245 16.551 1.00 79.88 386 LEU A N 1
ATOM 3100 C CA . LEU A 1 386 ? -11.658 15.800 15.850 1.00 79.88 386 LEU A CA 1
ATOM 3101 C C . LEU A 1 386 ? -12.417 14.818 16.722 1.00 79.88 386 LEU A C 1
ATOM 3103 O O . LEU A 1 386 ? -11.784 14.059 17.449 1.00 79.88 386 LEU A O 1
ATOM 3107 N N . PRO A 1 387 ? -13.752 14.792 16.647 1.00 82.44 387 PRO A N 1
ATOM 3108 C CA . PRO A 1 387 ? -14.510 13.742 17.291 1.00 82.44 387 PRO A CA 1
ATOM 3109 C C . PRO A 1 387 ? -14.178 12.366 16.698 1.00 82.44 387 PRO A C 1
ATOM 3111 O O . PRO A 1 387 ? -14.063 12.241 15.477 1.00 82.44 387 PRO A O 1
ATOM 3114 N N . TYR A 1 388 ? -14.066 11.349 17.551 1.00 87.88 388 TYR A N 1
ATOM 3115 C CA . TYR A 1 388 ? -13.846 9.955 17.153 1.00 87.88 388 TYR A CA 1
ATOM 3116 C C . TYR A 1 388 ? -14.477 8.969 18.130 1.00 87.88 388 TYR A C 1
ATOM 3118 O O . TYR A 1 388 ? -14.844 9.319 19.255 1.00 87.88 388 TYR A O 1
ATOM 3126 N N . VAL A 1 389 ? -14.598 7.722 17.691 1.00 88.50 389 VAL A N 1
ATOM 3127 C CA . VAL A 1 389 ? -14.872 6.574 18.552 1.00 88.50 389 VAL A CA 1
ATOM 3128 C C . VAL A 1 389 ? -13.562 5.856 18.829 1.00 88.50 389 VAL A C 1
ATOM 3130 O O . VAL A 1 389 ? -12.822 5.513 17.914 1.00 88.50 389 VAL A O 1
ATOM 3133 N N . GLU A 1 390 ? -13.267 5.650 20.103 1.00 90.38 390 GLU A N 1
ATOM 3134 C CA . GLU A 1 390 ? -12.094 4.931 20.577 1.00 90.38 390 GLU A CA 1
ATOM 3135 C C . GLU A 1 390 ? -12.484 3.511 20.984 1.00 90.38 390 GLU A C 1
ATOM 3137 O O . GLU A 1 390 ? -13.346 3.328 21.845 1.00 90.38 390 GLU A O 1
ATOM 3142 N N . VAL A 1 391 ? -11.816 2.510 20.421 1.00 88.94 391 VAL A N 1
ATOM 3143 C CA . VAL A 1 391 ? -11.918 1.114 20.860 1.00 88.94 391 VAL A CA 1
ATOM 3144 C C . VAL A 1 391 ? -10.541 0.672 21.329 1.00 88.94 391 VAL A C 1
ATOM 3146 O O . VAL A 1 391 ? -9.581 0.688 20.562 1.00 88.94 391 VAL A O 1
ATOM 3149 N N . ILE A 1 392 ? -10.426 0.294 22.601 1.00 89.12 392 ILE A N 1
ATOM 3150 C CA . ILE A 1 392 ? -9.195 -0.274 23.155 1.00 89.12 392 ILE A CA 1
ATOM 3151 C C . ILE A 1 392 ? -9.390 -1.779 23.252 1.00 89.12 392 ILE A C 1
ATOM 3153 O O . ILE A 1 392 ? -10.318 -2.258 23.903 1.00 89.12 392 ILE A O 1
ATOM 3157 N N . LEU A 1 393 ? -8.501 -2.520 22.608 1.00 87.06 393 LEU A N 1
ATOM 3158 C CA . LEU A 1 393 ? -8.475 -3.968 22.673 1.00 87.06 393 LEU A CA 1
ATOM 3159 C C . LEU A 1 393 ? -7.821 -4.352 23.998 1.00 87.06 393 LEU A C 1
ATOM 3161 O O . LEU A 1 393 ? -6.646 -4.064 24.221 1.00 87.06 393 LEU A O 1
ATOM 3165 N N . ASP A 1 394 ? -8.570 -5.011 24.886 1.00 85.38 394 ASP A N 1
ATOM 3166 C CA . ASP A 1 394 ? -8.065 -5.431 26.206 1.00 85.38 394 ASP A CA 1
ATOM 3167 C C . ASP A 1 394 ? -7.105 -6.633 26.138 1.00 85.38 394 ASP A C 1
ATOM 3169 O O . ASP A 1 394 ? -6.858 -7.334 27.116 1.00 85.38 394 ASP A O 1
ATOM 3173 N N . ARG A 1 395 ? -6.555 -6.884 24.952 1.00 87.56 395 ARG A N 1
ATOM 3174 C CA . ARG A 1 395 ? -5.565 -7.914 24.710 1.00 87.56 395 ARG A CA 1
ATOM 3175 C C . ARG A 1 395 ? -4.178 -7.302 24.705 1.00 87.56 395 ARG A C 1
ATOM 3177 O O . ARG A 1 395 ? -3.926 -6.302 24.038 1.00 87.56 395 ARG A O 1
ATOM 3184 N N . GLU A 1 396 ? -3.291 -7.945 25.445 1.00 89.56 396 GLU A N 1
ATOM 3185 C CA . GLU A 1 396 ? -1.897 -7.554 25.571 1.00 89.56 396 GLU A CA 1
ATOM 3186 C C . GLU A 1 396 ? -1.033 -8.413 24.642 1.00 89.56 396 GLU A C 1
ATOM 3188 O O . GLU A 1 396 ? -1.122 -9.644 24.635 1.00 89.56 396 GLU A O 1
ATOM 3193 N N . PHE A 1 397 ? -0.199 -7.753 23.847 1.00 85.38 397 PHE A N 1
ATOM 3194 C CA . PHE A 1 397 ? 0.727 -8.358 22.899 1.00 85.38 397 PHE A CA 1
ATOM 3195 C C . PHE A 1 397 ? 2.149 -8.195 23.423 1.00 85.38 397 PHE A C 1
ATOM 3197 O O . PHE A 1 397 ? 2.540 -7.097 23.803 1.00 85.38 397 PHE A O 1
ATOM 3204 N N . GLY A 1 398 ? 2.932 -9.273 23.450 1.00 82.88 398 GLY A N 1
ATOM 3205 C CA . GLY A 1 398 ? 4.368 -9.160 23.713 1.00 82.88 398 GLY A CA 1
ATOM 3206 C C . GLY A 1 398 ? 5.055 -8.461 22.543 1.00 82.88 398 GLY A C 1
ATOM 3207 O O . GLY A 1 398 ? 4.789 -8.813 21.394 1.00 82.88 398 GLY A O 1
ATOM 3208 N N . ALA A 1 399 ? 5.932 -7.496 22.823 1.00 71.94 399 ALA A N 1
ATOM 3209 C CA . ALA A 1 399 ? 6.690 -6.776 21.796 1.00 71.94 399 ALA A CA 1
ATOM 3210 C C . ALA A 1 399 ? 7.535 -7.708 20.904 1.00 71.94 399 ALA A C 1
ATOM 3212 O O . ALA A 1 399 ? 7.813 -7.386 19.759 1.00 71.94 399 ALA A O 1
ATOM 3213 N N . ASP A 1 400 ? 7.922 -8.875 21.418 1.00 74.25 400 ASP A N 1
ATOM 3214 C CA . ASP A 1 400 ? 8.662 -9.916 20.704 1.00 74.25 400 ASP A CA 1
ATOM 3215 C C . ASP A 1 400 ? 7.773 -10.844 19.862 1.00 74.25 400 ASP A C 1
ATOM 3217 O O . ASP A 1 400 ? 8.286 -11.646 19.083 1.00 74.25 400 ASP A O 1
ATOM 3221 N N . LYS A 1 401 ? 6.449 -10.772 20.029 1.00 82.69 401 LYS A N 1
ATOM 3222 C CA . LYS A 1 401 ? 5.502 -11.685 19.381 1.00 82.69 401 LYS A CA 1
ATOM 3223 C C . LYS A 1 401 ? 4.835 -11.097 18.152 1.00 82.69 401 LYS A C 1
ATOM 3225 O O . LYS A 1 401 ? 4.384 -11.876 17.326 1.00 82.69 401 LYS A O 1
ATOM 3230 N N . LEU A 1 402 ? 4.711 -9.777 18.050 1.00 83.56 402 LEU A N 1
ATOM 3231 C CA . LEU A 1 402 ? 3.990 -9.127 16.960 1.00 83.56 402 LEU A CA 1
ATOM 3232 C C . LEU A 1 402 ? 4.994 -8.561 15.954 1.00 83.56 402 LEU A C 1
ATOM 3234 O O . LEU A 1 402 ? 5.770 -7.673 16.289 1.00 83.56 402 LEU A O 1
ATOM 3238 N N . THR A 1 403 ? 4.997 -9.113 14.747 1.00 84.00 403 THR A N 1
ATOM 3239 C CA . THR A 1 403 ? 5.915 -8.740 13.666 1.00 84.00 403 THR A CA 1
ATOM 3240 C C . THR A 1 403 ? 5.352 -7.620 12.803 1.00 84.00 403 THR A C 1
ATOM 3242 O O . THR A 1 403 ? 6.102 -6.732 12.415 1.00 84.00 403 THR A O 1
ATOM 3245 N N . ASP A 1 404 ? 4.050 -7.648 12.511 1.00 84.81 404 ASP A N 1
ATOM 3246 C CA . ASP A 1 404 ? 3.384 -6.622 11.704 1.00 84.81 404 ASP A CA 1
ATOM 3247 C C . ASP A 1 404 ? 1.879 -6.569 12.027 1.00 84.81 404 ASP A C 1
ATOM 3249 O O . ASP A 1 404 ? 1.311 -7.519 12.586 1.00 84.81 404 ASP A O 1
ATOM 3253 N N . ILE A 1 405 ? 1.226 -5.460 11.683 1.00 85.69 405 ILE A N 1
ATOM 3254 C CA . ILE A 1 405 ? -0.227 -5.314 11.760 1.00 85.69 405 ILE A CA 1
ATOM 3255 C C . ILE A 1 405 ? -0.749 -4.616 10.510 1.00 85.69 405 ILE A C 1
ATOM 3257 O O . ILE A 1 405 ? -0.359 -3.496 10.180 1.00 85.69 405 ILE A O 1
ATOM 3261 N N . TRP A 1 406 ? -1.749 -5.228 9.887 1.00 86.00 406 TRP A N 1
ATOM 3262 C CA . TRP A 1 406 ? -2.473 -4.632 8.769 1.00 86.00 406 TRP A CA 1
ATOM 3263 C C . TRP A 1 406 ? -3.948 -4.479 9.101 1.00 86.00 406 TRP A C 1
ATOM 3265 O O . TRP A 1 406 ? -4.498 -5.207 9.928 1.00 86.00 406 TRP A O 1
ATOM 3275 N N . MET A 1 407 ? -4.606 -3.531 8.444 1.00 83.88 407 MET A N 1
ATOM 3276 C CA . MET A 1 407 ? -6.043 -3.338 8.576 1.00 83.88 407 MET A CA 1
ATOM 3277 C C . MET A 1 407 ? -6.655 -3.113 7.199 1.00 83.88 407 MET A C 1
ATOM 3279 O O . MET A 1 407 ? -6.281 -2.200 6.473 1.00 83.88 407 MET A O 1
ATOM 3283 N N . ASP A 1 408 ? -7.618 -3.955 6.862 1.00 78.50 408 ASP A N 1
ATOM 3284 C CA . ASP A 1 408 ? -8.458 -3.826 5.675 1.00 78.50 408 ASP A CA 1
ATOM 3285 C C . ASP A 1 408 ? -9.822 -3.233 6.092 1.00 78.50 408 ASP A C 1
ATOM 3287 O O . ASP A 1 408 ? -9.999 -2.788 7.232 1.00 78.50 408 ASP A O 1
ATOM 3291 N N . ARG A 1 409 ? -10.796 -3.181 5.183 1.00 74.56 409 ARG A N 1
ATOM 3292 C CA . ARG A 1 409 ? -12.118 -2.572 5.395 1.00 74.56 409 ARG A CA 1
ATOM 3293 C C . ARG A 1 409 ? -12.844 -3.102 6.637 1.00 74.56 409 ARG A C 1
ATOM 3295 O O . ARG A 1 409 ? -13.447 -2.306 7.366 1.00 74.56 409 ARG A O 1
ATOM 3302 N N . ASP A 1 410 ? -12.793 -4.413 6.856 1.00 79.25 410 ASP A N 1
ATOM 3303 C CA . ASP A 1 410 ? -13.562 -5.156 7.867 1.00 79.25 410 ASP A CA 1
ATOM 3304 C C . ASP A 1 410 ? -12.703 -6.140 8.683 1.00 79.25 410 ASP A C 1
ATOM 3306 O O . ASP A 1 410 ? -13.225 -7.032 9.353 1.00 79.25 410 ASP A O 1
ATOM 3310 N N . LYS A 1 411 ? -11.370 -6.044 8.596 1.00 86.56 411 LYS A N 1
ATOM 3311 C CA . LYS A 1 411 ? -10.451 -7.004 9.222 1.00 86.56 411 LYS A CA 1
ATOM 3312 C C . LYS A 1 411 ? -9.187 -6.334 9.736 1.00 86.56 411 LYS A C 1
ATOM 3314 O O . LYS A 1 411 ? -8.601 -5.498 9.052 1.00 86.56 411 LYS A O 1
ATOM 3319 N N . ILE A 1 412 ? -8.727 -6.763 10.906 1.00 88.38 412 ILE A N 1
ATOM 3320 C CA . ILE A 1 412 ? -7.373 -6.503 11.404 1.00 88.38 412 ILE A CA 1
ATOM 3321 C C . ILE A 1 412 ? -6.591 -7.809 11.335 1.00 88.38 412 ILE A C 1
ATOM 3323 O O . ILE A 1 412 ? -7.051 -8.846 11.815 1.00 88.38 412 ILE A O 1
ATOM 3327 N N . TYR A 1 413 ? -5.405 -7.740 10.750 1.00 89.44 413 TYR A N 1
ATOM 3328 C CA . TYR A 1 413 ? -4.484 -8.852 10.587 1.00 89.44 413 TYR A CA 1
ATOM 3329 C C . TYR A 1 413 ? -3.286 -8.621 11.498 1.00 89.44 413 TYR A C 1
ATOM 3331 O O . TYR A 1 413 ? -2.570 -7.637 11.338 1.00 89.44 413 TYR A O 1
ATOM 3339 N N . LEU A 1 414 ? -3.076 -9.519 12.452 1.00 90.06 414 LEU A N 1
ATOM 3340 C CA . LEU A 1 414 ? -1.964 -9.487 13.392 1.00 90.06 414 LEU A CA 1
ATOM 3341 C C . LEU A 1 414 ? -0.969 -10.569 12.980 1.00 90.06 414 LEU A C 1
ATOM 3343 O O . LEU A 1 414 ? -1.270 -11.760 13.099 1.00 90.06 414 LEU A O 1
ATOM 3347 N N . LEU A 1 415 ? 0.198 -10.169 12.480 1.00 87.75 415 LEU A N 1
ATOM 3348 C CA . LEU A 1 415 ? 1.260 -11.109 12.146 1.00 87.75 415 LEU A CA 1
ATOM 3349 C C . LEU A 1 415 ? 2.120 -11.380 13.373 1.00 87.75 415 LEU A C 1
ATOM 3351 O O . LEU A 1 415 ? 2.739 -10.476 13.927 1.00 87.75 415 LEU A O 1
ATOM 3355 N N . SER A 1 416 ? 2.190 -12.645 13.759 1.00 87.12 416 SER A N 1
ATOM 3356 C CA . SER A 1 416 ? 3.090 -13.159 14.788 1.00 87.12 416 SER A CA 1
ATOM 3357 C C . SER A 1 416 ? 3.804 -14.408 14.260 1.00 87.12 416 SER A C 1
ATOM 3359 O O . SER A 1 416 ? 4.107 -14.499 13.073 1.00 87.12 416 SER A O 1
ATOM 3361 N N . ASN A 1 417 ? 3.996 -15.426 15.104 1.00 83.75 417 ASN A N 1
ATOM 3362 C CA . ASN A 1 417 ? 4.299 -16.782 14.630 1.00 83.75 417 ASN A CA 1
ATOM 3363 C C . ASN A 1 417 ? 3.154 -17.376 13.782 1.00 83.75 417 ASN A C 1
ATOM 3365 O O . ASN A 1 417 ? 3.371 -18.309 13.014 1.00 83.75 417 ASN A O 1
ATOM 3369 N N . GLU A 1 418 ? 1.940 -16.852 13.949 1.00 88.12 418 GLU A N 1
ATOM 3370 C CA . GLU A 1 418 ? 0.746 -17.164 13.163 1.00 88.12 418 GLU A CA 1
ATOM 3371 C C . GLU A 1 418 ? 0.096 -15.853 12.699 1.00 88.12 418 GLU A C 1
ATOM 3373 O O . GLU A 1 418 ? 0.302 -14.803 13.320 1.00 88.12 418 GLU A O 1
ATOM 3378 N N . LEU A 1 419 ? -0.703 -15.904 11.629 1.00 88.25 419 LEU A N 1
ATOM 3379 C CA . LEU A 1 419 ? -1.575 -14.787 11.280 1.00 88.25 419 LEU A CA 1
ATOM 3380 C C . LEU A 1 419 ? -2.851 -14.914 12.087 1.00 88.25 419 LEU A C 1
ATOM 3382 O O . LEU A 1 419 ? -3.558 -15.912 11.981 1.00 88.25 419 LEU A O 1
ATOM 3386 N N . GLU A 1 420 ? -3.202 -13.881 12.822 1.00 90.25 420 GLU A N 1
ATOM 3387 C CA . GLU A 1 420 ? -4.504 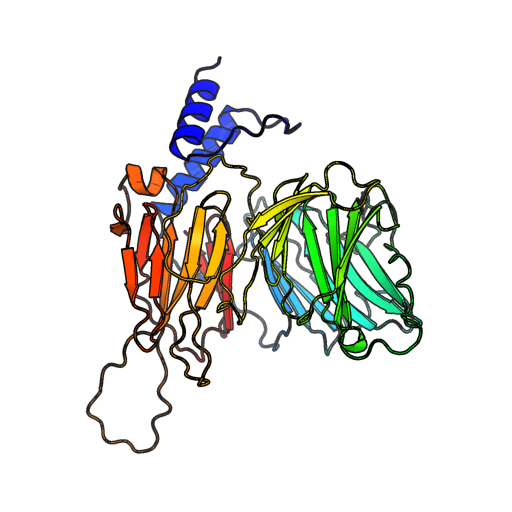-13.801 13.453 1.00 90.25 420 GLU A CA 1
ATOM 3388 C C . GLU A 1 420 ? -5.358 -12.744 12.769 1.00 90.25 420 GLU A C 1
ATOM 3390 O O . GLU A 1 420 ? -4.900 -11.640 12.486 1.00 90.25 420 GLU A O 1
ATOM 3395 N N . VAL A 1 421 ? -6.608 -13.094 12.493 1.00 89.44 421 VAL A N 1
ATOM 3396 C CA . VAL A 1 421 ? -7.559 -12.232 11.799 1.00 89.44 421 VAL A CA 1
ATOM 3397 C C . VAL A 1 421 ? -8.716 -11.935 12.728 1.00 89.44 421 VAL A C 1
ATOM 3399 O O . VAL A 1 421 ? -9.462 -12.836 13.122 1.00 89.44 421 VAL A O 1
ATOM 3402 N N . ILE A 1 422 ? -8.867 -10.660 13.056 1.00 87.56 422 ILE A N 1
ATOM 3403 C CA . ILE A 1 422 ? -9.972 -10.126 13.844 1.00 87.56 422 ILE A CA 1
ATOM 3404 C C . ILE A 1 422 ? -10.955 -9.505 12.859 1.00 87.56 422 ILE A C 1
ATOM 3406 O O . ILE A 1 422 ? -10.567 -8.622 12.096 1.00 87.56 422 ILE A O 1
ATOM 3410 N N . ASN A 1 423 ? -12.207 -9.968 12.856 1.00 84.31 423 ASN A N 1
ATOM 3411 C CA . ASN A 1 423 ? -13.258 -9.319 12.070 1.00 84.31 423 ASN A CA 1
ATOM 3412 C C . ASN A 1 423 ? -13.732 -8.071 12.805 1.00 84.31 423 ASN A C 1
ATOM 3414 O O . ASN A 1 423 ? -13.901 -8.094 14.031 1.00 84.31 423 ASN A O 1
ATOM 3418 N N . VAL A 1 424 ? -13.924 -7.007 12.038 1.00 74.56 424 VAL A N 1
ATOM 3419 C CA . VAL A 1 424 ? -14.183 -5.667 12.532 1.00 74.56 424 VAL A CA 1
ATOM 3420 C C . VAL A 1 424 ? -15.383 -5.072 11.826 1.00 74.56 424 VAL A C 1
ATOM 3422 O O . VAL A 1 424 ? -15.365 -4.934 10.587 1.00 74.56 424 VAL A O 1
#

Radius of gyration: 22.47 Å; Cα contacts (8 Å, |Δi|>4): 848; chains: 1; bounding box: 64×49×66 Å

pLDDT: mean 77.91, std 17.28, range [26.73, 97.62]

Secondary structure (DSSP, 8-state):
--HHHHHHHHHHHHTT----TT------HHHHHHHHHHHHHHTTS--GGG-EEEPPPS---SEEEEETTEEEEEETTTTEEEEEESS--TTS----EEE-TT-S---TT-EEEEEEEEGGGTEEEEEEEETTEEEEEEEETTTSSB-TT-S-SEEEPPP-TT--S---SEEEEEEEETTEEEEEEEETTTTEEEEEEEETTT-SB-SEEEEEE-S-GGG-EEEEETTTEEEEESSEEEEEE-S-TTSPPEEEEEEEPPTT--S----PPPSS------PPP--S---EEEEETTEEEEE----SS--TT--EEEEEETTEEEEEEEPPP-------TT-----EEEEEEEE--HHHHHH--SSSEEE-S-EEEE-TTSS-EEEE-S-EEEEEEEEEEETTT--EEEE-SSEEEEESSSEEEEE-

Solvent-accessible surface area (backbone atoms only — not comparable to full-atom values): 24598 Å² total; per-residue (Å²): 132,56,74,49,48,55,50,32,52,50,50,32,53,51,47,58,41,51,84,76,87,81,66,91,61,88,69,53,54,58,56,55,36,49,53,55,48,49,64,58,47,39,58,50,63,48,40,75,86,66,51,43,79,42,89,52,80,93,69,88,64,81,42,70,51,72,56,97,56,25,42,40,38,35,29,76,88,65,42,29,38,37,36,43,57,51,83,69,53,94,89,51,86,72,63,69,48,73,38,59,62,66,60,83,56,83,58,82,88,48,48,78,76,48,79,47,78,38,76,94,73,38,34,30,42,36,32,31,37,46,93,92,39,61,37,32,40,40,24,23,65,88,76,70,42,71,31,90,65,41,53,47,55,51,38,45,64,73,86,61,91,90,74,83,76,79,88,81,68,61,60,73,47,78,49,74,57,88,62,33,37,36,42,34,45,23,41,69,93,70,31,26,30,40,37,37,30,21,45,40,50,78,34,39,49,53,46,21,55,46,75,51,82,35,97,62,36,90,62,58,36,58,36,70,52,67,92,40,26,37,38,38,38,57,82,37,41,34,36,25,37,45,71,60,42,88,40,58,56,44,80,75,47,76,44,86,47,59,90,69,61,82,67,92,82,78,65,64,58,57,87,54,92,62,58,44,83,69,89,83,89,84,82,96,78,89,64,31,83,43,84,46,68,67,49,77,38,33,42,52,74,86,90,85,68,97,61,94,31,64,63,40,84,60,35,50,40,61,59,30,38,34,34,40,36,49,51,80,80,78,87,65,94,69,92,62,96,76,69,80,76,78,49,36,25,29,44,34,36,39,33,48,38,42,49,58,47,68,64,65,69,47,101,42,53,70,40,73,57,64,44,70,46,78,37,62,82,43,101,32,49,40,47,41,76,60,49,21,24,36,37,72,48,94,54,74,39,45,66,91,48,56,78,49,54,43,55,60,97,47,35,37,38,41,32,45,86,38,37,33,39,28,49,47